Protein 3MJH (pdb70)

InterPro domains:
  IPR001806 Small GTPase [PF00071] (22-181)
  IPR001806 Small GTPase [PS51421] (13-215)
  IPR001806 Small GTPase [SM00174] (23-183)
  IPR005225 Small GTP-binding domain [TIGR00231] (21-176)
  IPR027417 P-loop containing nucleoside triphosphate hydrolase [G3DSA:3.40.50.300] (13-202)
  IPR027417 P-loop containing nucleoside triphosphate hydrolase [SSF52540] (20-188)

Foldseek 3Di:
DEEAEFEEEEEFAWPLQQVLLVCCQQPVDGDPCDDQDDAWDWGKDWDDDPNYIYIYTYIYGRHDPVCVVVVLVRQERGQEYEYEAEQLDVVRVVRSVVVVVCCCVRHDVNYAYAYEHEPCVVVVSGPHDPVVVVVVCVVSVHHYDYAYSPVGRCSNVRVVVSVVSGDD/DDPDALADPPPRDHDDHVVRSVVVCQPPPPPNHD/DEEEFEEEEEFAWPLQLVLLVCCQQPVDGDPDDDQDDAWDWDKDWDDDDPYIYIYTYIRGGRPPVNVVSVCVRQARGLEYEYEAEQLDVVRVVRSVVVLVVCCVDHDPNRAYAYEHEPVVPVVSGDHDPVNSVVVCVVSVHHYDYAYSPVGRCSNVRVVVNVVSDDD/DPDDLAAPPPRRHDDHVVVSVVVCCVPPVVPPD

Secondary structure (DSSP, 8-state):
-EEEEEEEEEE-STTSSHHHHHHHHHHS---TTPPPPSSEEEEEEEEEETTEEEEEEEEEE--SGGGGGGHHHHHTT-SEEEEEEETT-HHHHHHHHHHHHHHHHHS-TT-EEEEEEE-GGGGGG--S-HHHHHHHHHTTT-EEEE--TTT-TTHHHHHHHHHHHS--/--SEEEE-TTT--EESSHHHHHHHHHHHTSSS--/-EEEEEEEEE-STTSSHHHHHHHHHHS---SS-PPP-SEEEEEEEEE-SS-EEEEEEEEE--SGGGGGGHHHHHTT-SEEEEEEETT-HHHHHHHHHHHHHHHHSS-TT-EEEEEEE-TT-GGG--S-HHHHHHHHHHTT-EEEE-BTTTTBSHHHHHHHHHHHS--/--EEEE-TTT--EESSHHHHHHHHHHHTSSS--

Organism: Homo sapiens (NCBI:txid9606)

Solvent-accessible surface area: 18734 Å² total; per-residue (Å²): 171,105,120,20,112,13,38,0,0,0,0,0,37,33,83,2,12,12,18,13,0,1,24,52,13,22,130,49,90,56,91,107,189,73,149,76,14,100,2,0,10,46,34,65,55,58,19,85,20,124,101,6,44,0,78,0,58,0,2,2,7,8,12,76,90,181,26,52,20,6,4,25,1,1,4,112,46,0,57,0,0,0,0,0,0,13,0,40,55,74,101,0,3,49,34,0,78,79,7,0,105,14,1,97,114,92,16,39,145,92,25,11,10,0,0,0,0,4,62,10,55,50,48,139,116,88,51,0,81,78,108,78,0,36,59,43,0,97,124,46,84,11,38,19,48,16,0,0,2,100,79,52,80,47,1,94,88,0,0,70,21,0,0,151,89,4,94,74,139,68,70,72,15,30,6,0,16,101,65,83,108,55,30,68,40,18,71,84,0,12,140,24,2,9,67,93,40,7,95,80,83,38,181,148,24,111,19,28,0,0,0,0,0,37,50,83,2,13,12,24,13,1,1,20,40,11,30,132,47,45,47,34,77,16,65,56,51,17,67,3,0,13,38,49,48,52,58,9,93,37,147,122,14,47,0,84,0,33,0,4,5,6,10,16,64,104,198,29,56,77,10,5,44,5,1,5,109,51,4,73,0,0,1,0,0,0,14,0,30,52,82,97,0,2,43,43,0,78,89,8,2,110,15,1,86,131,85,39,58,131,134,20,8,18,0,0,0,0,3,53,12,40,46,59,124,101,89,51,0,83,88,120,81,0,47,56,33,0,92,120,44,97,13,24,20,42,10,0,0,3,115,86,48,75,43,0,77,89,1,0,74,26,0,0,121,122,4,107,100,160,54,85,16,34,6,0,12,109,55,91,117,84,41,70,38,28,94,84,0,88,137,23,9,61,74,87,27,59,59,66,148,157

B-factor: mean 36.91, std 7.52, range [20.0, 72.76]

Radius of gyration: 23.71 Å; Cα contacts (8 Å, |Δi|>4): 805; chains: 4; bounding box: 52×78×65 Å

Nearest PDB structures (foldseek):
  3mjh-assembly2_D  TM=8.961E-01  e=3.648E-05  Homo sapiens
  2enh-assembly1_A  TM=6.739E-01  e=2.676E+00  Homo sapiens
  8tho-assembly1_A  TM=6.992E-01  e=2.904E+00  Homo sapiens
  2e72-assembly1_A  TM=6.400E-01  e=5.148E+00  Homo sapiens
  7r7j-assembly2_B  TM=4.233E-01  e=4.028E+00  Escherichia coli K-12

Structure (mmCIF, N/CA/C/O backbone):
data_3MJH
#
_entry.id   3MJH
#
_cell.length_a   46.412
_cell.length_b   80.398
_cell.length_c   103.495
_cell.angle_alpha   90.00
_cell.angle_beta   90.00
_cell.angle_gamma   90.00
#
_symmetry.space_group_name_H-M   'P 21 21 21'
#
loop_
_entity.id
_entity.type
_entity.pdbx_description
1 polymer 'Ras-related protein Rab-5A'
2 polymer 'Early endosome antigen 1'
3 non-polymer "GUANOSINE-5'-TRIPHOSPHATE"
4 non-polymer 'MAGNESIUM ION'
5 non-polymer 'ZINC ION'
6 water water
#
loop_
_atom_site.group_PDB
_atom_site.id
_atom_site.type_symbol
_atom_site.label_atom_id
_atom_si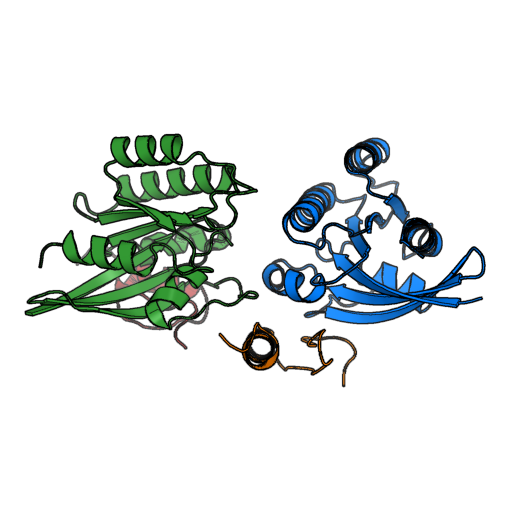te.label_alt_id
_atom_site.label_comp_id
_atom_site.label_asym_id
_atom_site.label_entity_id
_atom_site.label_seq_id
_atom_site.pdbx_PDB_ins_code
_atom_site.Cartn_x
_atom_site.Cartn_y
_atom_site.Cartn_z
_atom_site.occupancy
_atom_site.B_iso_or_equiv
_atom_site.auth_seq_id
_atom_site.auth_comp_id
_atom_site.auth_asym_id
_atom_site.auth_atom_id
_atom_site.pdbx_PDB_model_num
ATOM 1 N N . ASN A 1 1 ? 25.907 70.343 13.324 1.00 38.56 16 ASN A N 1
ATOM 2 C CA . ASN A 1 1 ? 26.031 68.939 12.854 1.00 38.09 16 ASN A CA 1
ATOM 3 C C . ASN A 1 1 ? 26.101 67.956 14.030 1.00 37.99 16 ASN A C 1
ATOM 4 O O . ASN A 1 1 ? 26.434 68.341 15.157 1.00 38.21 16 ASN A O 1
ATOM 9 N N . LYS A 1 2 ? 25.784 66.691 13.755 1.00 36.84 17 LYS A N 1
ATOM 10 C CA . LYS A 1 2 ? 25.814 65.626 14.755 1.00 35.83 17 LYS A CA 1
ATOM 11 C C . LYS A 1 2 ? 25.737 64.256 14.074 1.00 34.80 17 LYS A C 1
ATOM 12 O O . LYS A 1 2 ? 25.353 64.161 12.901 1.00 34.11 17 LYS A O 1
ATOM 18 N N . ILE A 1 3 ? 26.095 63.213 14.820 1.00 32.77 18 ILE A N 1
ATOM 19 C CA . ILE A 1 3 ? 26.134 61.850 14.299 1.00 31.67 18 ILE A CA 1
ATOM 20 C C . ILE A 1 3 ? 25.168 60.970 15.096 1.00 31.02 18 ILE A C 1
ATOM 21 O O . ILE A 1 3 ? 25.244 60.920 16.321 1.00 30.50 18 ILE A O 1
ATOM 26 N N . CYS A 1 4 ? 24.266 60.292 14.394 1.00 30.45 19 CYS A N 1
ATOM 27 C CA . CYS A 1 4 ? 23.345 59.339 15.016 1.00 30.77 19 CYS A CA 1
ATOM 28 C C . CYS A 1 4 ? 23.620 57.948 14.452 1.00 29.91 19 CYS A C 1
ATOM 29 O O . CYS A 1 4 ? 23.725 57.779 13.234 1.00 29.88 19 CYS A O 1
ATOM 32 N N . GLN A 1 5 ? 23.793 56.973 15.344 1.00 29.42 20 GLN A N 1
ATOM 33 C CA . GLN A 1 5 ? 24.033 55.581 14.953 1.00 28.97 20 GLN A CA 1
ATOM 34 C C . GLN A 1 5 ? 22.783 54.753 15.196 1.00 29.10 20 GLN A C 1
ATOM 35 O O . GLN A 1 5 ? 22.094 54.941 16.206 1.00 29.07 20 GLN A O 1
ATOM 41 N N . PHE A 1 6 ? 22.494 53.848 14.270 1.00 29.07 21 PHE A N 1
ATOM 42 C CA . PHE A 1 6 ? 21.351 52.940 14.395 1.00 29.58 21 PHE A CA 1
ATOM 43 C C . PHE A 1 6 ? 21.693 51.562 13.865 1.00 29.09 21 PHE A C 1
ATOM 44 O O . PHE A 1 6 ? 22.283 51.446 12.786 1.00 29.69 21 PHE A O 1
ATOM 52 N N . LYS A 1 7 ? 21.294 50.530 14.604 1.00 29.08 22 LYS A N 1
ATOM 53 C CA . LYS A 1 7 ? 21.353 49.151 14.097 1.00 28.85 22 LYS A CA 1
ATOM 54 C C . LYS A 1 7 ? 20.169 48.887 13.175 1.00 27.79 22 LYS A C 1
ATOM 55 O O . LYS A 1 7 ? 19.014 49.145 13.535 1.00 27.58 22 LYS A O 1
ATOM 61 N N . LEU A 1 8 ? 20.471 48.386 11.981 1.00 26.65 23 LEU A N 1
ATOM 62 C CA . LEU A 1 8 ? 19.466 48.066 10.980 1.00 26.10 23 LEU A CA 1
ATOM 63 C C . LEU A 1 8 ? 19.599 46.601 10.571 1.00 26.32 23 LEU A C 1
ATOM 64 O O . LEU A 1 8 ? 20.720 46.112 10.374 1.00 26.50 23 LEU A O 1
ATOM 69 N N . VAL A 1 9 ? 18.472 45.906 10.453 1.00 26.14 24 VAL A N 1
ATOM 70 C CA . VAL A 1 9 ? 18.467 44.490 10.051 1.00 26.73 24 VAL A CA 1
ATOM 71 C C . VAL A 1 9 ? 17.671 44.280 8.753 1.00 27.00 24 VAL A C 1
ATOM 72 O O . VAL A 1 9 ? 16.623 44.897 8.567 1.00 26.26 24 VAL A O 1
ATOM 76 N N . LEU A 1 10 ? 18.207 43.440 7.862 1.00 27.03 25 LEU A N 1
ATOM 77 C CA . LEU A 1 10 ? 17.556 43.043 6.617 1.00 28.07 25 LEU A CA 1
ATOM 78 C C . LEU A 1 10 ? 17.014 41.632 6.795 1.00 28.47 25 LEU A C 1
ATOM 79 O O . LEU A 1 10 ? 17.749 40.724 7.184 1.00 28.58 25 LEU A O 1
ATOM 84 N N . LEU A 1 11 ? 15.731 41.465 6.504 1.00 28.42 26 LEU A N 1
ATOM 85 C CA . LEU A 1 11 ? 15.044 40.191 6.644 1.00 28.10 26 LEU A CA 1
ATOM 86 C C . LEU A 1 11 ? 14.224 39.908 5.393 1.00 28.13 26 LEU A C 1
ATOM 87 O O . LEU A 1 11 ? 13.737 40.825 4.730 1.00 28.44 26 LEU A O 1
ATOM 92 N N . GLY A 1 12 ? 14.089 38.635 5.060 1.00 28.04 27 GLY A N 1
ATOM 93 C CA . GLY A 1 12 ? 13.261 38.236 3.939 1.00 28.47 27 GLY A CA 1
ATOM 94 C C . GLY A 1 12 ? 13.683 36.896 3.391 1.00 29.09 27 GLY A C 1
ATOM 95 O O . GLY A 1 12 ? 14.751 36.376 3.737 1.00 29.44 27 GLY A O 1
ATOM 96 N N . GLU A 1 13 ? 12.843 36.350 2.520 1.00 29.26 28 GLU A N 1
ATOM 97 C CA . GLU A 1 13 ? 13.039 35.019 1.957 1.00 30.00 28 GLU A CA 1
ATOM 98 C C . GLU A 1 13 ? 14.349 34.955 1.175 1.00 29.70 28 GLU A C 1
ATOM 99 O O . GLU A 1 13 ? 14.769 35.940 0.584 1.00 28.95 28 GLU A O 1
ATOM 105 N N . SER A 1 14 ? 14.999 33.799 1.172 1.00 30.14 29 SER A N 1
ATOM 106 C CA . SER A 1 14 ? 16.225 33.647 0.386 1.00 30.24 29 SER A CA 1
ATOM 107 C C . SER A 1 14 ? 16.024 34.045 -1.076 1.00 29.73 29 SER A C 1
ATOM 108 O O . SER A 1 14 ? 14.968 33.786 -1.664 1.00 29.69 29 SER A O 1
ATOM 111 N N . ALA A 1 15 ? 17.049 34.689 -1.636 1.00 29.41 30 ALA A N 1
ATOM 112 C CA . ALA A 1 15 ? 17.130 35.048 -3.054 1.00 29.15 30 ALA A CA 1
ATOM 113 C C . ALA A 1 15 ? 16.278 36.249 -3.482 1.00 29.38 30 ALA A C 1
ATOM 114 O O . ALA A 1 15 ? 16.242 36.590 -4.670 1.00 30.11 30 ALA A O 1
ATOM 116 N N . VAL A 1 16 ? 15.626 36.910 -2.524 1.00 28.62 31 VAL A N 1
ATOM 117 C CA . VAL A 1 16 ? 14.852 38.126 -2.826 1.00 28.34 31 VAL A CA 1
ATOM 118 C C . VAL A 1 16 ? 15.727 39.334 -3.167 1.00 27.97 31 VAL A C 1
ATOM 119 O O . VAL A 1 16 ? 15.269 40.252 -3.839 1.00 28.24 31 VAL A O 1
ATOM 123 N N . GLY A 1 17 ? 16.976 39.326 -2.702 1.00 27.62 32 GLY A N 1
ATOM 124 C CA . GLY A 1 17 ? 17.930 40.385 -3.019 1.00 27.14 32 GLY A CA 1
ATOM 125 C C . GLY A 1 17 ? 18.444 41.241 -1.871 1.00 26.52 32 GLY A C 1
ATOM 126 O O . GLY A 1 17 ? 18.841 42.385 -2.088 1.00 26.80 32 GLY A O 1
ATOM 127 N N . LYS A 1 18 ? 18.453 40.696 -0.659 1.00 26.02 33 LYS A N 1
ATOM 128 C CA . LYS A 1 18 ? 18.872 41.445 0.546 1.00 25.12 33 LYS A CA 1
ATOM 129 C C . LYS A 1 18 ? 20.347 41.872 0.505 1.00 24.80 33 LYS A C 1
ATOM 130 O O . LYS A 1 18 ? 20.687 43.038 0.783 1.00 23.68 33 LYS A O 1
ATOM 136 N N . SER A 1 19 ? 21.222 40.914 0.173 1.00 24.26 34 SER A N 1
ATOM 137 C CA . SER A 1 19 ? 22.649 41.194 0.062 1.00 23.95 34 SER A CA 1
ATOM 138 C C . SER A 1 19 ? 22.945 42.105 -1.129 1.00 24.61 34 SER A C 1
ATOM 139 O O . SER A 1 19 ? 23.875 42.903 -1.071 1.00 24.95 34 SER A O 1
ATOM 142 N N . SER A 1 20 ? 22.165 41.980 -2.197 1.00 24.74 35 SER A N 1
ATOM 143 C CA . SER A 1 20 ? 22.333 42.848 -3.362 1.00 25.92 35 SER A CA 1
ATOM 144 C C . SER A 1 20 ? 21.936 44.294 -3.037 1.00 26.22 35 SER A C 1
ATOM 145 O O . SER A 1 20 ? 22.670 45.241 -3.374 1.00 25.59 35 SER A O 1
ATOM 148 N N . LEU A 1 21 ? 20.790 44.448 -2.360 1.00 26.70 36 LEU A N 1
ATOM 149 C CA . LEU A 1 21 ? 20.305 45.760 -1.922 1.00 27.52 36 LEU A CA 1
ATOM 150 C C . LEU A 1 21 ? 21.355 46.478 -1.083 1.00 27.61 36 LEU A C 1
ATOM 151 O O . LEU A 1 21 ? 21.675 47.649 -1.333 1.00 27.87 36 LEU A O 1
ATOM 156 N N . VAL A 1 22 ? 21.895 45.783 -0.090 1.00 27.33 37 VAL A N 1
ATOM 157 C CA . VAL A 1 22 ? 22.860 46.414 0.799 1.00 27.85 37 VAL A CA 1
ATOM 158 C C . VAL A 1 22 ? 24.214 46.647 0.122 1.00 27.33 37 VAL A C 1
ATOM 159 O O . VAL A 1 22 ? 24.854 47.667 0.371 1.00 26.87 37 VAL A O 1
ATOM 163 N N . LEU A 1 23 ? 24.640 45.736 -0.746 1.00 27.34 38 LEU A N 1
ATOM 164 C CA . LEU A 1 23 ? 25.883 45.978 -1.498 1.00 27.52 38 LEU A CA 1
ATOM 165 C C . LEU A 1 23 ? 25.733 47.236 -2.361 1.00 27.64 38 LEU A C 1
ATOM 166 O O . LEU A 1 23 ? 26.662 48.039 -2.489 1.00 27.36 38 LEU A O 1
ATOM 171 N N . ARG A 1 24 ? 24.554 47.412 -2.943 1.00 27.81 39 ARG A N 1
ATOM 172 C CA . ARG A 1 24 ? 24.320 48.575 -3.774 1.00 28.51 39 ARG A CA 1
ATOM 173 C C . ARG A 1 24 ? 24.445 49.842 -2.935 1.00 28.68 39 ARG A C 1
ATOM 174 O O . ARG A 1 24 ? 25.111 50.791 -3.350 1.00 28.60 39 ARG A O 1
ATOM 182 N N . PHE A 1 25 ? 23.812 49.839 -1.756 1.00 28.69 40 PHE A N 1
ATOM 183 C CA . PHE A 1 25 ? 23.776 51.002 -0.864 1.00 28.34 40 PHE A CA 1
ATOM 184 C C . PHE A 1 25 ? 25.145 51.296 -0.291 1.00 28.48 40 PHE A C 1
ATOM 185 O O . PHE A 1 25 ? 25.560 52.455 -0.204 1.00 28.42 40 PHE A O 1
ATOM 193 N N . VAL A 1 26 ? 25.845 50.246 0.121 1.00 28.31 41 VAL A N 1
ATOM 194 C CA . VAL A 1 26 ? 27.122 50.409 0.810 1.00 28.68 41 VAL A CA 1
ATOM 195 C C . VAL A 1 26 ? 28.275 50.663 -0.156 1.00 29.06 41 VAL A C 1
ATOM 196 O O . VAL A 1 26 ? 29.097 51.551 0.077 1.00 28.72 41 VAL A O 1
ATOM 200 N N . LYS A 1 27 ? 28.315 49.897 -1.247 1.00 29.37 42 LYS A N 1
ATOM 201 C CA . LYS A 1 27 ? 29.462 49.899 -2.150 1.00 29.93 42 LYS A CA 1
ATOM 202 C C . LYS A 1 27 ? 29.176 50.482 -3.528 1.00 30.02 42 LYS A C 1
ATOM 203 O O . LYS A 1 27 ? 30.097 50.709 -4.308 1.00 29.78 42 LYS A O 1
ATOM 209 N N . GLY A 1 28 ? 27.906 50.708 -3.847 1.00 30.13 43 GLY A N 1
ATOM 210 C CA . GLY A 1 28 ? 27.554 51.114 -5.215 1.00 30.44 43 GLY A CA 1
ATOM 211 C C . GLY A 1 28 ? 27.861 49.991 -6.204 1.00 30.68 43 GLY A C 1
ATOM 212 O O . GLY A 1 28 ? 28.216 50.244 -7.350 1.00 30.79 43 GLY A O 1
ATOM 213 N N . GLN A 1 29 ? 27.730 48.752 -5.739 1.00 30.92 44 GLN A N 1
ATOM 214 C CA . GLN A 1 29 ? 28.027 47.556 -6.530 1.00 31.10 44 GLN A CA 1
ATOM 215 C C . GLN A 1 29 ? 26.821 46.619 -6.553 1.00 30.62 44 GLN A C 1
ATOM 216 O O . GLN A 1 29 ? 25.896 46.772 -5.744 1.00 30.23 44 GLN A O 1
ATOM 222 N N . PHE A 1 30 ? 26.827 45.677 -7.497 1.00 30.06 45 PHE A N 1
ATOM 223 C CA . PHE A 1 30 ? 25.782 44.647 -7.637 1.00 29.92 45 PHE A CA 1
ATOM 224 C C . PHE A 1 30 ? 26.374 43.450 -8.385 1.00 29.66 45 PHE A C 1
ATOM 225 O O . PHE A 1 30 ? 27.026 43.638 -9.415 1.00 29.34 45 PHE A O 1
ATOM 233 N N . HIS A 1 31 ? 26.175 42.238 -7.860 1.00 29.17 46 HIS A N 1
ATOM 234 C CA . HIS A 1 31 ? 26.686 41.012 -8.514 1.00 29.38 46 HIS A CA 1
ATOM 235 C C . HIS A 1 31 ? 25.526 40.144 -8.991 1.00 29.41 46 HIS A C 1
ATOM 236 O O . HIS A 1 31 ? 24.706 39.731 -8.177 1.00 28.50 46 HIS A O 1
ATOM 243 N N . GLU A 1 32 ? 25.465 39.852 -10.292 1.00 30.01 47 GLU A N 1
ATOM 244 C CA . GLU A 1 32 ? 24.476 38.887 -10.807 1.00 31.38 47 GLU A CA 1
ATOM 245 C C . GLU A 1 32 ? 24.622 37.527 -10.135 1.00 31.23 47 GLU A C 1
ATOM 246 O O . GLU A 1 32 ? 23.643 36.794 -9.996 1.00 31.58 47 GLU A O 1
ATOM 252 N N . PHE A 1 33 ? 25.846 37.191 -9.729 1.00 31.25 48 PHE A N 1
ATOM 253 C CA . PHE A 1 33 ? 26.134 35.859 -9.195 1.00 31.69 48 PHE A CA 1
ATOM 254 C C . PHE A 1 33 ? 26.378 35.898 -7.687 1.00 31.50 48 PHE A C 1
ATOM 255 O O . PHE A 1 33 ? 27.107 35.056 -7.139 1.00 31.67 48 PHE A O 1
ATOM 263 N N . GLN A 1 34 ? 25.768 36.878 -7.021 1.00 31.86 49 GLN A N 1
ATOM 264 C CA . GLN A 1 34 ? 25.882 37.023 -5.565 1.00 32.40 49 GLN A CA 1
ATOM 265 C C . GLN A 1 34 ? 25.635 35.662 -4.918 1.00 32.83 49 GLN A C 1
ATOM 266 O O . GLN A 1 34 ? 24.699 34.942 -5.294 1.00 33.09 49 GLN A O 1
ATOM 272 N N . GLU A 1 35 ? 26.491 35.309 -3.966 1.00 33.40 50 GLU A N 1
ATOM 273 C CA . GLU A 1 35 ? 26.369 34.044 -3.243 1.00 33.75 50 GLU A CA 1
ATOM 274 C C . GLU A 1 35 ? 25.346 34.153 -2.119 1.00 33.30 50 GLU A C 1
ATOM 275 O O . GLU A 1 35 ? 25.289 35.164 -1.416 1.00 31.69 50 GLU A O 1
ATOM 281 N N . SER A 1 36 ? 24.558 33.096 -1.943 1.00 32.69 51 SER A N 1
ATOM 282 C CA . SER A 1 36 ? 23.644 32.991 -0.814 1.00 33.03 51 SER A CA 1
ATOM 283 C C . SER A 1 36 ? 24.402 33.197 0.499 1.00 32.64 51 SER A C 1
ATOM 284 O O . SER A 1 36 ? 25.491 32.665 0.691 1.00 32.42 51 SER A O 1
ATOM 287 N N . THR A 1 37 ? 23.834 34.011 1.382 1.00 32.48 52 THR A N 1
ATOM 288 C CA . THR A 1 37 ? 24.455 34.343 2.667 1.00 32.14 52 THR A CA 1
ATOM 289 C C . THR A 1 37 ? 24.375 33.154 3.621 1.00 32.86 52 THR A C 1
ATOM 290 O O . THR A 1 37 ? 23.343 32.492 3.705 1.00 32.57 52 THR A O 1
ATOM 294 N N . ILE A 1 38 ? 25.471 32.885 4.326 1.00 33.96 53 ILE A N 1
ATOM 295 C CA . ILE A 1 38 ? 25.464 31.899 5.399 1.00 35.16 53 ILE A CA 1
ATOM 296 C C . ILE A 1 38 ? 25.533 32.621 6.747 1.00 35.01 53 ILE A C 1
ATOM 297 O O . ILE A 1 38 ? 26.525 33.284 7.064 1.00 35.39 53 ILE A O 1
ATOM 302 N N . GLY A 1 39 ? 24.460 32.513 7.522 1.00 34.64 54 GLY A N 1
ATOM 303 C CA . GLY A 1 39 ? 24.385 33.182 8.825 1.00 35.09 54 GLY A CA 1
ATOM 304 C C . GLY A 1 39 ? 23.969 34.640 8.706 1.00 35.08 54 GLY A C 1
ATOM 305 O O . GLY A 1 39 ? 22.769 34.930 8.590 1.00 35.52 54 GLY A O 1
ATOM 306 N N . ALA A 1 40 ? 24.955 35.549 8.746 1.00 34.24 55 ALA A N 1
ATOM 307 C CA . ALA A 1 40 ? 24.720 36.993 8.609 1.00 33.93 55 ALA A CA 1
ATOM 308 C C . ALA A 1 40 ? 26.003 37.771 8.304 1.00 33.58 55 ALA A C 1
ATOM 309 O O . ALA A 1 40 ? 27.081 37.412 8.782 1.00 33.60 55 ALA A O 1
ATOM 311 N N . ALA A 1 41 ? 25.873 38.831 7.503 1.00 32.92 56 ALA A N 1
ATOM 312 C CA . ALA A 1 41 ? 26.992 39.722 7.187 1.00 32.41 56 ALA A CA 1
ATOM 313 C C . ALA A 1 41 ? 26.820 41.126 7.794 1.00 32.15 56 ALA A C 1
ATOM 314 O O . ALA A 1 41 ? 25.710 41.675 7.809 1.00 31.45 56 ALA A O 1
ATOM 316 N N . PHE A 1 42 ? 27.923 41.701 8.279 1.00 32.16 57 PHE A N 1
ATOM 317 C CA . PHE A 1 42 ? 27.929 43.066 8.823 1.00 31.88 57 PHE A CA 1
ATOM 318 C C . PHE A 1 42 ? 28.465 44.059 7.793 1.00 31.84 57 PHE A C 1
ATOM 319 O O . PHE A 1 42 ? 29.486 43.816 7.148 1.00 30.80 57 PHE A O 1
ATOM 327 N N . LEU A 1 43 ? 27.750 45.171 7.642 1.00 31.41 58 LEU A N 1
ATOM 328 C CA . LEU A 1 43 ? 28.154 46.264 6.761 1.00 31.52 58 LEU A CA 1
ATOM 329 C C . LEU A 1 43 ? 27.733 47.583 7.414 1.00 31.14 58 LEU A C 1
ATOM 330 O O . LEU A 1 43 ? 26.885 47.586 8.305 1.00 31.15 58 LEU A O 1
ATOM 335 N N . THR A 1 44 ? 28.328 48.691 6.977 1.00 30.82 59 THR A N 1
ATOM 336 C CA . THR A 1 44 ? 27.952 50.021 7.470 1.00 30.14 59 THR A CA 1
ATOM 337 C C . THR A 1 44 ? 28.029 51.084 6.366 1.00 29.82 59 THR A C 1
ATOM 338 O O . THR A 1 44 ? 28.856 50.994 5.461 1.00 29.13 59 THR A O 1
ATOM 342 N N . GLN A 1 45 ? 27.142 52.070 6.450 1.00 29.04 60 GLN A N 1
ATOM 343 C CA . GLN A 1 45 ? 27.100 53.187 5.519 1.00 29.48 60 GLN A CA 1
ATOM 344 C C . GLN A 1 45 ? 26.336 54.353 6.184 1.00 29.87 60 GLN A C 1
ATOM 345 O O . GLN A 1 45 ? 25.587 54.153 7.145 1.00 28.84 60 GLN A O 1
ATOM 351 N N . THR A 1 46 ? 26.553 55.562 5.676 1.00 30.42 61 THR A N 1
ATOM 352 C CA . THR A 1 46 ? 25.933 56.766 6.220 1.00 31.27 61 THR A CA 1
ATOM 353 C C . THR A 1 46 ? 25.013 57.435 5.187 1.00 31.73 61 THR A C 1
ATOM 354 O O . THR A 1 46 ? 25.101 57.165 3.985 1.00 31.57 61 THR A O 1
ATOM 358 N N . VAL A 1 47 ? 24.096 58.267 5.674 1.00 31.94 62 VAL A N 1
ATOM 359 C CA . VAL A 1 47 ? 23.380 59.226 4.838 1.00 32.60 62 VAL A CA 1
ATOM 360 C C . VAL A 1 47 ? 23.451 60.540 5.617 1.00 33.37 62 VAL A C 1
ATOM 361 O O . VAL A 1 47 ? 23.733 60.523 6.815 1.00 32.68 62 VAL A O 1
ATOM 365 N N . CYS A 1 48 ? 23.224 61.669 4.950 1.00 35.33 63 CYS A N 1
ATOM 366 C CA . CYS A 1 48 ? 23.118 62.947 5.661 1.00 35.94 63 CYS A CA 1
ATOM 367 C C . CYS A 1 48 ? 21.811 63.633 5.327 1.00 36.04 63 CYS A C 1
ATOM 368 O O . CYS A 1 48 ? 21.394 63.684 4.165 1.00 35.23 63 CYS A O 1
ATOM 371 N N . LEU A 1 49 ? 21.178 64.127 6.361 1.00 36.80 64 LEU A N 1
ATOM 372 C CA . LEU A 1 49 ? 19.973 64.892 6.231 1.00 37.88 64 LEU A CA 1
ATOM 373 C C . LEU A 1 49 ? 19.816 65.850 7.398 1.00 38.09 64 LEU A C 1
ATOM 374 O O . LEU A 1 49 ? 20.219 65.564 8.466 1.00 37.92 64 LEU A O 1
ATOM 379 N N . ASP A 1 50 ? 19.252 67.016 7.148 1.00 38.60 65 ASP A N 1
ATOM 380 C CA . ASP A 1 50 ? 18.948 67.972 8.187 1.00 39.07 65 ASP A CA 1
ATOM 381 C C . ASP A 1 50 ? 20.119 68.174 9.154 1.00 38.75 65 ASP A C 1
ATOM 382 O O . ASP A 1 50 ? 19.951 68.197 10.345 1.00 38.69 65 ASP A O 1
ATOM 387 N N . ASP A 1 51 ? 21.302 68.299 8.593 1.00 38.09 66 ASP A N 1
ATOM 388 C CA . ASP A 1 51 ? 22.534 68.509 9.331 1.00 38.01 66 ASP A CA 1
ATOM 389 C C . ASP A 1 51 ? 23.055 67.296 10.109 1.00 37.86 66 ASP A C 1
ATOM 390 O O . ASP A 1 51 ? 24.069 67.358 10.722 1.00 38.31 66 ASP A O 1
ATOM 395 N N . THR A 1 52 ? 22.329 66.214 10.059 1.00 37.51 67 THR A N 1
ATOM 396 C CA . THR A 1 52 ? 22.628 65.037 10.818 1.00 37.56 67 THR A CA 1
ATOM 397 C C . THR A 1 52 ? 23.241 63.926 9.961 1.00 36.94 67 THR A C 1
ATOM 398 O O . THR A 1 52 ? 22.673 63.539 8.985 1.00 37.00 67 THR A O 1
ATOM 402 N N . THR A 1 53 ? 24.402 63.436 10.355 1.00 36.05 68 THR A N 1
ATOM 403 C CA . THR A 1 53 ? 25.001 62.239 9.785 1.00 35.42 68 THR A CA 1
ATOM 404 C C . THR A 1 53 ? 24.380 60.992 10.386 1.00 34.80 68 THR A C 1
ATOM 405 O O . THR A 1 53 ? 24.535 60.760 11.535 1.00 34.82 68 THR A O 1
ATOM 409 N N . VAL A 1 54 ? 23.669 60.205 9.598 1.00 33.42 69 VAL A N 1
ATOM 410 C CA . VAL A 1 54 ? 22.988 59.003 10.089 1.00 32.59 69 VAL A CA 1
ATOM 411 C C . VAL A 1 54 ? 23.797 57.764 9.680 1.00 32.25 69 VAL A C 1
ATOM 412 O O . VAL A 1 54 ? 23.922 57.464 8.493 1.00 31.68 69 VAL A O 1
ATOM 416 N N . LYS A 1 55 ? 24.371 57.087 10.676 1.00 31.04 70 LYS A N 1
ATOM 417 C CA . LYS A 1 55 ? 25.219 55.927 10.443 1.00 31.01 70 LYS A CA 1
ATOM 418 C C . LYS A 1 55 ? 24.492 54.627 10.763 1.00 30.13 70 LYS A C 1
ATOM 419 O O .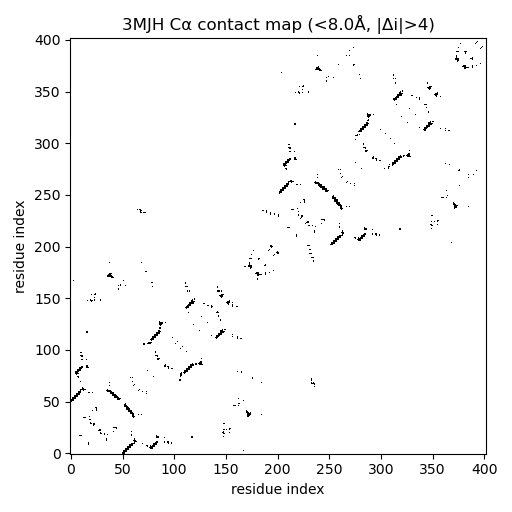 LYS A 1 55 ? 24.098 54.382 11.911 1.00 29.53 70 LYS A O 1
ATOM 425 N N . PHE A 1 56 ? 24.325 53.805 9.732 1.00 29.37 71 PHE A N 1
ATOM 426 C CA . PHE A 1 56 ? 23.689 52.504 9.852 1.00 28.93 71 PHE A CA 1
ATOM 427 C C . PHE A 1 56 ? 24.717 51.416 10.114 1.00 29.27 71 PHE A C 1
ATOM 428 O O . PHE A 1 56 ? 25.697 51.300 9.382 1.00 29.04 71 PHE A O 1
ATOM 436 N N . GLU A 1 57 ? 24.485 50.644 11.173 1.00 29.19 72 GLU A N 1
ATOM 437 C CA . GLU A 1 57 ? 25.183 49.393 11.435 1.00 29.10 72 GLU A CA 1
ATOM 438 C C . GLU A 1 57 ? 24.258 48.297 10.931 1.00 28.23 72 GLU A C 1
ATOM 439 O O . GLU A 1 57 ? 23.215 48.060 11.522 1.00 27.66 72 GLU A O 1
ATOM 445 N N . ILE A 1 58 ? 24.620 47.657 9.822 1.00 27.13 73 ILE A N 1
ATOM 446 C CA . ILE A 1 58 ? 23.674 46.804 9.107 1.00 26.93 73 ILE A CA 1
ATOM 447 C C . ILE A 1 58 ? 23.981 45.313 9.285 1.00 27.63 73 ILE A C 1
ATOM 448 O O . ILE A 1 58 ? 25.116 44.871 9.059 1.00 26.59 73 ILE A O 1
ATOM 453 N N . TRP A 1 59 ? 22.957 44.559 9.675 1.00 27.42 74 TRP A N 1
ATOM 454 C CA . TRP A 1 59 ? 23.033 43.098 9.695 1.00 28.31 74 TRP A CA 1
ATOM 455 C C . TRP A 1 59 ? 22.210 42.497 8.566 1.00 27.67 74 TRP A C 1
ATOM 456 O O . TRP A 1 59 ? 20.970 42.550 8.561 1.00 27.33 74 TRP A O 1
ATOM 467 N N . ASP A 1 60 ? 22.926 41.952 7.591 1.00 27.76 75 ASP A N 1
ATOM 468 C CA . ASP A 1 60 ? 22.318 41.291 6.448 1.00 27.68 75 ASP A CA 1
ATOM 469 C C . ASP A 1 60 ? 22.153 39.797 6.756 1.00 28.25 75 ASP A C 1
ATOM 470 O O . ASP A 1 60 ? 23.122 39.040 6.672 1.00 28.64 75 ASP A O 1
ATOM 475 N N . THR A 1 61 ? 20.940 39.368 7.104 1.00 28.46 76 THR A N 1
ATOM 476 C CA . THR A 1 61 ? 20.727 37.973 7.541 1.00 29.09 76 THR A CA 1
ATOM 477 C C . THR A 1 61 ? 20.538 36.988 6.371 1.00 30.13 76 THR A C 1
ATOM 478 O O . THR A 1 61 ? 20.030 37.358 5.306 1.00 29.87 76 THR A O 1
ATOM 482 N N . ALA A 1 62 ? 20.919 35.728 6.588 1.00 30.58 77 ALA A N 1
ATOM 483 C CA . ALA A 1 62 ? 20.562 34.650 5.667 1.00 31.58 77 ALA A CA 1
ATOM 484 C C . ALA A 1 62 ? 19.068 34.401 5.755 1.00 32.18 77 ALA A C 1
ATOM 485 O O . ALA A 1 62 ? 18.544 34.211 6.853 1.00 32.40 77 ALA A O 1
ATOM 487 N N . GLY A 1 63 ? 18.388 34.400 4.604 1.00 33.16 78 GLY A N 1
ATOM 488 C CA . GLY A 1 63 ? 16.932 34.239 4.554 1.00 34.03 78 GLY A CA 1
ATOM 489 C C . GLY A 1 63 ? 16.408 32.818 4.657 1.00 35.51 78 GLY A C 1
ATOM 490 O O . GLY A 1 63 ? 15.247 32.602 5.017 1.00 35.23 78 GLY A O 1
ATOM 491 N N . LEU A 1 64 ? 17.260 31.849 4.389 1.00 36.94 79 LEU A N 1
ATOM 492 C CA . LEU A 1 64 ? 16.876 30.449 4.412 1.00 38.09 79 LEU A CA 1
ATOM 493 C C . LEU A 1 64 ? 16.225 30.083 5.708 1.00 38.82 79 LEU A C 1
ATOM 494 O O . LEU A 1 64 ? 16.693 30.465 6.735 1.00 38.43 79 LEU A O 1
ATOM 499 N N . GLU A 1 65 ? 15.147 29.315 5.632 1.00 39.79 80 GLU A N 1
ATOM 500 C CA . GLU A 1 65 ? 14.346 28.954 6.793 1.00 41.16 80 GLU A CA 1
ATOM 501 C C . GLU A 1 65 ? 15.127 28.300 7.913 1.00 41.03 80 GLU A C 1
ATOM 502 O O . GLU A 1 65 ? 14.833 28.495 9.043 1.00 41.02 80 GLU A O 1
ATOM 508 N N . ARG A 1 66 ? 16.158 27.568 7.572 1.00 41.21 81 ARG A N 1
ATOM 509 C CA . ARG A 1 66 ? 17.000 26.924 8.580 1.00 41.62 81 ARG A CA 1
ATOM 510 C C . ARG A 1 66 ? 17.690 27.918 9.528 1.00 41.29 81 ARG A C 1
ATOM 511 O O . ARG A 1 66 ? 18.141 27.539 10.612 1.00 41.22 81 ARG A O 1
ATOM 519 N N . TYR A 1 67 ? 17.760 29.183 9.111 1.00 40.71 82 TYR A N 1
ATOM 520 C CA . TYR A 1 67 ? 18.370 30.241 9.907 1.00 40.16 82 TYR A CA 1
ATOM 521 C C . TYR A 1 67 ? 17.347 31.103 10.644 1.00 39.50 82 TYR A C 1
ATOM 522 O O . TYR A 1 67 ? 17.724 32.093 11.280 1.00 38.78 82 TYR A O 1
ATOM 531 N N . HIS A 1 68 ? 16.064 30.746 10.555 1.00 38.44 83 HIS A N 1
ATOM 532 C CA . HIS A 1 68 ? 15.011 31.554 11.173 1.00 37.82 83 HIS A CA 1
ATOM 533 C C . HIS A 1 68 ? 15.304 31.867 12.640 1.00 37.43 83 HIS A C 1
ATOM 534 O O . HIS A 1 68 ? 15.106 33.007 13.093 1.00 37.39 83 HIS A O 1
ATOM 541 N N . SER A 1 69 ? 15.773 30.863 13.382 1.00 36.64 84 SER A N 1
ATOM 542 C CA . SER A 1 69 ? 15.892 31.002 14.832 1.00 36.11 84 SER A CA 1
ATOM 543 C C . SER A 1 69 ? 17.084 31.851 15.239 1.00 35.53 84 SER A C 1
ATOM 544 O O . SER A 1 69 ? 17.198 32.239 16.395 1.00 35.93 84 SER A O 1
ATOM 547 N N . LEU A 1 70 ? 17.944 32.167 14.272 1.00 35.17 85 LEU A N 1
ATOM 548 C CA . LEU A 1 70 ? 19.052 33.099 14.488 1.00 34.95 85 LEU A CA 1
ATOM 549 C C . LEU A 1 70 ? 18.655 34.566 14.300 1.00 34.21 85 LEU A C 1
ATOM 550 O O . LEU A 1 70 ? 19.313 35.462 14.826 1.00 34.17 85 LEU A O 1
ATOM 555 N N . ALA A 1 71 ? 17.584 34.797 13.548 1.00 33.86 86 ALA A N 1
ATOM 556 C CA . ALA A 1 71 ? 17.136 36.159 13.214 1.00 33.26 86 ALA A CA 1
ATOM 557 C C . ALA A 1 71 ? 16.929 37.046 14.448 1.00 32.73 86 ALA A C 1
ATOM 558 O O . ALA A 1 71 ? 17.398 38.181 14.450 1.00 32.63 86 ALA A O 1
ATOM 560 N N . PRO A 1 72 ? 16.248 36.532 15.502 1.00 32.62 87 PRO A N 1
ATOM 561 C CA . PRO A 1 72 ? 16.037 37.352 16.699 1.00 32.60 87 PRO A CA 1
ATOM 562 C C . PRO A 1 72 ? 17.315 37.849 17.385 1.00 32.65 87 PRO A C 1
ATOM 563 O O . PRO A 1 72 ? 17.285 38.875 18.054 1.00 32.22 87 PRO A O 1
ATOM 567 N N . MET A 1 73 ? 18.419 37.128 17.214 1.00 33.00 88 MET A N 1
ATOM 568 C CA . MET A 1 73 ? 19.700 37.563 17.742 1.00 33.54 88 MET A CA 1
ATOM 569 C C . MET A 1 73 ? 20.171 38.812 16.997 1.00 33.08 88 MET A C 1
ATOM 570 O O . MET A 1 73 ? 20.763 39.716 17.596 1.00 33.81 88 MET A O 1
ATOM 575 N N . TYR A 1 74 ? 19.898 38.868 15.698 1.00 32.48 89 TYR A N 1
ATOM 576 C CA . TYR A 1 74 ? 20.282 40.012 14.877 1.00 32.04 89 TYR A CA 1
ATOM 577 C C . TYR A 1 74 ? 19.309 41.213 14.936 1.00 32.42 89 TYR A C 1
ATOM 578 O O . TYR A 1 74 ? 19.735 42.344 14.773 1.00 32.85 89 TYR A O 1
ATOM 587 N N . TYR A 1 75 ? 18.023 40.982 15.187 1.00 32.52 90 TYR A N 1
ATOM 588 C CA . TYR A 1 75 ? 17.117 42.121 15.327 1.00 32.54 90 TYR A CA 1
ATOM 589 C C . TYR A 1 75 ? 16.898 42.587 16.768 1.00 32.91 90 TYR A C 1
ATOM 590 O O . TYR A 1 75 ? 16.196 43.568 17.001 1.00 33.24 90 TYR A O 1
ATOM 599 N N . ARG A 1 76 ? 17.503 41.886 17.727 1.00 33.14 91 ARG A N 1
ATOM 600 C CA . ARG A 1 76 ? 17.573 42.385 19.104 1.00 33.62 91 ARG A CA 1
ATOM 601 C C . ARG A 1 76 ? 18.211 43.770 19.124 1.00 32.81 91 ARG A C 1
ATOM 602 O O . ARG A 1 76 ? 19.335 43.947 18.656 1.00 32.77 91 ARG A O 1
ATOM 610 N N . GLY A 1 77 ? 17.480 44.752 19.644 1.00 32.46 92 GLY A N 1
ATOM 611 C CA . GLY A 1 77 ? 17.995 46.123 19.738 1.00 32.16 92 GLY A CA 1
ATOM 612 C C . GLY A 1 77 ? 18.155 46.858 18.416 1.00 31.68 92 GLY A C 1
ATOM 613 O O . GLY A 1 77 ? 18.755 47.940 18.374 1.00 31.53 92 GLY A O 1
ATOM 614 N N . ALA A 1 78 ? 17.642 46.269 17.332 1.00 30.81 93 ALA A N 1
ATOM 615 C CA . ALA A 1 78 ? 17.611 46.946 16.041 1.00 30.44 93 ALA A CA 1
ATOM 616 C C . ALA A 1 78 ? 16.565 48.048 16.077 1.00 30.36 93 ALA A C 1
ATOM 617 O O . ALA A 1 78 ? 15.440 47.839 16.545 1.00 30.07 93 ALA A O 1
ATOM 619 N N . GLN A 1 79 ? 16.958 49.221 15.587 1.00 30.37 94 GLN A N 1
ATOM 620 C CA . GLN A 1 79 ? 16.099 50.397 15.569 1.00 30.97 94 GLN A CA 1
ATOM 621 C C . GLN A 1 79 ? 15.417 50.560 14.216 1.00 30.49 94 GLN A C 1
ATOM 622 O O . GLN A 1 79 ? 14.468 51.328 14.080 1.00 30.71 94 GLN A O 1
ATOM 628 N N . ALA A 1 80 ? 15.914 49.832 13.220 1.00 29.79 95 ALA A N 1
ATOM 629 C CA . ALA A 1 80 ? 15.327 49.822 11.885 1.00 29.02 95 ALA A CA 1
ATOM 630 C C . ALA A 1 80 ? 15.406 48.424 11.284 1.00 28.70 95 ALA A C 1
ATOM 631 O O . ALA A 1 80 ? 16.306 47.646 11.607 1.00 28.58 95 ALA A O 1
ATOM 633 N N . ALA A 1 81 ? 14.442 48.103 10.429 1.00 28.12 96 ALA A N 1
ATOM 634 C CA . ALA A 1 81 ? 14.520 46.905 9.602 1.00 27.48 96 ALA A CA 1
ATOM 635 C C . ALA A 1 81 ? 14.074 47.196 8.173 1.00 27.16 96 ALA A C 1
ATOM 636 O O . ALA A 1 81 ? 13.279 48.116 7.924 1.00 26.42 96 ALA A O 1
ATOM 638 N N . ILE A 1 82 ? 14.621 46.425 7.239 1.00 26.22 97 ILE A N 1
ATOM 639 C CA . ILE A 1 82 ? 14.077 46.354 5.893 1.00 25.45 97 ILE A CA 1
ATOM 640 C C . ILE A 1 82 ? 13.674 44.912 5.662 1.00 26.06 97 ILE A C 1
ATOM 641 O O . ILE A 1 82 ? 14.511 44.001 5.722 1.00 26.93 97 ILE A O 1
ATOM 646 N N . VAL A 1 83 ? 12.386 44.695 5.435 1.00 25.60 98 VAL A N 1
ATOM 647 C CA . VAL A 1 83 ? 11.920 43.372 5.052 1.00 25.65 98 VAL A CA 1
ATOM 648 C C . VAL A 1 83 ? 11.767 43.405 3.536 1.00 26.12 98 VAL A C 1
ATOM 649 O O . VAL A 1 83 ? 11.091 44.278 2.985 1.00 26.02 98 VAL A O 1
ATOM 653 N N . VAL A 1 84 ? 12.441 42.480 2.867 1.00 26.06 99 VAL A N 1
ATOM 654 C CA . VAL A 1 84 ? 12.535 42.509 1.416 1.00 26.50 99 VAL A CA 1
ATOM 655 C C . VAL A 1 84 ? 11.732 41.353 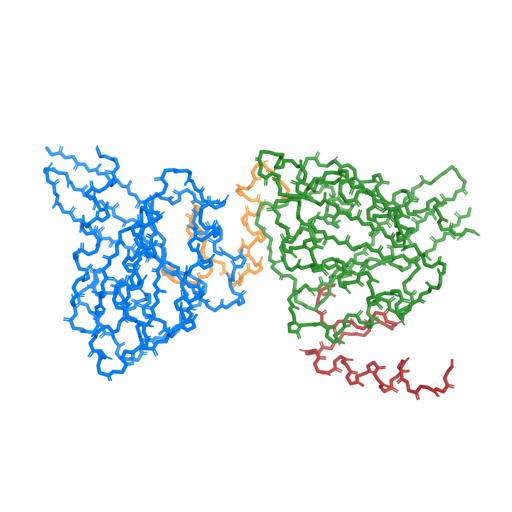0.826 1.00 26.79 99 VAL A C 1
ATOM 656 O O . VAL A 1 84 ? 11.811 40.230 1.314 1.00 26.83 99 VAL A O 1
ATOM 660 N N . TYR A 1 85 ? 10.979 41.642 -0.236 1.00 27.17 100 TYR A N 1
ATOM 661 C CA . TYR A 1 85 ? 10.400 40.593 -1.074 1.00 28.02 100 TYR A CA 1
ATOM 662 C C . TYR A 1 85 ? 10.805 40.821 -2.541 1.00 28.56 100 TYR A C 1
ATOM 663 O O . TYR A 1 85 ? 11.464 41.817 -2.875 1.00 28.95 100 TYR A O 1
ATOM 672 N N . ASP A 1 86 ? 10.419 39.884 -3.392 1.00 29.07 101 ASP A N 1
ATOM 673 C CA . ASP A 1 86 ? 10.704 39.911 -4.825 1.00 30.34 101 ASP A CA 1
ATOM 674 C C . ASP A 1 86 ? 9.380 40.141 -5.543 1.00 31.00 101 ASP A C 1
ATOM 675 O O . ASP A 1 86 ? 8.459 39.323 -5.427 1.00 31.33 101 ASP A O 1
ATOM 680 N N . ILE A 1 87 ? 9.275 41.257 -6.274 1.00 32.11 102 ILE A N 1
ATOM 681 C CA . ILE A 1 87 ? 8.001 41.616 -6.932 1.00 32.71 102 ILE A CA 1
ATOM 682 C C . ILE A 1 87 ? 7.512 40.551 -7.924 1.00 33.11 102 ILE A C 1
ATOM 683 O O . ILE A 1 87 ? 6.324 40.490 -8.215 1.00 33.16 102 ILE A O 1
ATOM 688 N N . THR A 1 88 ? 8.427 39.712 -8.416 1.00 33.95 103 THR A N 1
ATOM 689 C CA . THR A 1 88 ? 8.078 38.617 -9.342 1.00 34.50 103 THR A CA 1
ATOM 690 C C . THR A 1 88 ? 7.642 37.354 -8.596 1.00 35.21 103 THR A C 1
ATOM 691 O O . THR A 1 88 ? 7.355 36.327 -9.217 1.00 35.45 103 THR A O 1
ATOM 695 N N . ASN A 1 89 ? 7.599 37.431 -7.266 1.00 35.43 104 ASN A N 1
ATOM 696 C CA . ASN A 1 89 ? 7.306 36.262 -6.436 1.00 36.16 104 ASN A CA 1
ATOM 697 C C . ASN A 1 89 ? 6.296 36.608 -5.342 1.00 36.50 104 ASN A C 1
ATOM 698 O O . ASN A 1 89 ? 6.659 37.173 -4.317 1.00 36.10 104 ASN A O 1
ATOM 703 N N . GLU A 1 90 ? 5.029 36.256 -5.567 1.00 37.48 105 GLU A N 1
ATOM 704 C CA . GLU A 1 90 ? 3.955 36.603 -4.622 1.00 37.24 105 GLU A CA 1
ATOM 705 C C . GLU A 1 90 ? 4.123 35.878 -3.285 1.00 36.79 105 GLU A C 1
ATOM 706 O O . GLU A 1 90 ? 3.797 36.429 -2.240 1.00 36.66 105 GLU A O 1
ATOM 712 N N . GLU A 1 91 ? 4.664 34.666 -3.323 1.00 36.14 106 GLU A N 1
ATOM 713 C CA . GLU A 1 91 ? 4.955 33.925 -2.102 1.00 36.35 106 GLU A CA 1
ATOM 714 C C . GLU A 1 91 ? 6.048 34.582 -1.231 1.00 35.91 106 GLU A C 1
ATOM 715 O O . GLU A 1 91 ? 5.955 34.572 0.001 1.00 35.71 106 GLU A O 1
ATOM 721 N N . SER A 1 92 ? 7.079 35.134 -1.867 1.00 35.58 107 SER A N 1
ATOM 722 C CA . SER A 1 92 ? 8.093 35.920 -1.148 1.00 35.26 107 SER A CA 1
ATOM 723 C C . SER A 1 92 ? 7.454 37.108 -0.421 1.00 34.87 107 SER A C 1
ATOM 724 O O . SER A 1 92 ? 7.932 37.527 0.635 1.00 34.81 107 SER A O 1
ATOM 727 N N . PHE A 1 93 ? 6.372 37.638 -0.987 1.00 34.70 108 PHE A N 1
ATOM 728 C CA . PHE A 1 93 ? 5.625 38.719 -0.344 1.00 34.72 108 PHE A CA 1
ATOM 729 C C . PHE A 1 93 ? 4.809 38.230 0.863 1.00 34.80 108 PHE A C 1
ATOM 730 O O . PHE A 1 93 ? 4.624 38.971 1.831 1.00 35.10 108 PHE A O 1
ATOM 738 N N . ALA A 1 94 ? 4.316 36.991 0.802 1.00 34.92 109 ALA A N 1
ATOM 739 C CA . ALA A 1 94 ? 3.637 36.364 1.935 1.00 34.65 109 ALA A CA 1
ATOM 740 C C . ALA A 1 94 ? 4.600 36.142 3.108 1.00 34.90 109 ALA A C 1
ATOM 741 O O . ALA A 1 94 ? 4.267 36.454 4.264 1.00 34.40 109 ALA A O 1
ATOM 743 N N . ARG A 1 95 ? 5.795 35.626 2.801 1.00 34.43 110 ARG A N 1
ATOM 744 C CA . ARG A 1 95 ? 6.866 35.469 3.780 1.00 34.49 110 ARG A CA 1
ATOM 745 C C . ARG A 1 95 ? 7.311 36.826 4.366 1.00 34.50 110 ARG A C 1
ATOM 746 O O . ARG A 1 95 ? 7.660 36.906 5.545 1.00 34.32 110 ARG A O 1
ATOM 754 N N . ALA A 1 96 ? 7.291 37.875 3.538 1.00 34.01 111 ALA A N 1
ATOM 755 C CA . ALA A 1 96 ? 7.612 39.236 3.977 1.00 33.96 111 ALA A CA 1
ATOM 756 C C . ALA A 1 96 ? 6.623 39.703 5.041 1.00 33.98 111 ALA A C 1
ATOM 757 O O . ALA A 1 96 ? 7.031 40.264 6.060 1.00 33.59 111 ALA A O 1
ATOM 759 N N . LYS A 1 97 ? 5.330 39.474 4.801 1.00 33.98 112 LYS A N 1
ATOM 760 C CA . LYS A 1 97 ? 4.302 39.842 5.785 1.00 34.63 112 LYS A CA 1
ATOM 761 C C . LYS A 1 97 ? 4.526 39.127 7.124 1.00 34.46 112 LYS A C 1
ATOM 762 O O . LYS A 1 97 ? 4.369 39.732 8.178 1.00 34.54 112 LYS A O 1
ATOM 768 N N . ASN A 1 98 ? 4.921 37.854 7.079 1.00 34.26 113 ASN A N 1
ATOM 769 C CA . ASN A 1 98 ? 5.211 37.106 8.313 1.00 34.07 113 ASN A CA 1
ATOM 770 C C . ASN A 1 98 ? 6.460 37.589 9.048 1.00 33.55 113 ASN A C 1
ATOM 771 O O . ASN A 1 98 ? 6.543 37.482 10.263 1.00 33.52 113 ASN A O 1
ATOM 776 N N . TRP A 1 99 ? 7.424 38.140 8.315 1.00 32.76 114 TRP A N 1
ATOM 777 C CA . TRP A 1 99 ? 8.562 38.786 8.970 1.00 31.81 114 TRP A CA 1
ATOM 778 C C . TRP A 1 99 ? 8.121 40.087 9.643 1.00 31.83 114 TRP A C 1
ATOM 779 O O . TRP A 1 99 ? 8.519 40.375 10.772 1.00 31.88 114 TRP A O 1
ATOM 790 N N . VAL A 1 100 ? 7.304 40.874 8.944 1.00 32.21 115 VAL A N 1
ATOM 791 C CA . VAL A 1 100 ? 6.724 42.096 9.512 1.00 32.98 115 VAL A CA 1
ATOM 792 C C . VAL A 1 100 ? 5.941 41.782 10.799 1.00 33.61 115 VAL A C 1
ATOM 793 O O . VAL A 1 100 ? 6.048 42.504 11.776 1.00 33.67 115 VAL A O 1
ATOM 797 N N . LYS A 1 101 ? 5.196 40.703 10.797 1.00 34.48 116 LYS A N 1
ATOM 798 C CA . LYS A 1 101 ? 4.463 40.281 11.970 1.00 35.76 116 LYS A CA 1
ATOM 799 C C . LYS A 1 101 ? 5.371 39.911 13.141 1.00 35.65 116 LYS A C 1
ATOM 800 O O . LYS A 1 101 ? 5.188 40.395 14.216 1.00 35.84 116 LYS A O 1
ATOM 806 N N . GLU A 1 102 ? 6.348 39.063 12.896 1.00 35.62 117 GLU A N 1
ATOM 807 C CA . GLU A 1 102 ? 7.322 38.732 13.881 1.00 35.56 117 GLU A CA 1
ATOM 808 C C . GLU A 1 102 ? 7.991 39.975 14.445 1.00 35.88 117 GLU A C 1
ATOM 809 O O . GLU A 1 102 ? 8.191 40.096 15.603 1.00 35.86 117 GLU A O 1
ATOM 815 N N . LEU A 1 103 ? 8.337 40.908 13.603 1.00 35.82 118 LEU A N 1
ATOM 816 C CA . LEU A 1 103 ? 8.915 42.154 14.084 1.00 35.93 118 LEU A CA 1
ATOM 817 C C . LEU A 1 103 ? 7.929 42.919 14.992 1.00 36.48 118 LEU A C 1
ATOM 818 O O . LEU A 1 103 ? 8.314 43.409 16.047 1.00 36.32 118 LEU A O 1
ATOM 823 N N . GLN A 1 104 ? 6.661 43.004 14.591 1.00 37.23 119 GLN A N 1
ATOM 824 C CA . GLN A 1 104 ? 5.659 43.686 15.425 1.00 38.11 119 GLN A CA 1
ATOM 825 C C . GLN A 1 104 ? 5.531 43.031 16.807 1.00 38.26 119 GLN A C 1
ATOM 826 O O . GLN A 1 104 ? 5.473 43.714 17.824 1.00 38.70 119 GLN A O 1
ATOM 832 N N . ARG A 1 105 ? 5.548 41.706 16.833 1.00 38.71 120 ARG A N 1
ATOM 833 C CA . ARG A 1 105 ? 5.430 40.952 18.076 1.00 39.27 120 ARG A CA 1
ATOM 834 C C . ARG A 1 105 ? 6.703 40.889 18.944 1.00 39.21 120 ARG A C 1
ATOM 835 O O . ARG A 1 105 ? 6.600 40.922 20.172 1.00 39.17 120 ARG A O 1
ATOM 843 N N . GLN A 1 106 ? 7.883 40.812 18.318 1.00 39.01 121 GLN A N 1
ATOM 844 C CA . GLN A 1 106 ? 9.133 40.458 19.028 1.00 39.33 121 GLN A CA 1
ATOM 845 C C . GLN A 1 106 ? 10.279 41.480 19.015 1.00 39.04 121 GLN A C 1
ATOM 846 O O . GLN A 1 106 ? 11.262 41.315 19.743 1.00 39.03 121 GLN A O 1
ATOM 852 N N . ALA A 1 107 ? 10.183 42.504 18.171 1.00 38.86 122 ALA A N 1
ATOM 853 C CA . ALA A 1 107 ? 11.234 43.519 18.092 1.00 38.86 122 ALA A CA 1
ATOM 854 C C . ALA A 1 107 ? 10.937 44.704 19.014 1.00 39.00 122 ALA A C 1
ATOM 855 O O . ALA A 1 107 ? 9.846 44.795 19.591 1.00 38.75 122 ALA A O 1
ATOM 857 N N . SER A 1 108 ? 11.927 45.588 19.164 1.00 38.74 123 SER A N 1
ATOM 858 C CA . SER A 1 108 ? 11.784 46.806 19.949 1.00 38.82 123 SER A CA 1
ATOM 859 C C . SER A 1 108 ? 10.569 47.602 19.495 1.00 38.76 123 SER A C 1
ATOM 860 O O . SER A 1 108 ? 10.324 47.736 18.294 1.00 38.70 123 SER A O 1
ATOM 863 N N . PRO A 1 109 ? 9.784 48.110 20.460 1.00 38.55 124 PRO A N 1
ATOM 864 C CA . PRO A 1 109 ? 8.581 48.879 20.146 1.00 38.00 124 PRO A CA 1
ATOM 865 C C . PRO A 1 109 ? 8.837 50.090 19.235 1.00 37.44 124 PRO A C 1
ATOM 866 O O . PRO A 1 109 ? 7.963 50.449 18.445 1.00 36.69 124 PRO A O 1
ATOM 870 N N . ASN A 1 110 ? 10.028 50.683 19.303 1.00 36.77 125 ASN A N 1
ATOM 871 C CA . ASN A 1 110 ? 10.332 51.837 18.443 1.00 36.90 125 ASN A CA 1
ATOM 872 C C . ASN A 1 110 ? 10.775 51.541 16.998 1.00 36.24 125 ASN A C 1
ATOM 873 O O . ASN A 1 110 ? 10.971 52.475 16.212 1.00 36.50 125 ASN A O 1
ATOM 878 N N . ILE A 1 111 ? 10.934 50.266 16.642 1.00 35.02 126 ILE A N 1
ATOM 879 C CA . ILE A 1 111 ? 11.541 49.920 15.341 1.00 33.20 126 ILE A CA 1
ATOM 880 C C . ILE A 1 111 ? 10.855 50.611 14.147 1.00 32.49 126 ILE A C 1
ATOM 881 O O . ILE A 1 111 ? 9.627 50.628 14.042 1.00 32.74 126 ILE A O 1
ATOM 886 N N . VAL A 1 112 ? 11.659 51.206 13.273 1.00 31.27 127 VAL A N 1
ATOM 887 C CA . VAL A 1 112 ? 11.170 51.743 11.999 1.00 30.10 127 VAL A CA 1
ATOM 888 C C . VAL A 1 112 ? 11.342 50.658 10.934 1.00 29.97 127 VAL A C 1
ATOM 889 O O . VAL A 1 112 ? 12.467 50.231 10.647 1.00 29.23 127 VAL A O 1
ATOM 893 N N . ILE A 1 113 ? 10.227 50.196 10.363 1.00 29.38 128 ILE A N 1
ATOM 894 C CA . ILE A 1 113 ? 10.268 49.099 9.384 1.00 28.89 128 ILE A CA 1
ATOM 895 C C . ILE A 1 113 ? 10.036 49.626 7.970 1.00 28.72 128 ILE A C 1
ATOM 896 O O . ILE A 1 113 ? 9.075 50.360 7.712 1.00 28.12 128 ILE A O 1
ATOM 901 N N . ALA A 1 114 ? 10.951 49.276 7.071 1.00 27.93 129 ALA A N 1
ATOM 902 C CA . ALA A 1 114 ? 10.794 49.542 5.653 1.00 27.88 129 ALA A CA 1
ATOM 903 C C . ALA A 1 114 ? 10.469 48.238 4.930 1.00 27.81 129 ALA A C 1
ATOM 904 O O . ALA A 1 114 ? 10.942 47.164 5.325 1.00 28.22 129 ALA A O 1
ATOM 906 N N . LEU A 1 115 ? 9.629 48.330 3.906 1.00 27.12 130 LEU A N 1
ATOM 907 C CA . LEU A 1 115 ? 9.307 47.187 3.053 1.00 27.12 130 LEU A CA 1
ATOM 908 C C . LEU A 1 115 ? 9.888 47.458 1.672 1.00 27.11 130 LEU A C 1
ATOM 909 O O . LEU A 1 115 ? 9.603 48.502 1.064 1.00 26.71 130 LEU A O 1
ATOM 914 N N . SER A 1 116 ? 10.713 46.529 1.191 1.00 27.27 131 SER A N 1
ATOM 915 C CA . SER A 1 116 ? 11.297 46.637 -0.148 1.00 27.20 131 SER A CA 1
ATOM 916 C C . SER A 1 116 ? 10.654 45.626 -1.077 1.00 27.52 131 SER A C 1
ATOM 917 O O . SER A 1 116 ? 10.698 44.415 -0.820 1.00 27.28 131 SER A O 1
ATOM 920 N N . GLY A 1 117 ? 10.029 46.133 -2.143 1.00 26.75 132 GLY A N 1
ATOM 921 C CA . GLY A 1 117 ? 9.625 45.299 -3.268 1.00 27.07 132 GLY A CA 1
ATOM 922 C C . GLY A 1 117 ? 10.738 45.296 -4.298 1.00 27.11 132 GLY A C 1
ATOM 923 O O . GLY A 1 117 ? 10.766 46.139 -5.205 1.00 27.17 132 GLY A O 1
ATOM 924 N N . ASN A 1 118 ? 11.666 44.354 -4.139 1.00 27.31 133 ASN A N 1
ATOM 925 C CA . ASN A 1 118 ? 12.911 44.331 -4.894 1.00 27.63 133 ASN A CA 1
ATOM 926 C C . ASN A 1 118 ? 12.770 43.616 -6.241 1.00 28.20 133 ASN A C 1
ATOM 927 O O . ASN A 1 118 ? 11.782 42.916 -6.483 1.00 27.86 133 ASN A O 1
ATOM 932 N N . LYS A 1 119 ? 13.777 43.794 -7.099 1.00 29.01 134 LYS A N 1
ATOM 933 C CA . LYS A 1 119 ? 13.793 43.252 -8.472 1.00 29.94 134 LYS A CA 1
ATOM 934 C C . LYS A 1 119 ? 12.732 43.917 -9.336 1.00 30.88 134 LYS A C 1
ATOM 935 O O . LYS A 1 119 ? 12.222 43.313 -10.283 1.00 30.86 134 LYS A O 1
ATOM 941 N N . ALA A 1 120 ? 12.419 45.171 -9.014 1.00 31.86 135 ALA A N 1
ATOM 942 C CA . ALA A 1 120 ? 11.414 45.926 -9.767 1.00 32.56 135 ALA A CA 1
ATOM 943 C C . ALA A 1 120 ? 11.848 46.241 -11.208 1.00 33.02 135 ALA A C 1
ATOM 944 O O . ALA A 1 120 ? 11.058 46.750 -11.996 1.00 32.52 135 ALA A O 1
ATOM 946 N N . ASP A 1 121 ? 13.071 45.903 -11.544 1.00 33.77 136 ASP A N 1
ATOM 947 C CA . ASP A 1 121 ? 13.549 46.018 -12.903 1.00 34.69 136 ASP A CA 1
ATOM 948 C C . ASP A 1 121 ? 12.929 44.936 -13.765 1.00 35.27 136 ASP A C 1
ATOM 949 O O . ASP A 1 121 ? 12.925 45.025 -14.961 1.00 35.34 136 ASP A O 1
ATOM 954 N N . LEU A 1 122 ? 12.386 43.930 -13.126 1.00 35.87 137 LEU A N 1
ATOM 955 C CA . LEU A 1 122 ? 11.725 42.843 -13.791 1.00 36.77 137 LEU A CA 1
ATOM 956 C C . LEU A 1 122 ? 10.220 43.023 -13.791 1.00 37.53 137 LEU A C 1
ATOM 957 O O . LEU A 1 122 ? 9.492 42.105 -13.606 1.00 37.25 137 LEU A O 1
ATOM 962 N N . ALA A 1 123 ? 9.774 44.243 -13.982 1.00 38.75 138 ALA A N 1
ATOM 963 C CA . ALA A 1 123 ? 8.384 44.582 -13.810 1.00 40.09 138 ALA A CA 1
ATOM 964 C C . ALA A 1 123 ? 7.471 43.910 -14.805 1.00 40.99 138 ALA A C 1
ATOM 965 O O . ALA A 1 123 ? 6.308 43.758 -14.568 1.00 41.13 138 ALA A O 1
ATOM 967 N N . ASN A 1 124 ? 8.020 43.481 -15.922 1.00 41.85 139 ASN A N 1
ATOM 968 C CA . ASN A 1 124 ? 7.225 42.741 -16.883 1.00 42.24 139 ASN A CA 1
ATOM 969 C C . ASN A 1 124 ? 6.911 41.325 -16.465 1.00 42.03 139 ASN A C 1
ATOM 970 O O . ASN A 1 124 ? 6.105 40.694 -17.075 1.00 42.42 139 ASN A O 1
ATOM 975 N N . LYS A 1 125 ? 7.535 40.861 -15.396 1.00 41.47 140 LYS A N 1
ATOM 976 C CA . LYS A 1 125 ? 7.176 39.620 -14.739 1.00 41.04 140 LYS A CA 1
ATOM 977 C C . LYS A 1 125 ? 6.559 39.840 -13.360 1.00 40.28 140 LYS A C 1
ATOM 978 O O . LYS A 1 125 ? 6.543 38.973 -12.549 1.00 40.03 140 LYS A O 1
ATOM 984 N N . ARG A 1 126 ? 6.078 41.028 -13.114 1.00 39.38 141 ARG A N 1
ATOM 985 C CA . ARG A 1 126 ? 5.456 41.373 -11.847 1.00 38.42 141 ARG A CA 1
ATOM 986 C C . ARG A 1 126 ? 4.405 40.336 -11.439 1.00 38.62 141 ARG A C 1
ATOM 987 O O . ARG A 1 126 ? 3.592 39.921 -12.268 1.00 38.83 141 ARG A O 1
ATOM 995 N N . ALA A 1 127 ? 4.449 39.905 -10.176 1.00 38.11 142 ALA A N 1
ATOM 996 C CA . ALA A 1 127 ? 3.379 39.094 -9.585 1.00 38.06 142 ALA A CA 1
ATOM 997 C C . ALA A 1 127 ? 2.670 39.854 -8.468 1.00 38.17 142 ALA A C 1
ATOM 998 O O . ALA A 1 127 ? 1.478 39.620 -8.214 1.00 39.05 142 ALA A O 1
ATOM 1000 N N . VAL A 1 128 ? 3.395 40.756 -7.806 1.00 36.98 143 VAL A N 1
ATOM 1001 C CA . VAL A 1 128 ? 2.837 41.537 -6.706 1.00 36.55 143 VAL A CA 1
ATOM 1002 C C . VAL A 1 128 ? 2.535 42.965 -7.164 1.00 36.67 143 VAL A C 1
ATOM 1003 O O . VAL A 1 128 ? 3.449 43.731 -7.506 1.00 35.73 143 VAL A O 1
ATOM 1007 N N . ASP A 1 129 ? 1.246 43.303 -7.173 1.00 36.24 144 ASP A N 1
ATOM 1008 C CA . ASP A 1 129 ? 0.786 44.626 -7.565 1.00 36.66 144 ASP A CA 1
ATOM 1009 C C . ASP A 1 129 ? 1.295 45.680 -6.599 1.00 36.34 144 ASP A C 1
ATOM 1010 O O . ASP A 1 129 ? 1.283 45.471 -5.382 1.00 35.89 144 ASP A O 1
ATOM 1015 N N . PHE A 1 130 ? 1.723 46.817 -7.143 1.00 36.54 145 PHE A N 1
ATOM 1016 C CA . PHE A 1 130 ? 2.213 47.921 -6.311 1.00 36.72 145 PHE A CA 1
ATOM 1017 C C . PHE A 1 130 ? 1.218 48.323 -5.224 1.00 37.00 145 PHE A C 1
ATOM 1018 O O . PHE A 1 130 ? 1.595 48.448 -4.055 1.00 36.92 145 PHE A O 1
ATOM 1026 N N . GLN A 1 131 ? -0.044 48.537 -5.609 1.00 37.55 146 GLN A N 1
ATOM 1027 C CA . GLN A 1 131 ? -1.028 49.093 -4.674 1.00 37.86 146 GLN A CA 1
ATOM 1028 C C . GLN A 1 131 ? -1.407 48.131 -3.568 1.00 37.65 146 GLN A C 1
ATOM 1029 O O . GLN A 1 131 ? -1.765 48.561 -2.479 1.00 37.89 146 GLN A O 1
ATOM 1035 N N . GLU A 1 132 ? -1.311 46.831 -3.835 1.00 37.70 147 GLU A N 1
ATOM 1036 C CA . GLU A 1 132 ? -1.512 45.837 -2.779 1.00 37.53 147 GLU A CA 1
ATOM 1037 C C . GLU A 1 132 ? -0.431 45.965 -1.699 1.00 36.99 147 GLU A C 1
ATOM 1038 O O . GLU A 1 132 ? -0.731 45.959 -0.500 1.00 36.70 147 GLU A O 1
ATOM 1044 N N . ALA A 1 133 ? 0.824 46.073 -2.131 1.00 36.15 148 ALA A N 1
ATOM 1045 C CA . ALA A 1 133 ? 1.945 46.193 -1.196 1.00 35.53 148 ALA A CA 1
ATOM 1046 C C . ALA A 1 133 ? 1.904 47.527 -0.437 1.00 35.23 148 ALA A C 1
ATOM 1047 O O . ALA A 1 133 ? 2.165 47.576 0.772 1.00 34.63 148 ALA A O 1
ATOM 1049 N N . GLN A 1 134 ? 1.547 48.595 -1.153 1.00 35.19 149 GLN A N 1
ATOM 1050 C CA . GLN A 1 134 ? 1.410 49.927 -0.575 1.00 35.52 149 GLN A CA 1
ATOM 1051 C C . GLN A 1 134 ? 0.313 49.953 0.486 1.00 35.60 149 GLN A C 1
ATOM 1052 O O . GLN A 1 134 ? 0.492 50.550 1.555 1.00 35.49 149 GLN A O 1
ATOM 1058 N N . SER A 1 135 ? -0.802 49.286 0.191 1.00 35.99 150 SER A N 1
ATOM 1059 C CA . SER A 1 135 ? -1.938 49.219 1.111 1.00 36.67 150 SER A CA 1
ATOM 1060 C C . SER A 1 135 ? -1.542 48.500 2.385 1.00 36.73 150 SER A C 1
ATOM 1061 O O . SER A 1 135 ? -1.903 48.910 3.488 1.00 36.68 150 SER A O 1
ATOM 1064 N N . TYR A 1 136 ? -0.778 47.430 2.229 1.00 36.64 151 TYR A N 1
ATOM 1065 C CA . TYR A 1 136 ? -0.279 46.702 3.378 1.00 36.63 151 TYR A CA 1
ATOM 1066 C C . TYR A 1 136 ? 0.718 47.541 4.197 1.00 36.21 151 TYR A C 1
ATOM 1067 O O . TYR A 1 136 ? 0.655 47.546 5.425 1.00 36.31 151 TYR A O 1
ATOM 1076 N N . ALA A 1 137 ? 1.609 48.252 3.507 1.00 35.88 152 ALA A N 1
ATOM 1077 C CA . ALA A 1 137 ? 2.569 49.167 4.137 1.00 36.01 152 ALA A CA 1
ATOM 1078 C C . ALA A 1 137 ? 1.883 50.307 4.881 1.00 36.02 152 ALA A C 1
ATOM 1079 O O . ALA A 1 137 ? 2.155 50.534 6.059 1.00 35.71 152 ALA A O 1
ATOM 1081 N N . ASP A 1 138 ? 0.999 51.021 4.184 1.00 36.49 153 ASP A N 1
ATOM 1082 C CA . ASP A 1 138 ? 0.215 52.100 4.793 1.00 36.61 153 ASP A CA 1
ATOM 1083 C C . ASP A 1 138 ? -0.523 51.651 6.066 1.00 36.44 153 ASP A C 1
ATOM 1084 O O . ASP A 1 138 ? -0.456 52.330 7.086 1.00 36.25 153 ASP A O 1
ATOM 1089 N N . ASP A 1 139 ? -1.191 50.500 6.004 1.00 36.41 154 ASP A N 1
ATOM 1090 C CA . ASP A 1 139 ? -1.942 49.958 7.145 1.00 36.67 154 ASP A CA 1
ATOM 1091 C C . ASP A 1 139 ? -1.097 49.589 8.367 1.00 36.47 154 ASP A C 1
ATOM 1092 O O . ASP A 1 139 ? -1.644 49.359 9.453 1.00 35.93 154 ASP A O 1
ATOM 1097 N N . ASN A 1 140 ? 0.221 49.495 8.177 1.00 36.63 155 ASN A N 1
ATOM 1098 C CA . ASN A 1 140 ? 1.128 49.031 9.223 1.00 36.38 155 ASN A CA 1
ATOM 1099 C C . ASN A 1 140 ? 2.257 49.999 9.506 1.00 35.91 155 ASN A C 1
ATOM 1100 O O . ASN A 1 140 ? 3.215 49.649 10.191 1.00 35.85 155 ASN A O 1
ATOM 1105 N N . SER A 1 141 ? 2.121 51.212 8.978 1.00 35.38 156 SER A N 1
ATOM 1106 C CA . SER A 1 141 ? 3.101 52.286 9.140 1.00 35.66 156 SER A CA 1
ATOM 1107 C C . SER A 1 141 ? 4.495 51.841 8.707 1.00 35.61 156 SER A C 1
ATOM 1108 O O . SER A 1 141 ? 5.500 52.194 9.346 1.00 35.96 156 SER A O 1
ATOM 1111 N N . LEU A 1 142 ? 4.539 51.049 7.637 1.00 35.03 157 LEU A N 1
ATOM 1112 C CA . LEU A 1 142 ? 5.803 50.668 7.012 1.00 34.64 157 LEU A CA 1
ATOM 1113 C C . LEU A 1 142 ? 6.139 51.661 5.919 1.00 34.50 157 LEU A C 1
ATOM 1114 O O . LEU A 1 142 ? 5.239 52.198 5.260 1.00 34.11 157 LEU A O 1
ATOM 1119 N N . LEU A 1 143 ? 7.436 51.900 5.730 1.00 34.54 158 LEU A N 1
ATOM 1120 C CA . LEU A 1 143 ? 7.928 52.677 4.596 1.00 34.59 158 LEU A CA 1
ATOM 1121 C C . LEU A 1 143 ? 8.105 51.758 3.408 1.00 34.47 158 LEU A C 1
ATOM 1122 O O . LEU A 1 143 ? 8.942 50.864 3.442 1.00 35.62 158 LEU A O 1
ATOM 1127 N N . PHE A 1 144 ? 7.339 51.971 2.349 1.00 33.84 159 PHE A N 1
ATOM 1128 C CA . PHE A 1 144 ? 7.403 51.063 1.212 1.00 33.16 159 PHE A CA 1
ATOM 1129 C C . PHE A 1 144 ? 7.902 51.730 -0.060 1.00 33.22 159 PHE A C 1
ATOM 1130 O O . PHE A 1 144 ? 7.429 52.804 -0.435 1.00 33.04 159 PHE A O 1
ATOM 1138 N N . MET A 1 145 ? 8.886 51.093 -0.693 1.00 32.77 160 MET A N 1
ATOM 1139 C CA . MET A 1 145 ? 9.297 51.441 -2.046 1.00 32.74 160 MET A CA 1
ATOM 1140 C C . MET A 1 145 ? 9.606 50.164 -2.811 1.00 32.34 160 MET A C 1
ATOM 1141 O O . MET A 1 145 ? 10.034 49.154 -2.230 1.00 31.82 160 MET A O 1
ATOM 1146 N N . GLU A 1 146 ? 9.400 50.217 -4.122 1.00 32.02 161 GLU A N 1
ATOM 1147 C CA . GLU A 1 146 ? 9.908 49.178 -4.995 1.00 31.34 161 GLU A CA 1
ATOM 1148 C C . GLU A 1 146 ? 11.319 49.580 -5.373 1.00 30.89 161 GLU A C 1
ATOM 1149 O O . GLU A 1 146 ? 11.581 50.729 -5.758 1.00 31.42 161 GLU A O 1
ATOM 1155 N N . THR A 1 147 ? 12.231 48.630 -5.245 1.00 30.14 162 THR A N 1
ATOM 1156 C CA . THR A 1 147 ? 13.646 48.914 -5.420 1.00 29.20 162 THR A CA 1
ATOM 1157 C C . THR A 1 147 ? 14.196 47.989 -6.486 1.00 29.50 162 THR A C 1
ATOM 1158 O O . THR A 1 147 ? 13.561 47.005 -6.852 1.00 28.52 162 THR A O 1
ATOM 1162 N N . SER A 1 148 ? 15.371 48.331 -6.998 1.00 29.60 163 SER A N 1
ATOM 1163 C CA . SER A 1 148 ? 16.131 47.389 -7.795 1.00 30.09 163 SER A CA 1
ATOM 1164 C C . SER A 1 148 ? 17.589 47.568 -7.443 1.00 29.97 163 SER A C 1
ATOM 1165 O O . SER A 1 148 ? 18.189 48.585 -7.776 1.00 29.86 163 SER A O 1
ATOM 1168 N N . ALA A 1 149 ? 18.149 46.590 -6.736 1.00 30.35 164 ALA A N 1
ATOM 1169 C CA . ALA A 1 149 ? 19.584 46.557 -6.485 1.00 30.74 164 ALA A CA 1
ATOM 1170 C C . ALA A 1 149 ? 20.366 46.546 -7.808 1.00 31.04 164 ALA A C 1
ATOM 1171 O O . ALA A 1 149 ? 21.439 47.130 -7.902 1.00 31.64 164 ALA A O 1
ATOM 1173 N N . LYS A 1 150 ? 19.815 45.886 -8.820 1.00 31.54 165 LYS A N 1
ATOM 1174 C CA . LYS A 1 150 ? 20.456 45.785 -10.140 1.00 32.26 165 LYS A CA 1
ATOM 1175 C C . LYS A 1 150 ? 20.660 47.153 -10.806 1.00 32.37 165 LYS A C 1
ATOM 1176 O O . LYS A 1 150 ? 21.792 47.512 -11.144 1.00 32.66 165 LYS A O 1
ATOM 1182 N N . THR A 1 151 ? 19.597 47.923 -10.952 1.00 32.43 166 THR A N 1
ATOM 1183 C CA . THR A 1 151 ? 19.661 49.237 -11.579 1.00 32.63 166 THR A CA 1
ATOM 1184 C C . THR A 1 151 ? 19.993 50.379 -10.646 1.00 33.61 166 THR A C 1
ATOM 1185 O O . THR A 1 151 ? 20.438 51.404 -11.084 1.00 33.34 166 THR A O 1
ATOM 1189 N N . SER A 1 152 ? 19.749 50.164 -9.366 1.00 33.60 167 SER A N 1
ATOM 1190 C CA . SER A 1 152 ? 19.956 51.103 -8.290 1.00 34.67 167 SER A CA 1
ATOM 1191 C C . SER A 1 152 ? 18.704 51.895 -7.917 1.00 34.44 167 SER A C 1
ATOM 1192 O O . SER A 1 152 ? 18.715 52.695 -7.033 1.00 34.41 167 SER A O 1
ATOM 1195 N N . MET A 1 153 ? 17.614 51.604 -8.593 1.00 34.93 168 MET A N 1
ATOM 1196 C CA . MET A 1 153 ? 16.357 52.284 -8.387 1.00 35.70 168 MET A CA 1
ATOM 1197 C C . MET A 1 153 ? 15.894 52.230 -6.956 1.00 34.75 168 MET A C 1
ATOM 1198 O O . MET A 1 153 ? 15.693 51.177 -6.430 1.00 34.86 168 MET A O 1
ATOM 1203 N N . ASN A 1 154 ? 15.708 53.400 -6.369 1.00 33.92 169 ASN A N 1
ATOM 1204 C CA . ASN A 1 154 ? 15.192 53.577 -5.037 1.00 32.90 169 ASN A CA 1
ATOM 1205 C C . ASN A 1 154 ? 16.003 52.977 -3.868 1.00 32.39 169 ASN A C 1
ATOM 1206 O O . ASN A 1 154 ? 15.523 52.931 -2.779 1.00 32.12 169 ASN A O 1
ATOM 1211 N N . VAL A 1 155 ? 17.236 52.574 -4.125 1.00 31.28 170 VAL A N 1
ATOM 1212 C CA . VAL A 1 155 ? 18.122 51.971 -3.123 1.00 30.65 170 VAL A CA 1
ATOM 1213 C C . VAL A 1 155 ? 18.565 52.983 -2.065 1.00 30.65 170 VAL A C 1
ATOM 1214 O O . VAL A 1 155 ? 18.330 52.774 -0.875 1.00 30.17 170 VAL A O 1
ATOM 1218 N N . ASN A 1 156 ? 19.194 54.077 -2.503 1.00 30.29 171 ASN A N 1
ATOM 1219 C CA . ASN A 1 156 ? 19.522 55.180 -1.600 1.00 30.68 171 ASN A CA 1
ATOM 1220 C C . ASN A 1 156 ? 18.264 55.780 -0.983 1.00 30.59 171 ASN A C 1
ATOM 1221 O O . ASN A 1 156 ? 18.251 56.134 0.190 1.00 30.33 171 ASN A O 1
ATOM 1226 N N . GLU A 1 157 ? 17.202 55.843 -1.785 1.00 30.64 172 GLU A N 1
ATOM 1227 C CA . GLU A 1 157 ? 15.940 56.459 -1.384 1.00 31.25 172 GLU A CA 1
ATOM 1228 C C . GLU A 1 157 ? 15.292 55.748 -0.212 1.00 30.79 172 GLU A C 1
ATOM 1229 O O . GLU A 1 157 ? 14.759 56.397 0.689 1.00 30.63 172 GLU A O 1
ATOM 1235 N N . ILE A 1 158 ? 15.348 54.416 -0.204 1.00 30.25 173 ILE A N 1
ATOM 1236 C CA . ILE A 1 158 ? 14.718 53.679 0.886 1.00 29.70 173 ILE A CA 1
ATOM 1237 C C . ILE A 1 158 ? 15.475 53.869 2.204 1.00 29.83 173 ILE A C 1
ATOM 1238 O O . ILE A 1 158 ? 14.850 54.051 3.249 1.00 29.51 173 ILE A O 1
ATOM 1243 N N . PHE A 1 159 ? 16.808 53.887 2.144 1.00 29.91 174 PHE A N 1
ATOM 1244 C CA . PHE A 1 159 ? 17.625 54.124 3.337 1.00 29.91 174 PHE A CA 1
ATOM 1245 C C . PHE A 1 159 ? 17.479 55.563 3.853 1.00 30.59 174 PHE A C 1
ATOM 1246 O O . PHE A 1 159 ? 17.529 55.798 5.064 1.00 30.42 174 PHE A O 1
ATOM 1254 N N . MET A 1 160 ? 17.303 56.516 2.933 1.00 30.97 175 MET A N 1
ATOM 1255 C CA . MET A 1 160 ? 17.040 57.910 3.303 1.00 31.78 175 MET A CA 1
ATOM 1256 C C . MET A 1 160 ? 15.680 58.075 3.982 1.00 31.52 175 MET A C 1
ATOM 1257 O O . MET A 1 160 ? 15.548 58.860 4.933 1.00 31.84 175 MET A O 1
ATOM 1262 N N . ALA A 1 161 ? 14.688 57.321 3.512 1.00 31.59 176 ALA A N 1
ATOM 1263 C CA . ALA A 1 161 ? 13.332 57.330 4.084 1.00 31.45 176 ALA A CA 1
ATOM 1264 C C . ALA A 1 161 ? 13.349 56.823 5.514 1.00 31.65 176 ALA A C 1
ATOM 1265 O O . ALA A 1 161 ? 12.687 57.374 6.397 1.00 31.41 176 ALA A O 1
ATOM 1267 N N . ILE A 1 162 ? 14.112 55.759 5.743 1.00 31.37 177 ILE A N 1
ATOM 1268 C CA . ILE A 1 162 ? 14.315 55.257 7.088 1.00 31.54 177 ILE A CA 1
ATOM 1269 C C . ILE A 1 162 ? 14.974 56.339 7.962 1.00 32.08 177 ILE A C 1
ATOM 1270 O O . ILE A 1 162 ? 14.446 56.688 9.013 1.00 31.56 177 ILE A O 1
ATOM 1275 N N . ALA A 1 163 ? 16.078 56.899 7.519 1.00 32.86 178 ALA A N 1
ATOM 1276 C CA . ALA A 1 163 ? 16.769 57.921 8.271 1.00 34.25 178 ALA A CA 1
ATOM 1277 C C . ALA A 1 163 ? 15.887 59.072 8.736 1.00 35.12 178 ALA A C 1
ATOM 1278 O O . ALA A 1 163 ? 16.070 59.575 9.795 1.00 35.52 178 ALA A O 1
ATOM 1280 N N . LYS A 1 164 ? 14.934 59.463 7.910 1.00 35.97 179 LYS A N 1
ATOM 1281 C CA . LYS A 1 164 ? 14.026 60.575 8.112 1.00 36.88 179 LYS A CA 1
ATOM 1282 C C . LYS A 1 164 ? 13.092 60.300 9.239 1.00 37.43 179 LYS A C 1
ATOM 1283 O O . LYS A 1 164 ? 12.816 61.122 10.044 1.00 37.61 179 LYS A O 1
ATOM 1289 N N . LYS A 1 165 ? 12.631 59.088 9.273 1.00 37.56 180 LYS A N 1
ATOM 1290 C CA . LYS A 1 165 ? 11.652 58.592 10.229 1.00 37.92 180 LYS A CA 1
ATOM 1291 C C . LYS A 1 165 ? 12.258 58.292 11.607 1.00 37.96 180 LYS A C 1
ATOM 1292 O O . LYS A 1 165 ? 11.582 58.414 12.629 1.00 38.19 180 LYS A O 1
ATOM 1298 N N . LEU A 1 166 ? 13.522 57.882 11.628 1.00 37.55 181 LEU A N 1
ATOM 1299 C CA . LEU A 1 166 ? 14.207 57.571 12.876 1.00 37.01 181 LEU A CA 1
ATOM 1300 C C . LEU A 1 166 ? 14.314 58.808 13.764 1.00 37.53 181 LEU A C 1
ATOM 1301 O O . LEU A 1 166 ? 14.472 59.921 13.262 1.00 36.91 181 LEU A O 1
ATOM 1306 N N . PRO A 1 167 ? 14.197 58.616 15.087 1.00 38.27 182 PRO A N 1
ATOM 1307 C CA . PRO A 1 167 ? 14.344 59.724 16.023 1.00 38.94 182 PRO A CA 1
ATOM 1308 C C . PRO A 1 167 ? 15.792 60.186 16.008 1.00 39.63 182 PRO A C 1
ATOM 1309 O O . PRO A 1 167 ? 16.707 59.366 16.170 1.00 39.80 182 PRO A O 1
ATOM 1313 N N . LYS A 1 168 ? 15.993 61.479 15.784 1.00 40.05 183 LYS A N 1
ATOM 1314 C CA . LYS A 1 168 ? 17.329 62.028 15.587 1.00 40.67 183 LYS A CA 1
ATOM 1315 C C . LYS A 1 168 ? 17.621 63.189 16.526 1.00 41.38 183 LYS A C 1
ATOM 1316 O O . LYS A 1 168 ? 18.716 63.276 17.081 1.00 42.32 183 LYS A O 1
ATOM 1322 N N . SER B 2 1 ? 39.088 38.294 10.677 1.00 52.07 36 SER B N 1
ATOM 1323 C CA . SER B 2 1 ? 37.701 38.007 11.148 1.00 51.98 36 SER B CA 1
ATOM 1324 C C . SER B 2 1 ? 36.671 38.403 10.099 1.00 51.54 36 SER B C 1
ATOM 1325 O O . SER B 2 1 ? 36.435 39.591 9.876 1.00 51.58 36 SER B O 1
ATOM 1328 N N . SER B 2 2 ? 36.050 37.402 9.481 1.00 50.93 37 SER B N 1
ATOM 1329 C CA . SER B 2 2 ? 35.130 37.614 8.365 1.00 50.68 37 SER B CA 1
ATOM 1330 C C . SER B 2 2 ? 33.959 38.509 8.748 1.00 50.19 37 SER B C 1
ATOM 1331 O O . SER B 2 2 ? 33.448 38.433 9.868 1.00 50.35 37 SER B O 1
ATOM 1334 N N . SER B 2 3 ? 33.542 39.354 7.810 1.00 49.62 38 SER B N 1
ATOM 1335 C CA . SER B 2 3 ? 32.410 40.247 8.035 1.00 49.09 38 SER B CA 1
ATOM 1336 C C . SER B 2 3 ? 31.097 39.511 7.791 1.00 48.77 38 SER B C 1
ATOM 1337 O O . SER B 2 3 ? 30.027 40.107 7.895 1.00 48.81 38 SER B O 1
ATOM 1340 N N . GLU B 2 4 ? 31.196 38.219 7.462 1.00 47.96 39 GLU B N 1
ATOM 1341 C CA . GLU B 2 4 ? 30.043 37.360 7.221 1.00 47.15 39 GLU B CA 1
ATOM 1342 C C . GLU B 2 4 ? 30.268 35.973 7.824 1.00 46.67 39 GLU B C 1
ATOM 1343 O O . GLU B 2 4 ? 31.369 35.412 7.760 1.00 46.99 39 GLU B O 1
ATOM 1349 N N . GLY B 2 5 ? 29.208 35.429 8.401 1.00 45.34 40 GLY B N 1
ATOM 1350 C CA . GLY B 2 5 ? 29.236 34.096 8.973 1.00 44.11 40 GLY B CA 1
ATOM 1351 C C . GLY B 2 5 ? 28.429 34.112 10.244 1.00 43.16 40 GLY B C 1
ATOM 1352 O O . GLY B 2 5 ? 27.597 35.011 10.459 1.00 42.92 40 GLY B O 1
ATOM 1353 N N . PHE B 2 6 ? 28.693 33.136 11.105 1.00 41.64 41 PHE B N 1
ATOM 1354 C CA . PHE B 2 6 ? 28.051 33.084 12.403 1.00 39.81 41 PHE B CA 1
ATOM 1355 C C . PHE B 2 6 ? 28.718 34.042 13.401 1.00 39.07 41 PHE B C 1
ATOM 1356 O O . PHE B 2 6 ? 29.276 33.635 14.421 1.00 38.90 41 PHE B O 1
ATOM 1364 N N . ILE B 2 7 ? 28.635 35.334 13.080 1.00 38.17 42 ILE B N 1
ATOM 1365 C CA . ILE B 2 7 ? 29.153 36.421 13.926 1.00 37.17 42 ILE B CA 1
ATOM 1366 C C . ILE B 2 7 ? 28.190 36.766 15.056 1.00 36.17 42 ILE B C 1
ATOM 1367 O O . ILE B 2 7 ? 26.984 36.914 14.843 1.00 35.76 42 ILE B O 1
ATOM 1372 N N . CYS B 2 8 ? 28.738 36.906 16.254 1.00 35.06 43 CYS B N 1
ATOM 1373 C CA . CYS B 2 8 ? 27.970 37.394 17.387 1.00 35.25 43 CYS B CA 1
ATOM 1374 C C . CYS B 2 8 ? 27.782 38.898 17.240 1.00 35.11 43 CYS B C 1
ATOM 1375 O O . CYS B 2 8 ? 28.765 39.636 17.210 1.00 35.28 43 CYS B O 1
ATOM 1378 N N . PRO B 2 9 ? 26.527 39.358 17.110 1.00 35.52 44 PRO B N 1
ATOM 1379 C CA . PRO B 2 9 ? 26.310 40.810 16.981 1.00 35.94 44 PRO B CA 1
ATOM 1380 C C . PRO B 2 9 ? 26.731 41.653 18.203 1.00 36.50 44 PRO B C 1
ATOM 1381 O O . PRO B 2 9 ? 26.922 42.862 18.069 1.00 35.98 44 PRO B O 1
ATOM 1385 N N . GLN B 2 10 ? 26.907 41.018 19.363 1.00 37.05 45 GLN B N 1
ATOM 1386 C CA . GLN B 2 10 ? 27.273 41.730 20.590 1.00 38.17 45 GLN B CA 1
ATOM 1387 C C . GLN B 2 10 ? 28.764 42.031 20.735 1.00 38.49 45 GLN B C 1
ATOM 1388 O O . GLN B 2 10 ? 29.148 43.124 21.174 1.00 38.91 45 GLN B O 1
ATOM 1394 N N . CYS B 2 11 ? 29.606 41.062 20.400 1.00 38.67 46 CYS B N 1
ATOM 1395 C CA . CYS B 2 11 ? 31.047 41.269 20.514 1.00 38.76 46 CYS B CA 1
ATOM 1396 C C . CYS B 2 11 ? 31.790 41.036 19.206 1.00 38.94 46 CYS B C 1
ATOM 1397 O O . CYS B 2 11 ? 33.008 41.128 19.161 1.00 39.05 46 CYS B O 1
ATOM 1400 N N . MET B 2 12 ? 31.049 40.758 18.137 1.00 39.40 47 MET B N 1
ATOM 1401 C CA . MET B 2 12 ? 31.632 40.493 16.813 1.00 39.88 47 MET B CA 1
ATOM 1402 C C . MET B 2 12 ? 32.486 39.216 16.755 1.00 40.14 47 MET B C 1
ATOM 1403 O O . MET B 2 12 ? 33.139 38.964 15.753 1.00 39.87 47 MET B O 1
ATOM 1408 N N . LYS B 2 13 ? 32.483 38.419 17.826 1.00 40.94 48 LYS B N 1
ATOM 1409 C CA . LYS B 2 13 ? 33.156 37.109 17.803 1.00 42.05 48 LYS B CA 1
ATOM 1410 C C . LYS B 2 13 ? 32.613 36.261 16.644 1.00 42.19 48 LYS B C 1
ATOM 1411 O O . LYS B 2 13 ? 31.394 36.132 16.461 1.00 42.03 48 LYS B O 1
ATOM 1417 N N . SER B 2 14 ? 33.525 35.734 15.834 1.00 42.36 49 SER B N 1
ATOM 1418 C CA . SER B 2 14 ? 33.155 34.829 14.759 1.00 42.39 49 SER B CA 1
ATOM 1419 C C . SER B 2 14 ? 33.232 33.393 15.258 1.00 42.29 49 SER B C 1
ATOM 1420 O O . SER B 2 14 ? 34.286 32.938 15.706 1.00 42.06 49 SER B O 1
ATOM 1423 N N . LEU B 2 15 ? 32.106 32.685 15.192 1.00 41.85 50 LEU B N 1
ATOM 1424 C CA . LEU B 2 15 ? 32.065 31.290 15.614 1.00 41.57 50 LEU B CA 1
ATOM 1425 C C . LEU B 2 15 ? 31.871 30.382 14.409 1.00 40.99 50 LEU B C 1
ATOM 1426 O O . LEU B 2 15 ? 31.404 30.830 13.364 1.00 40.54 50 LEU B O 1
ATOM 1431 N N . GLY B 2 16 ? 32.258 29.114 14.554 1.00 40.53 51 GLY B N 1
ATOM 1432 C CA . GLY B 2 16 ? 32.363 28.199 13.419 1.00 39.55 51 GLY B CA 1
ATOM 1433 C C . GLY B 2 16 ? 31.055 27.624 12.926 1.00 39.20 51 GLY B C 1
ATOM 1434 O O . GLY B 2 16 ? 30.961 27.159 11.790 1.00 39.42 51 GLY B O 1
ATOM 1435 N N . SER B 2 17 ? 30.036 27.648 13.772 1.00 38.37 52 SER B N 1
ATOM 1436 C CA . SER B 2 17 ? 28.740 27.103 13.391 1.00 37.56 52 SER B CA 1
ATOM 1437 C C . SER B 2 17 ? 27.636 27.887 14.075 1.00 36.80 52 SER B C 1
ATOM 1438 O O . SER B 2 17 ? 27.909 28.658 14.981 1.00 36.04 52 SER B O 1
ATOM 1441 N N . ALA B 2 18 ? 26.396 27.681 13.637 1.00 36.54 53 ALA B N 1
ATOM 1442 C CA . ALA B 2 18 ? 25.240 28.262 14.315 1.00 36.46 53 ALA B CA 1
ATOM 1443 C C . ALA B 2 18 ? 25.165 27.787 15.766 1.00 36.40 53 ALA B C 1
ATOM 1444 O O . ALA B 2 18 ? 24.993 28.597 16.670 1.00 35.94 53 ALA B O 1
ATOM 1446 N N . ASP B 2 19 ? 25.333 26.482 15.989 1.00 36.82 54 ASP B N 1
ATOM 1447 C CA . ASP B 2 19 ? 25.264 25.923 17.342 1.00 37.05 54 ASP B CA 1
ATOM 1448 C C . ASP B 2 19 ? 26.312 26.540 18.263 1.00 36.99 54 ASP B C 1
ATOM 1449 O O . ASP B 2 19 ? 26.016 26.859 19.409 1.00 36.77 54 ASP B O 1
ATOM 1454 N N . GLU B 2 20 ? 27.532 26.720 17.758 1.00 37.14 55 GLU B N 1
ATOM 1455 C CA . GLU B 2 20 ? 28.585 27.389 18.528 1.00 37.69 55 GLU B CA 1
ATOM 1456 C C . GLU B 2 20 ? 28.221 28.856 18.854 1.00 36.90 55 GLU B C 1
ATOM 1457 O O . GLU B 2 20 ? 28.541 29.346 19.936 1.00 36.56 55 GLU B O 1
ATOM 1463 N N . LEU B 2 21 ? 27.551 29.537 17.916 1.00 36.06 56 LEU B N 1
ATOM 1464 C CA . LEU B 2 21 ? 27.033 30.896 18.143 1.00 35.17 56 LEU B CA 1
ATOM 1465 C C . LEU B 2 21 ? 25.955 30.955 19.224 1.00 34.33 56 LEU B C 1
ATOM 1466 O O . LEU B 2 21 ? 26.042 31.791 20.122 1.00 34.78 56 LEU B O 1
ATOM 1471 N N . PHE B 2 22 ? 24.940 30.093 19.130 1.00 33.49 57 PHE B N 1
ATOM 1472 C CA . PHE B 2 22 ? 23.905 30.000 20.166 1.00 32.66 57 PHE B CA 1
ATOM 1473 C C . PHE B 2 22 ? 24.517 29.694 21.526 1.00 33.15 57 PHE B C 1
ATOM 1474 O O . PHE B 2 22 ? 24.164 30.336 22.522 1.00 32.57 57 PHE B O 1
ATOM 1482 N N . LYS B 2 23 ? 25.401 28.689 21.561 1.00 33.74 58 LYS B N 1
ATOM 1483 C CA . LYS B 2 23 ? 26.173 28.346 22.756 1.00 34.90 58 LYS B CA 1
ATOM 1484 C C . LYS B 2 23 ? 26.925 29.561 23.298 1.00 34.81 58 LYS B C 1
ATOM 1485 O O . LYS B 2 23 ? 26.783 29.908 24.474 1.00 34.74 58 LYS B O 1
ATOM 1491 N N . HIS B 2 24 ? 27.738 30.191 22.446 1.00 35.24 59 HIS B N 1
ATOM 1492 C CA . HIS B 2 24 ? 28.512 31.362 22.852 1.00 35.50 59 HIS B CA 1
ATOM 1493 C C . HIS B 2 24 ? 27.612 32.446 23.437 1.00 35.19 59 HIS B C 1
ATOM 1494 O O . HIS B 2 24 ? 27.865 32.930 24.533 1.00 35.17 59 HIS B O 1
ATOM 1501 N N . TYR B 2 25 ? 26.560 32.812 22.705 1.00 35.59 60 TYR B N 1
ATOM 1502 C CA . TYR B 2 25 ? 25.654 33.891 23.120 1.00 35.66 60 TYR B CA 1
ATOM 1503 C C . TYR B 2 25 ? 25.027 33.634 24.496 1.00 36.25 60 TYR B C 1
ATOM 1504 O O . TYR B 2 25 ? 24.994 34.523 25.345 1.00 35.72 60 TYR B O 1
ATOM 1513 N N . GLU B 2 26 ? 24.529 32.421 24.713 1.00 36.68 61 GLU B N 1
ATOM 1514 C CA . GLU B 2 26 ? 23.879 32.097 25.989 1.00 37.69 61 GLU B CA 1
ATOM 1515 C C . GLU B 2 26 ? 24.841 32.075 27.191 1.00 37.99 61 GLU B C 1
ATOM 1516 O O . GLU B 2 26 ? 24.438 32.356 28.331 1.00 38.57 61 GLU B O 1
ATOM 1522 N N . ALA B 2 27 ? 26.101 31.749 26.931 1.00 38.15 62 ALA B N 1
ATOM 1523 C CA . ALA B 2 27 ? 27.118 31.704 27.976 1.00 38.87 62 ALA B CA 1
ATOM 1524 C C . ALA B 2 27 ? 27.652 33.088 28.347 1.00 39.41 62 ALA B C 1
ATOM 1525 O O . ALA B 2 27 ? 28.130 33.297 29.457 1.00 39.28 62 ALA B O 1
ATOM 1527 N N . VAL B 2 28 ? 27.632 34.015 27.427 1.00 40.26 63 VAL B N 1
ATOM 1528 C CA . VAL B 2 28 ? 28.245 35.288 27.670 1.00 40.98 63 VAL B CA 1
ATOM 1529 C C . VAL B 2 28 ? 27.311 36.462 27.644 1.00 41.52 63 VAL B C 1
ATOM 1530 O O . VAL B 2 28 ? 27.455 37.367 28.404 1.00 41.54 63 VAL B O 1
ATOM 1534 N N . HIS B 2 29 ? 26.248 36.411 26.868 1.00 41.85 64 HIS B N 1
ATOM 1535 C CA . HIS B 2 29 ? 25.351 37.557 26.793 1.00 42.58 64 HIS B CA 1
ATOM 1536 C C . HIS B 2 29 ? 23.939 37.491 27.314 1.00 44.01 64 HIS B C 1
ATOM 1537 O O . HIS B 2 29 ? 23.235 38.463 27.237 1.00 44.32 64 HIS B O 1
ATOM 1544 N N . ASP B 2 30 ? 23.495 36.368 27.824 1.00 45.72 65 ASP B N 1
ATOM 1545 C CA . ASP B 2 30 ? 22.124 36.289 28.260 1.00 47.26 65 ASP B CA 1
ATOM 1546 C C . ASP B 2 30 ? 21.988 36.400 29.771 1.00 48.46 65 ASP B C 1
ATOM 1547 O O . ASP B 2 30 ? 22.318 35.474 30.464 1.00 48.85 65 ASP B O 1
ATOM 1552 N N . ALA B 2 31 ? 21.549 37.537 30.293 1.00 49.99 66 ALA B N 1
ATOM 1553 C CA . ALA B 2 31 ? 20.974 37.626 31.635 1.00 51.23 66 ALA B CA 1
ATOM 1554 C C . ALA B 2 31 ? 21.794 36.988 32.755 1.00 52.30 66 ALA B C 1
ATOM 1555 O O . ALA B 2 31 ? 21.234 36.412 33.675 1.00 52.00 66 ALA B O 1
ATOM 1557 N N . GLY B 2 32 ? 23.110 37.136 32.698 1.00 53.24 67 GLY B N 1
ATOM 1558 C CA . GLY B 2 32 ? 23.995 36.450 33.608 1.00 54.50 67 GLY B CA 1
ATOM 1559 C C . GLY B 2 32 ? 24.318 35.005 33.300 1.00 55.30 67 GLY B C 1
ATOM 1560 O O . GLY B 2 32 ? 25.459 34.662 33.197 1.00 55.35 67 GLY B O 1
ATOM 1561 N N . ASN B 2 33 ? 23.301 34.168 33.179 1.00 56.06 68 ASN B N 1
ATOM 1562 C CA . ASN B 2 33 ? 23.434 32.865 32.581 1.00 56.86 68 ASN B CA 1
ATOM 1563 C C . ASN B 2 33 ? 22.149 32.251 32.187 1.00 57.24 68 ASN B C 1
ATOM 1564 O O . ASN B 2 33 ? 21.132 32.910 32.015 1.00 57.28 68 ASN B O 1
ATOM 1569 N N . ASP B 2 34 ? 22.270 30.958 31.970 1.00 57.68 69 ASP B N 1
ATOM 1570 C CA . ASP B 2 34 ? 21.260 30.132 31.376 1.00 57.76 69 ASP B CA 1
ATOM 1571 C C . ASP B 2 34 ? 21.732 29.963 29.973 1.00 57.83 69 ASP B C 1
ATOM 1572 O O . ASP B 2 34 ? 22.870 30.229 29.687 1.00 57.72 69 ASP B O 1
ATOM 1577 N N . LYS C 1 2 ? 10.389 2.151 45.023 1.00 41.12 17 LYS C N 1
ATOM 1578 C CA . LYS C 1 2 ? 10.051 1.844 43.649 1.00 40.92 17 LYS C CA 1
ATOM 1579 C C . LYS C 1 2 ? 10.679 2.816 42.662 1.00 40.70 17 LYS C C 1
ATOM 1580 O O . LYS C 1 2 ? 10.907 3.955 42.968 1.00 40.55 17 LYS C O 1
ATOM 1586 N N . ILE C 1 3 ? 10.920 2.338 41.466 1.00 40.24 18 ILE C N 1
ATOM 1587 C CA . ILE C 1 3 ? 11.358 3.168 40.374 1.00 40.03 18 ILE C CA 1
ATOM 1588 C C . ILE C 1 3 ? 10.613 2.840 39.092 1.00 39.93 18 ILE C C 1
ATOM 1589 O O . ILE C 1 3 ? 10.440 1.701 38.760 1.00 39.67 18 ILE C O 1
ATOM 1594 N N . CYS C 1 4 ? 10.171 3.855 38.379 1.00 39.15 19 CYS C N 1
ATOM 1595 C CA . CYS C 1 4 ? 9.502 3.650 37.119 1.00 39.13 19 CYS C CA 1
ATOM 1596 C C . CYS C 1 4 ? 10.121 4.532 36.079 1.00 37.95 19 CYS C C 1
ATOM 1597 O O . CYS C 1 4 ? 10.433 5.643 36.358 1.00 37.49 19 CYS C O 1
ATOM 1600 N N . GLN C 1 5 ? 10.251 4.029 34.875 1.00 36.71 20 GLN C N 1
ATOM 1601 C CA . GLN C 1 5 ? 10.687 4.829 33.741 1.00 36.02 20 GLN C CA 1
ATOM 1602 C C . GLN C 1 5 ? 9.553 4.917 32.719 1.00 35.58 20 GLN C C 1
ATOM 1603 O O . GLN C 1 5 ? 8.960 3.905 32.357 1.00 35.18 20 GLN C O 1
ATOM 1609 N N . PHE C 1 6 ? 9.266 6.131 32.263 1.00 35.03 21 PHE C N 1
ATOM 1610 C CA . PHE C 1 6 ? 8.233 6.360 31.254 1.00 34.81 21 PHE C CA 1
ATOM 1611 C C . PHE C 1 6 ? 8.798 7.113 30.063 1.00 34.23 21 PHE C C 1
ATOM 1612 O O . PHE C 1 6 ? 9.673 7.972 30.220 1.00 33.28 21 PHE C O 1
ATOM 1620 N N . LYS C 1 7 ? 8.291 6.773 28.878 1.00 33.59 22 LYS C N 1
ATOM 1621 C CA . LYS C 1 7 ? 8.573 7.505 27.647 1.00 33.15 22 LYS C CA 1
ATOM 1622 C C . LYS C 1 7 ? 7.589 8.675 27.505 1.00 31.98 22 LYS C C 1
ATOM 1623 O O . LYS C 1 7 ? 6.370 8.489 27.567 1.00 32.34 22 LYS C O 1
ATOM 1629 N N . LEU C 1 8 ? 8.122 9.878 27.313 1.00 30.39 23 LEU C N 1
ATOM 1630 C CA . LEU C 1 8 ? 7.305 11.092 27.228 1.00 29.50 23 LEU C CA 1
ATOM 1631 C C . LEU C 1 8 ? 7.655 11.874 25.967 1.00 29.10 23 LEU C C 1
ATOM 1632 O O . LEU C 1 8 ? 8.827 12.002 25.630 1.00 28.56 23 LEU C O 1
ATOM 1637 N N . VAL C 1 9 ? 6.644 12.400 25.283 1.00 28.54 24 VAL C N 1
ATOM 1638 C CA . VAL C 1 9 ? 6.867 13.113 24.020 1.00 28.87 24 VAL C CA 1
ATOM 1639 C C . VAL C 1 9 ? 6.251 14.509 24.080 1.00 29.08 24 VAL C C 1
ATOM 1640 O O . VAL C 1 9 ? 5.184 14.687 24.649 1.00 28.56 24 VAL C O 1
ATOM 1644 N N . LEU C 1 10 ? 6.939 15.488 23.493 1.00 29.19 25 LEU C N 1
ATOM 1645 C CA . LEU C 1 10 ? 6.368 16.820 23.336 1.00 28.84 25 LEU C CA 1
ATOM 1646 C C . LEU C 1 10 ? 6.100 17.098 21.867 1.00 28.69 25 LEU C C 1
ATOM 1647 O O . LEU C 1 10 ? 6.944 16.855 21.007 1.00 28.27 25 LEU C O 1
ATOM 1652 N N . LEU C 1 11 ? 4.890 17.581 21.612 1.00 28.84 26 LEU C N 1
ATOM 1653 C CA . LEU C 1 11 ? 4.413 17.877 20.277 1.00 28.83 26 LEU C CA 1
ATOM 1654 C C . LEU C 1 11 ? 3.798 19.276 20.233 1.00 29.21 26 LEU C C 1
ATOM 1655 O O . LEU C 1 11 ? 3.219 19.745 21.218 1.00 28.44 26 LEU C O 1
ATOM 1660 N N . GLY C 1 12 ? 3.939 19.939 19.090 1.00 29.71 27 GLY C N 1
ATOM 1661 C CA . GLY C 1 12 ? 3.323 21.245 18.886 1.00 30.47 27 GLY C CA 1
ATOM 1662 C C . GLY C 1 12 ? 4.021 22.065 17.825 1.00 31.07 27 GLY C C 1
ATOM 1663 O O . GLY C 1 12 ? 5.160 21.780 17.452 1.00 31.01 27 GLY C O 1
ATOM 1664 N N . GLU C 1 13 ? 3.338 23.109 17.364 1.00 31.37 28 GLU C N 1
ATOM 1665 C CA . GLU C 1 13 ? 3.868 24.025 16.357 1.00 32.26 28 GLU C CA 1
ATOM 1666 C C . GLU C 1 13 ? 5.283 24.551 16.673 1.00 32.21 28 GLU C C 1
ATOM 1667 O O . GLU C 1 13 ? 5.645 24.699 17.842 1.00 31.75 28 GLU C O 1
ATOM 1673 N N . SER C 1 14 ? 6.071 24.838 15.635 1.00 32.14 29 SER C N 1
ATOM 1674 C CA . SER C 1 14 ? 7.395 25.422 15.835 1.00 32.90 29 SER C CA 1
ATOM 1675 C C . SER C 1 14 ? 7.308 26.705 16.646 1.00 32.39 29 SER C C 1
ATOM 1676 O O . SER C 1 14 ? 6.383 27.493 16.460 1.00 32.19 29 SER C O 1
ATOM 1679 N N . ALA C 1 15 ? 8.277 26.875 17.545 1.00 31.97 30 ALA C N 1
ATOM 1680 C CA . ALA C 1 15 ? 8.464 28.080 18.363 1.00 31.79 30 ALA C CA 1
ATOM 1681 C C . ALA C 1 15 ? 7.451 28.322 19.498 1.00 31.76 30 ALA C C 1
ATOM 1682 O O . ALA C 1 15 ? 7.487 29.390 20.125 1.00 31.83 30 ALA C O 1
ATOM 1684 N N . VAL C 1 16 ? 6.576 27.346 19.781 1.00 31.20 31 VAL C N 1
ATOM 1685 C CA . VAL C 1 16 ? 5.674 27.426 20.957 1.00 30.68 31 VAL C CA 1
ATOM 1686 C C . VAL C 1 16 ? 6.415 27.346 22.316 1.00 30.01 31 VAL C C 1
ATOM 1687 O O . VAL C 1 16 ? 5.886 27.771 23.355 1.00 30.00 31 VAL C O 1
ATOM 1691 N N . GLY C 1 17 ? 7.624 26.792 22.301 1.00 29.23 32 GLY C N 1
ATOM 1692 C CA . GLY C 1 17 ? 8.442 26.662 23.506 1.00 28.80 32 GLY C CA 1
ATOM 1693 C C . GLY C 1 17 ? 8.742 25.249 23.992 1.00 28.76 32 GLY C C 1
ATOM 1694 O O . GLY C 1 17 ? 9.134 25.062 25.162 1.00 29.11 32 GLY C O 1
ATOM 1695 N N . LYS C 1 18 ? 8.584 24.263 23.106 1.00 27.87 33 LYS C N 1
ATOM 1696 C CA . LYS C 1 18 ? 8.810 22.848 23.435 1.00 27.96 33 LYS C CA 1
ATOM 1697 C C . LYS C 1 18 ? 10.192 22.575 24.041 1.00 27.63 33 LYS C C 1
ATOM 1698 O O . LYS C 1 18 ? 10.316 21.943 25.103 1.00 27.55 33 LYS C O 1
ATOM 1704 N N . SER C 1 19 ? 11.234 23.070 23.379 1.00 26.99 34 SER C N 1
ATOM 1705 C CA . SER C 1 19 ? 12.599 22.810 23.833 1.00 26.71 34 SER C CA 1
ATOM 1706 C C . SER C 1 19 ? 12.903 23.629 25.073 1.00 26.81 34 SER C C 1
ATOM 1707 O O . SER C 1 19 ? 13.679 23.209 25.924 1.00 26.86 34 SER C O 1
ATOM 1710 N N . SER C 1 20 ? 12.268 24.795 25.191 1.00 26.99 35 SER C N 1
ATOM 1711 C CA . SER C 1 20 ? 12.416 25.609 26.403 1.00 27.24 35 SER C CA 1
ATOM 1712 C C . SER C 1 20 ? 11.804 24.931 27.634 1.00 27.57 35 SER C C 1
ATOM 1713 O O . SER C 1 20 ? 12.413 24.903 28.704 1.00 27.51 35 SER C O 1
ATOM 1716 N N . LEU C 1 21 ? 10.606 24.372 27.483 1.00 28.18 36 LEU C N 1
ATOM 1717 C CA . LEU C 1 21 ? 9.979 23.626 28.576 1.00 28.84 36 LEU C CA 1
ATOM 1718 C C . LEU C 1 21 ? 10.881 22.503 29.088 1.00 29.22 36 LEU C C 1
ATOM 1719 O O . LEU C 1 21 ? 11.048 22.332 30.303 1.00 29.14 36 LEU C O 1
ATOM 1724 N N . VAL C 1 22 ? 11.475 21.766 28.148 1.00 29.37 37 VAL C N 1
ATOM 1725 C CA . VAL C 1 22 ? 12.347 20.640 28.465 1.00 30.10 37 VAL C CA 1
ATOM 1726 C C . VAL C 1 22 ? 13.639 21.142 29.125 1.00 29.89 37 VAL C C 1
ATOM 1727 O O . VAL C 1 22 ? 14.033 20.630 30.165 1.00 30.14 37 VAL C O 1
ATOM 1731 N N . LEU C 1 23 ? 14.255 22.172 28.549 1.00 29.59 38 LEU C N 1
ATOM 1732 C CA . LEU C 1 23 ? 15.422 22.829 29.150 1.00 29.99 38 LEU C CA 1
ATOM 1733 C C . LEU C 1 23 ? 15.167 23.287 30.586 1.00 29.68 38 LEU C C 1
ATOM 1734 O O . LEU C 1 23 ? 16.029 23.138 31.439 1.00 29.85 38 LEU C O 1
ATOM 1739 N N . ARG C 1 24 ? 13.991 23.853 30.839 1.00 29.72 39 ARG C N 1
ATOM 1740 C CA . ARG C 1 24 ? 13.617 24.278 32.188 1.00 30.11 39 ARG C CA 1
ATOM 1741 C C . ARG C 1 24 ? 13.521 23.090 33.143 1.00 29.98 39 ARG C C 1
ATOM 1742 O O . ARG C 1 24 ? 14.081 23.128 34.245 1.00 30.57 39 ARG C O 1
ATOM 1750 N N . PHE C 1 25 ? 12.828 22.039 32.703 1.00 29.62 40 PHE C N 1
ATOM 1751 C CA . PHE C 1 25 ? 12.587 20.858 33.523 1.00 28.85 40 PHE C CA 1
ATOM 1752 C C . PHE C 1 25 ? 13.867 20.058 33.740 1.00 28.26 40 PHE C C 1
ATOM 1753 O O . PHE C 1 25 ? 14.127 19.591 34.845 1.00 28.25 40 PHE C O 1
ATOM 1761 N N . VAL C 1 26 ? 14.662 19.912 32.687 1.00 27.65 41 VAL C N 1
ATOM 1762 C CA . VAL C 1 26 ? 15.864 19.087 32.737 1.00 27.81 41 VAL C CA 1
ATOM 1763 C C . VAL C 1 26 ? 17.092 19.834 33.315 1.00 28.27 41 VAL C C 1
ATOM 1764 O O . VAL C 1 26 ? 17.877 19.259 34.063 1.00 27.56 41 VAL C O 1
ATOM 1768 N N . LYS C 1 27 ? 17.250 21.102 32.955 1.00 29.07 42 LYS C N 1
ATOM 1769 C CA . LYS C 1 27 ? 18.486 21.831 33.270 1.00 29.93 42 LYS C CA 1
ATOM 1770 C C . LYS C 1 27 ? 18.281 23.051 34.163 1.00 30.14 42 LYS C C 1
ATOM 1771 O O . LYS C 1 27 ? 19.252 23.685 34.592 1.00 30.04 42 LYS C O 1
ATOM 1777 N N . GLY C 1 28 ? 17.024 23.385 34.440 1.00 30.22 43 GLY C N 1
ATOM 1778 C CA . GLY C 1 28 ? 16.705 24.571 35.239 1.00 31.33 43 GLY C CA 1
ATOM 1779 C C . GLY C 1 28 ? 17.141 25.860 34.565 1.00 31.98 43 GLY C C 1
ATOM 1780 O O . GLY C 1 28 ? 17.521 26.824 35.235 1.00 31.70 43 GLY C O 1
ATOM 1781 N N . GLN C 1 29 ? 17.075 25.870 33.234 1.00 32.48 44 GLN C N 1
ATOM 1782 C CA . GLN C 1 29 ? 17.525 27.002 32.434 1.00 33.02 44 GLN C CA 1
ATOM 1783 C C . GLN C 1 29 ? 16.502 27.445 31.407 1.00 33.21 44 GLN C C 1
ATOM 1784 O O . GLN C 1 29 ? 15.549 26.722 31.102 1.00 32.35 44 GLN C O 1
ATOM 1790 N N . PHE C 1 30 ? 16.695 28.665 30.915 1.00 33.52 45 PHE C N 1
ATOM 1791 C CA . PHE C 1 30 ? 15.870 29.242 29.857 1.00 33.87 45 PHE C CA 1
ATOM 1792 C C . PHE C 1 30 ? 16.757 30.097 28.982 1.00 34.36 45 PHE C C 1
ATOM 1793 O O . PHE C 1 30 ? 17.472 30.972 29.485 1.00 34.74 45 PHE C O 1
ATOM 1801 N N . HIS C 1 31 ? 16.705 29.845 27.679 1.00 35.00 46 HIS C N 1
ATOM 1802 C CA . HIS C 1 31 ? 17.480 30.616 26.712 1.00 35.53 46 HIS C CA 1
ATOM 1803 C C . HIS C 1 31 ? 16.576 31.560 25.908 1.00 35.74 46 HIS C C 1
ATOM 1804 O O . HIS C 1 31 ? 15.614 31.115 25.271 1.00 35.43 46 HIS C O 1
ATOM 1811 N N . GLU C 1 32 ? 16.894 32.855 25.927 1.00 35.59 47 GLU C N 1
ATOM 1812 C CA . GLU C 1 32 ? 16.224 33.817 25.039 1.00 36.28 47 GLU C CA 1
ATOM 1813 C C . GLU C 1 32 ? 16.390 33.462 23.554 1.00 35.52 47 GLU C C 1
ATOM 1814 O O . GLU C 1 32 ? 15.462 33.658 22.765 1.00 35.32 47 GLU C O 1
ATOM 1820 N N . PHE C 1 33 ? 17.555 32.921 23.189 1.00 34.89 48 PHE C N 1
ATOM 1821 C CA . PHE C 1 33 ? 17.782 32.446 21.831 1.00 35.07 48 PHE C CA 1
ATOM 1822 C C . PHE C 1 33 ? 18.034 30.941 21.795 1.00 34.89 48 PHE C C 1
ATOM 1823 O O . PHE C 1 33 ? 18.960 30.434 22.432 1.00 34.84 48 PHE C O 1
ATOM 1831 N N . GLN C 1 34 ? 17.194 30.243 21.039 1.00 35.07 49 GLN C N 1
ATOM 1832 C CA . GLN C 1 34 ? 17.193 28.781 21.007 1.00 35.03 49 GLN C CA 1
ATOM 1833 C C . GLN C 1 34 ? 17.075 28.294 19.576 1.00 34.90 49 GLN C C 1
ATOM 1834 O O . GLN C 1 34 ? 16.143 28.675 18.872 1.00 35.30 49 GLN C O 1
ATOM 1840 N N . GLU C 1 35 ? 17.992 27.427 19.150 1.00 34.52 50 GLU C N 1
ATOM 1841 C CA . GLU C 1 35 ? 17.908 26.873 17.813 1.00 34.42 50 GLU C CA 1
ATOM 1842 C C . GLU C 1 35 ? 16.662 26.006 17.647 1.00 33.94 50 GLU C C 1
ATOM 1843 O O . GLU C 1 35 ? 16.308 25.221 18.539 1.00 33.73 50 GLU C O 1
ATOM 1849 N N . SER C 1 36 ? 1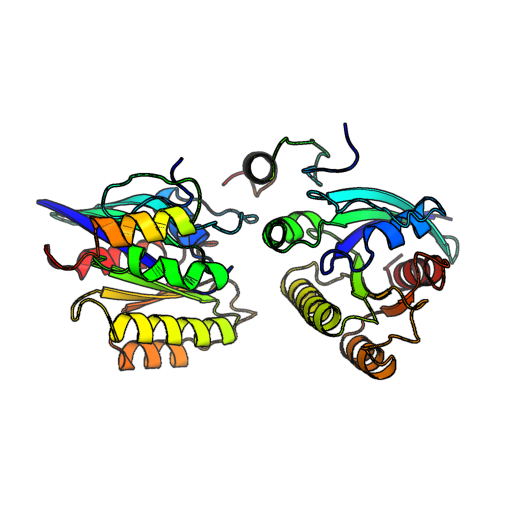5.996 26.172 16.507 1.00 33.12 51 SER C N 1
ATOM 1850 C CA . SER C 1 36 ? 14.942 25.265 16.088 1.00 33.29 51 SER C CA 1
ATOM 1851 C C . SER C 1 36 ? 15.468 23.834 16.129 1.00 32.69 51 SER C C 1
ATOM 1852 O O . SER C 1 36 ? 16.586 23.549 15.687 1.00 32.10 51 SER C O 1
ATOM 1855 N N . THR C 1 37 ? 14.667 22.946 16.705 1.00 32.73 52 THR C N 1
ATOM 1856 C CA . THR C 1 37 ? 15.038 21.542 16.804 1.00 32.26 52 THR C CA 1
ATOM 1857 C C . THR C 1 37 ? 14.926 20.889 15.418 1.00 33.29 52 THR C C 1
ATOM 1858 O O . THR C 1 37 ? 13.992 21.171 14.669 1.00 32.66 52 THR C O 1
ATOM 1862 N N . ILE C 1 38 ? 15.892 20.028 15.098 1.00 34.23 53 ILE C N 1
ATOM 1863 C CA . ILE C 1 38 ? 15.920 19.285 13.837 1.00 35.48 53 ILE C CA 1
ATOM 1864 C C . ILE C 1 38 ? 15.724 17.786 14.105 1.00 35.57 53 ILE C C 1
ATOM 1865 O O . ILE C 1 38 ? 16.625 17.087 14.594 1.00 35.74 53 ILE C O 1
ATOM 1870 N N . GLY C 1 39 ? 14.527 17.302 13.809 1.00 35.37 54 GLY C N 1
ATOM 1871 C CA . GLY C 1 39 ? 14.182 15.919 14.107 1.00 35.55 54 GLY C CA 1
ATOM 1872 C C . GLY C 1 39 ? 13.660 15.820 15.523 1.00 35.91 54 GLY C C 1
ATOM 1873 O O . GLY C 1 39 ? 12.494 16.170 15.786 1.00 36.21 54 GLY C O 1
ATOM 1874 N N . ALA C 1 40 ? 14.503 15.322 16.434 1.00 34.95 55 ALA C N 1
ATOM 1875 C CA . ALA C 1 40 ? 14.116 15.218 17.845 1.00 34.50 55 ALA C CA 1
ATOM 1876 C C . ALA C 1 40 ? 15.305 15.158 18.801 1.00 33.69 55 ALA C C 1
ATOM 1877 O O . ALA C 1 40 ? 16.290 14.470 18.533 1.00 32.87 55 ALA C O 1
ATOM 1879 N N . ALA C 1 41 ? 15.186 15.883 19.916 1.00 33.42 56 ALA C N 1
ATOM 1880 C CA . ALA C 1 41 ? 16.172 15.857 21.002 1.00 33.01 56 ALA C CA 1
ATOM 1881 C C . ALA C 1 41 ? 15.771 14.885 22.124 1.00 33.03 56 ALA C C 1
ATOM 1882 O O . ALA C 1 41 ? 14.602 14.828 22.514 1.00 32.64 56 ALA C O 1
ATOM 1884 N N . PHE C 1 42 ? 16.743 14.123 22.627 1.00 32.66 57 PHE C N 1
ATOM 1885 C CA . PHE C 1 42 ? 16.524 13.190 23.734 1.00 32.94 57 PHE C CA 1
ATOM 1886 C C . PHE C 1 42 ? 17.161 13.677 25.044 1.00 32.41 57 PHE C C 1
ATOM 1887 O O . PHE C 1 42 ? 18.366 13.934 25.098 1.00 32.42 57 PHE C O 1
ATOM 1895 N N . LEU C 1 43 ? 16.339 13.780 26.084 1.00 31.74 58 LEU C N 1
ATOM 1896 C CA . LEU C 1 43 ? 16.772 14.211 27.407 1.00 31.69 58 LEU C CA 1
ATOM 1897 C C . LEU C 1 43 ? 16.074 13.358 28.457 1.00 31.38 58 LEU C C 1
ATOM 1898 O O . LEU C 1 43 ? 15.041 12.730 28.183 1.00 30.92 58 LEU C O 1
ATOM 1903 N N . THR C 1 44 ? 16.640 13.342 29.645 1.00 30.76 59 THR C N 1
ATOM 1904 C CA . THR C 1 44 ? 16.067 12.629 30.754 1.00 30.57 59 THR C CA 1
ATOM 1905 C C . THR C 1 44 ? 16.092 13.443 32.050 1.00 31.06 59 THR C C 1
ATOM 1906 O O . THR C 1 44 ? 17.027 14.145 32.312 1.00 29.84 59 THR C O 1
ATOM 1910 N N . GLN C 1 45 ? 15.046 13.320 32.842 1.00 30.90 60 GLN C N 1
ATOM 1911 C CA . GLN C 1 45 ? 14.968 13.919 34.144 1.00 31.58 60 GLN C CA 1
ATOM 1912 C C . GLN C 1 45 ? 14.130 13.030 35.023 1.00 31.85 60 GLN C C 1
ATOM 1913 O O . GLN C 1 45 ? 13.428 12.198 34.552 1.00 31.54 60 GLN C O 1
ATOM 1919 N N . THR C 1 46 ? 14.210 13.234 36.312 1.00 32.69 61 THR C N 1
ATOM 1920 C CA . THR C 1 46 ? 13.469 12.435 37.250 1.00 33.30 61 THR C CA 1
ATOM 1921 C C . THR C 1 46 ? 12.541 13.297 38.078 1.00 34.13 61 THR C C 1
ATOM 1922 O O . THR C 1 46 ? 12.815 14.440 38.297 1.00 34.00 61 THR C O 1
ATOM 1926 N N . VAL C 1 47 ? 11.446 12.707 38.532 1.00 34.82 62 VAL C N 1
ATOM 1927 C CA . VAL C 1 47 ? 10.539 13.318 39.500 1.00 35.68 62 VAL C CA 1
ATOM 1928 C C . VAL C 1 47 ? 10.566 12.423 40.735 1.00 36.16 62 VAL C C 1
ATOM 1929 O O . VAL C 1 47 ? 10.370 11.216 40.625 1.00 36.12 62 VAL C O 1
ATOM 1933 N N . CYS C 1 48 ? 10.830 13.004 41.900 1.00 36.93 63 CYS C N 1
ATOM 1934 C CA . CYS C 1 48 ? 10.811 12.241 43.146 1.00 38.39 63 CYS C CA 1
ATOM 1935 C C . CYS C 1 48 ? 9.459 12.363 43.809 1.00 38.20 63 CYS C C 1
ATOM 1936 O O . CYS C 1 48 ? 9.066 13.449 44.218 1.00 38.26 63 CYS C O 1
ATOM 1939 N N . LEU C 1 49 ? 8.742 11.250 43.898 1.00 38.73 64 LEU C N 1
ATOM 1940 C CA . LEU C 1 49 ? 7.487 11.223 44.639 1.00 39.23 64 LEU C CA 1
ATOM 1941 C C . LEU C 1 49 ? 7.767 10.697 46.048 1.00 40.04 64 LEU C C 1
ATOM 1942 O O . LEU C 1 49 ? 8.933 10.535 46.424 1.00 40.28 64 LEU C O 1
ATOM 1947 N N . ASP C 1 50 ? 6.719 10.457 46.836 1.00 40.78 65 ASP C N 1
ATOM 1948 C CA . ASP C 1 50 ? 6.900 9.988 48.216 1.00 41.53 65 ASP C CA 1
ATOM 1949 C C . ASP C 1 50 ? 7.603 8.655 48.294 1.00 41.77 65 ASP C C 1
ATOM 1950 O O . ASP C 1 50 ? 8.592 8.519 49.008 1.00 42.46 65 ASP C O 1
ATOM 1955 N N . ASP C 1 51 ? 7.100 7.676 47.554 1.00 41.48 66 ASP C N 1
ATOM 1956 C CA . ASP C 1 51 ? 7.614 6.329 47.665 1.00 41.34 66 ASP C CA 1
ATOM 1957 C C . ASP C 1 51 ? 8.109 5.765 46.346 1.00 40.31 66 ASP C C 1
ATOM 1958 O O . ASP C 1 51 ? 8.530 4.612 46.290 1.00 39.89 66 ASP C O 1
ATOM 1963 N N . THR C 1 52 ? 8.058 6.583 45.295 1.00 39.01 67 THR C N 1
ATOM 1964 C CA . THR C 1 52 ? 8.537 6.171 43.979 1.00 38.24 67 THR C CA 1
ATOM 1965 C C . THR C 1 52 ? 9.370 7.286 43.326 1.00 37.20 67 THR C C 1
ATOM 1966 O O . THR C 1 52 ? 9.111 8.470 43.531 1.00 36.15 67 THR C O 1
ATOM 1970 N N . THR C 1 53 ? 10.371 6.879 42.553 1.00 36.04 68 THR C N 1
ATOM 1971 C CA . THR C 1 53 ? 11.085 7.793 41.679 1.00 35.64 68 THR C CA 1
ATOM 1972 C C . THR C 1 53 ? 10.715 7.507 40.235 1.00 34.95 68 THR C C 1
ATOM 1973 O O . THR C 1 53 ? 10.858 6.381 39.755 1.00 34.59 68 THR C O 1
ATOM 1977 N N . VAL C 1 54 ? 10.209 8.535 39.559 1.00 34.11 69 VAL C N 1
ATOM 1978 C CA . VAL C 1 54 ? 9.802 8.419 38.167 1.00 33.64 69 VAL C CA 1
ATOM 1979 C C . VAL C 1 54 ? 10.869 9.027 37.264 1.00 32.66 69 VAL C C 1
ATOM 1980 O O . VAL C 1 54 ? 11.259 10.185 37.449 1.00 32.33 69 VAL C O 1
ATOM 1984 N N . LYS C 1 55 ? 11.366 8.232 36.313 1.00 31.58 70 LYS C N 1
ATOM 1985 C CA . LYS C 1 55 ? 12.312 8.735 35.325 1.00 30.47 70 LYS C CA 1
ATOM 1986 C C . LYS C 1 55 ? 11.608 8.928 33.979 1.00 30.34 70 LYS C C 1
ATOM 1987 O O . LYS C 1 55 ? 10.934 8.026 33.475 1.00 29.58 70 LYS C O 1
ATOM 1993 N N . PHE C 1 56 ? 11.749 10.119 33.415 1.00 29.75 71 PHE C N 1
ATOM 1994 C CA . PHE C 1 56 ? 11.192 10.398 32.106 1.00 29.46 71 PHE C CA 1
ATOM 1995 C C . PHE C 1 56 ? 12.253 10.303 31.039 1.00 29.51 71 PHE C C 1
ATOM 1996 O O . PHE C 1 56 ? 13.322 10.912 31.164 1.00 28.18 71 PHE C O 1
ATOM 2004 N N . GLU C 1 57 ? 11.949 9.525 30.001 1.00 29.34 72 GLU C N 1
ATOM 2005 C CA . GLU C 1 57 ? 12.702 9.537 28.755 1.00 29.86 72 GLU C CA 1
ATOM 2006 C C . GLU C 1 57 ? 11.963 10.469 27.813 1.00 29.39 72 GLU C C 1
ATOM 2007 O O . GLU C 1 57 ? 10.888 10.133 27.294 1.00 29.45 72 GLU C O 1
ATOM 2013 N N . ILE C 1 58 ? 12.545 11.649 27.614 1.00 28.56 73 ILE C N 1
ATOM 2014 C CA . ILE C 1 58 ? 11.862 12.780 26.992 1.00 27.94 73 ILE C CA 1
ATOM 2015 C C . ILE C 1 58 ? 12.243 12.918 25.524 1.00 27.69 73 ILE C C 1
ATOM 2016 O O . ILE C 1 58 ? 13.434 13.036 25.206 1.00 26.84 73 ILE C O 1
ATOM 2021 N N . TRP C 1 59 ? 11.242 12.894 24.634 1.00 27.44 74 TRP C N 1
ATOM 2022 C CA . TRP C 1 59 ? 11.487 13.128 23.200 1.00 27.85 74 TRP C CA 1
ATOM 2023 C C . TRP C 1 59 ? 10.909 14.466 22.798 1.00 27.66 74 TRP C C 1
ATOM 2024 O O . TRP C 1 59 ? 9.707 14.639 22.755 1.00 27.19 74 TRP C O 1
ATOM 2035 N N . ASP C 1 60 ? 11.801 15.405 22.520 1.00 28.23 75 ASP C N 1
ATOM 2036 C CA . ASP C 1 60 ? 11.450 16.775 22.175 1.00 28.69 75 ASP C CA 1
ATOM 2037 C C . ASP C 1 60 ? 11.567 16.925 20.654 1.00 28.74 75 ASP C C 1
ATOM 2038 O O . ASP C 1 60 ? 12.666 17.129 20.124 1.00 28.27 75 ASP C O 1
ATOM 2043 N N . THR C 1 61 ? 10.422 16.813 19.980 1.00 29.04 76 THR C N 1
ATOM 2044 C CA . THR C 1 61 ? 10.351 16.707 18.522 1.00 29.93 76 THR C CA 1
ATOM 2045 C C . THR C 1 61 ? 10.474 18.081 17.875 1.00 30.86 76 THR C C 1
ATOM 2046 O O . THR C 1 61 ? 10.211 19.096 18.513 1.00 31.19 76 THR C O 1
ATOM 2050 N N . ALA C 1 62 ? 10.887 18.107 16.614 1.00 31.78 77 ALA C N 1
ATOM 2051 C CA . ALA C 1 62 ? 10.817 19.322 15.806 1.00 33.24 77 ALA C CA 1
ATOM 2052 C C . ALA C 1 62 ? 9.358 19.534 15.404 1.00 34.29 77 ALA C C 1
ATOM 2053 O O . ALA C 1 62 ? 8.700 18.595 14.933 1.00 34.36 77 ALA C O 1
ATOM 2055 N N . GLY C 1 63 ? 8.868 20.743 15.575 1.00 35.04 78 GLY C N 1
ATOM 2056 C CA . GLY C 1 63 ? 7.542 21.114 15.174 1.00 36.44 78 GLY C CA 1
ATOM 2057 C C . GLY C 1 63 ? 7.313 21.515 13.727 1.00 38.14 78 GLY C C 1
ATOM 2058 O O . GLY C 1 63 ? 6.218 21.491 13.277 1.00 37.90 78 GLY C O 1
ATOM 2059 N N . LEU C 1 64 ? 8.342 21.879 13.021 1.00 39.51 79 LEU C N 1
ATOM 2060 C CA . LEU C 1 64 ? 8.212 22.138 11.617 1.00 41.66 79 LEU C CA 1
ATOM 2061 C C . LEU C 1 64 ? 7.413 21.067 10.879 1.00 42.48 79 LEU C C 1
ATOM 2062 O O . LEU C 1 64 ? 7.592 19.906 11.099 1.00 42.72 79 LEU C O 1
ATOM 2067 N N . GLU C 1 65 ? 6.523 21.472 10.003 1.00 43.64 80 GLU C N 1
ATOM 2068 C CA . GLU C 1 65 ? 5.704 20.510 9.322 1.00 44.63 80 GLU C CA 1
ATOM 2069 C C . GLU C 1 65 ? 6.484 19.513 8.512 1.00 45.07 80 GLU C C 1
ATOM 2070 O O . GLU C 1 65 ? 6.076 18.404 8.410 1.00 45.28 80 GLU C O 1
ATOM 2076 N N . ARG C 1 66 ? 7.604 19.899 7.934 1.00 45.71 81 ARG C N 1
ATOM 2077 C CA . ARG C 1 66 ? 8.406 18.966 7.122 1.00 46.57 81 ARG C CA 1
ATOM 2078 C C . ARG C 1 66 ? 8.836 17.710 7.901 1.00 46.34 81 ARG C C 1
ATOM 2079 O O . ARG C 1 66 ? 9.189 16.692 7.299 1.00 46.52 81 ARG C O 1
ATOM 2087 N N . TYR C 1 67 ? 8.795 17.790 9.232 1.00 45.93 82 TYR C N 1
ATOM 2088 C CA . TYR C 1 67 ? 9.187 16.681 10.089 1.00 45.73 82 TYR C CA 1
ATOM 2089 C C . TYR C 1 67 ? 7.989 15.917 10.623 1.00 45.09 82 TYR C C 1
ATOM 2090 O O . TYR C 1 67 ? 8.150 15.024 11.461 1.00 44.93 82 TYR C O 1
ATOM 2099 N N . HIS C 1 68 ? 6.793 16.278 10.157 1.00 44.39 83 HIS C N 1
ATOM 2100 C CA . HIS C 1 68 ? 5.536 15.751 10.714 1.00 43.74 83 HIS C CA 1
ATOM 2101 C C . HIS C 1 68 ? 5.429 14.223 10.675 1.00 42.77 83 HIS C C 1
ATOM 2102 O O . HIS C 1 68 ? 5.037 13.600 11.665 1.00 42.56 83 HIS C O 1
ATOM 2109 N N . SER C 1 69 ? 5.803 13.631 9.544 1.00 41.86 84 SER C N 1
ATOM 2110 C CA . SER C 1 69 ? 5.739 12.179 9.346 1.00 41.27 84 SER C CA 1
ATOM 2111 C C . SER C 1 69 ? 6.668 11.373 10.273 1.00 40.74 84 SER C C 1
ATOM 2112 O O . SER C 1 69 ? 6.485 10.161 10.429 1.00 40.74 84 SER C O 1
ATOM 2115 N N . LEU C 1 70 ? 7.650 12.037 10.884 1.00 40.19 85 LEU C N 1
ATOM 2116 C CA . LEU C 1 70 ? 8.521 11.385 11.873 1.00 39.81 85 LEU C CA 1
ATOM 2117 C C . LEU C 1 70 ? 7.899 11.253 13.260 1.00 39.43 85 LEU C C 1
ATOM 2118 O O . LEU C 1 70 ? 8.344 10.423 14.053 1.00 39.63 85 LEU C O 1
ATOM 2123 N N . ALA C 1 71 ? 6.881 12.068 13.553 1.00 38.61 86 ALA C N 1
ATOM 2124 C CA . ALA C 1 71 ? 6.352 12.193 14.919 1.00 37.73 86 ALA C CA 1
ATOM 2125 C C . ALA C 1 71 ? 5.766 10.924 15.525 1.00 37.27 86 ALA C C 1
ATOM 2126 O O . ALA C 1 71 ? 5.981 10.663 16.713 1.00 37.03 86 ALA C O 1
ATOM 2128 N N . PRO C 1 72 ? 5.021 10.124 14.724 1.00 36.68 87 PRO C N 1
ATOM 2129 C CA . PRO C 1 72 ? 4.481 8.859 15.211 1.00 36.56 87 PRO C CA 1
ATOM 2130 C C . PRO C 1 72 ? 5.540 7.924 15.780 1.00 36.10 87 PRO C C 1
ATOM 2131 O O . PRO C 1 72 ? 5.251 7.116 16.674 1.00 35.83 87 PRO C O 1
ATOM 2135 N N . MET C 1 73 ? 6.753 8.030 15.254 1.00 36.45 88 MET C N 1
ATOM 2136 C CA . MET C 1 73 ? 7.871 7.252 15.765 1.00 37.24 88 MET C CA 1
ATOM 2137 C C . MET C 1 73 ? 8.144 7.615 17.221 1.00 36.61 88 MET C C 1
ATOM 2138 O O . MET C 1 73 ? 8.408 6.737 18.046 1.00 36.26 88 MET C O 1
ATOM 2143 N N . TYR C 1 74 ? 8.045 8.906 17.531 1.00 35.91 89 TYR C N 1
ATOM 2144 C CA . TYR C 1 74 ? 8.232 9.386 18.903 1.00 35.80 89 TYR C CA 1
ATOM 2145 C C . TYR C 1 74 ? 6.999 9.282 19.805 1.00 35.92 89 TYR C C 1
ATOM 2146 O O . TYR C 1 74 ? 7.136 9.096 21.005 1.00 36.44 89 TYR C O 1
ATOM 2155 N N . TYR C 1 75 ? 5.790 9.389 19.259 1.00 36.39 90 TYR C N 1
ATOM 2156 C CA . TYR C 1 75 ? 4.624 9.276 20.145 1.00 36.24 90 TYR C CA 1
ATOM 2157 C C . TYR C 1 75 ? 4.073 7.870 20.344 1.00 36.55 90 TYR C C 1
ATOM 2158 O O . TYR C 1 75 ? 3.411 7.594 21.357 1.00 35.27 90 TYR C O 1
ATOM 2167 N N . ARG C 1 76 ? 4.362 6.967 19.402 1.00 37.04 91 ARG C N 1
ATOM 2168 C CA . ARG C 1 76 ? 3.957 5.578 19.573 1.00 37.89 91 ARG C CA 1
ATOM 2169 C C . ARG C 1 76 ? 4.799 4.939 20.659 1.00 38.06 91 ARG C C 1
ATOM 2170 O O . ARG C 1 76 ? 6.021 4.953 20.578 1.00 39.54 91 ARG C O 1
ATOM 2178 N N . GLY C 1 77 ? 4.154 4.358 21.662 1.00 37.98 92 GLY C N 1
ATOM 2179 C CA . GLY C 1 77 ? 4.884 3.811 22.803 1.00 37.46 92 GLY C CA 1
ATOM 2180 C C . GLY C 1 77 ? 5.027 4.779 23.969 1.00 37.24 92 GLY C C 1
ATOM 2181 O O . GLY C 1 77 ? 5.380 4.369 25.067 1.00 36.91 92 GLY C O 1
ATOM 2182 N N . ALA C 1 78 ? 4.759 6.065 23.741 1.00 36.63 93 ALA C N 1
ATOM 2183 C CA . ALA C 1 78 ? 4.864 7.057 24.816 1.00 36.23 93 ALA C CA 1
ATOM 2184 C C . ALA C 1 78 ? 3.707 6.907 25.794 1.00 36.07 93 ALA C C 1
ATOM 2185 O O . ALA C 1 78 ? 2.548 6.960 25.383 1.00 36.75 93 ALA C O 1
ATOM 2187 N N . GLN C 1 79 ? 4.011 6.715 27.079 1.00 35.19 94 GLN C N 1
ATOM 2188 C CA . GLN C 1 79 ? 2.961 6.617 28.104 1.00 34.83 94 GLN C CA 1
ATOM 2189 C C . GLN C 1 79 ? 2.311 7.969 28.376 1.00 34.41 94 GLN C C 1
ATOM 2190 O O . GLN C 1 79 ? 1.216 8.028 28.937 1.00 34.00 94 GLN C O 1
ATOM 2196 N N . ALA C 1 80 ? 3.007 9.042 27.988 1.00 33.25 95 ALA C N 1
ATOM 2197 C CA . ALA C 1 80 ? 2.534 10.404 28.172 1.00 32.58 95 ALA C CA 1
ATOM 2198 C C . ALA C 1 80 ? 2.947 11.294 26.998 1.00 32.34 95 ALA C C 1
ATOM 2199 O O . ALA C 1 80 ? 4.044 11.171 26.467 1.00 32.06 95 ALA C O 1
ATOM 2201 N N . ALA C 1 81 ? 2.064 12.210 26.622 1.00 32.19 96 ALA C N 1
ATOM 2202 C CA . ALA C 1 81 ? 2.353 13.174 25.586 1.00 32.40 96 ALA C CA 1
ATOM 2203 C C . ALA C 1 81 ? 2.067 14.566 26.121 1.00 32.51 96 ALA C C 1
ATOM 2204 O O . ALA C 1 81 ? 1.097 14.751 26.846 1.00 33.46 96 ALA C O 1
ATOM 2206 N N . ILE C 1 82 ? 2.914 15.542 25.801 1.00 32.41 97 ILE C N 1
ATOM 2207 C CA . ILE C 1 82 ? 2.568 16.940 26.100 1.00 32.12 97 ILE C CA 1
ATOM 2208 C C . ILE C 1 82 ? 2.371 17.704 24.805 1.00 31.78 97 ILE C C 1
ATOM 2209 O O . ILE C 1 82 ? 3.319 17.907 24.056 1.00 32.51 97 ILE C O 1
ATOM 2214 N N . VAL C 1 83 ? 1.143 18.134 24.542 1.00 31.94 98 VAL C N 1
ATOM 2215 C CA . VAL C 1 83 ? 0.887 18.974 23.372 1.00 31.71 98 VAL C CA 1
ATOM 2216 C C . VAL C 1 83 ? 0.975 20.427 23.824 1.00 31.42 98 VAL C C 1
ATOM 2217 O O . VAL C 1 83 ? 0.337 20.827 24.804 1.00 31.98 98 VAL C O 1
ATOM 2221 N N . VAL C 1 84 ? 1.788 21.205 23.120 1.00 31.08 99 VAL C N 1
ATOM 2222 C CA . VAL C 1 84 ? 2.097 22.569 23.543 1.00 30.55 99 VAL C CA 1
ATOM 2223 C C . VAL C 1 84 ? 1.548 23.573 22.539 1.00 31.01 99 VAL C C 1
ATOM 2224 O O . VAL C 1 84 ? 1.652 23.371 21.336 1.00 31.36 99 VAL C O 1
ATOM 2228 N N . TYR C 1 85 ? 0.956 24.652 23.035 1.00 31.65 100 TYR C N 1
ATOM 2229 C CA . TYR C 1 85 ? 0.675 25.815 22.194 1.00 31.85 100 TYR C CA 1
ATOM 2230 C C . TYR C 1 85 ? 1.226 27.068 22.867 1.00 32.17 100 TYR C C 1
ATOM 2231 O O . TYR C 1 85 ? 1.738 27.019 23.998 1.00 31.91 100 TYR C O 1
ATOM 2240 N N . ASP C 1 86 ? 1.142 28.174 22.140 1.00 32.08 101 ASP C N 1
ATOM 2241 C CA . ASP C 1 86 ? 1.564 29.492 22.587 1.00 32.32 101 ASP C CA 1
ATOM 2242 C C . ASP C 1 86 ? 0.264 30.255 22.877 1.00 32.90 101 ASP C C 1
ATOM 2243 O O . ASP C 1 86 ? -0.614 30.319 22.008 1.00 32.91 101 ASP C O 1
ATOM 2248 N N . ILE C 1 87 ? 0.116 30.794 24.088 1.00 33.32 102 ILE C N 1
ATOM 2249 C CA . ILE C 1 87 ? -1.141 31.459 24.465 1.00 34.06 102 ILE C CA 1
ATOM 2250 C C . ILE C 1 87 ? -1.369 32.774 23.715 1.00 34.41 102 ILE C C 1
ATOM 2251 O O . ILE C 1 87 ? -2.488 33.301 23.709 1.00 34.40 102 ILE C O 1
ATOM 2256 N N . THR C 1 88 ? -0.314 33.298 23.115 1.00 34.91 103 THR C N 1
ATOM 2257 C CA . THR C 1 88 ? -0.378 34.515 22.331 1.00 35.37 103 THR C CA 1
ATOM 2258 C C . THR C 1 88 ? -0.595 34.240 20.852 1.00 36.29 103 THR C C 1
ATOM 2259 O O . THR C 1 88 ? -0.633 35.124 20.067 1.00 36.54 103 THR C O 1
ATOM 2263 N N . ASN C 1 89 ? -0.740 32.992 20.489 1.00 36.71 104 ASN C N 1
ATOM 2264 C CA . ASN C 1 89 ? -0.908 32.655 19.112 1.00 37.41 104 ASN C CA 1
ATOM 2265 C C . ASN C 1 89 ? -2.030 31.696 18.979 1.00 38.03 104 ASN C C 1
ATOM 2266 O O . ASN C 1 89 ? -1.927 30.543 19.274 1.00 37.23 104 ASN C O 1
ATOM 2271 N N . GLU C 1 90 ? -3.137 32.202 18.511 1.00 38.66 105 GLU C N 1
ATOM 2272 C CA . GLU C 1 90 ? -4.301 31.390 18.434 1.00 39.32 105 GLU C CA 1
ATOM 2273 C C . GLU C 1 90 ? -4.193 30.273 17.406 1.00 38.80 105 GLU C C 1
ATOM 2274 O O . GLU C 1 90 ? -4.706 29.236 17.626 1.00 39.12 105 GLU C O 1
ATOM 2280 N N . GLU C 1 91 ? -3.493 30.464 16.305 1.00 38.21 106 GLU C N 1
ATOM 2281 C CA . GLU C 1 91 ? -3.362 29.386 15.364 1.00 37.91 106 GLU C CA 1
ATOM 2282 C C . GLU C 1 91 ? -2.536 28.240 15.947 1.00 37.41 106 GLU C C 1
ATOM 2283 O O . GLU C 1 91 ? -2.755 27.105 15.651 1.00 37.35 106 GLU C O 1
ATOM 2289 N N . SER C 1 92 ? -1.576 28.565 16.779 1.00 36.51 107 SER C N 1
ATOM 2290 C CA . SER C 1 92 ? -0.803 27.566 17.428 1.00 36.14 107 SER C CA 1
ATOM 2291 C C . SER C 1 92 ? -1.725 26.719 18.257 1.00 36.47 107 SER C C 1
ATOM 2292 O O . SER C 1 92 ? -1.492 25.569 18.432 1.00 36.03 107 SER C O 1
ATOM 2295 N N . PHE C 1 93 ? -2.788 27.317 18.747 1.00 36.80 108 PHE C N 1
ATOM 2296 C CA . PHE C 1 93 ? -3.764 26.602 19.543 1.00 37.24 108 PHE C CA 1
ATOM 2297 C C . PHE C 1 93 ? -4.566 25.668 18.664 1.00 37.67 108 PHE C C 1
ATOM 2298 O O . PHE C 1 93 ? -4.802 24.548 19.017 1.00 37.60 108 PHE C O 1
ATOM 2306 N N . ALA C 1 94 ? -4.972 26.151 17.511 1.00 37.84 109 ALA C N 1
ATOM 2307 C CA . ALA C 1 94 ? -5.666 25.341 16.502 1.00 37.68 109 ALA C CA 1
ATOM 2308 C C . ALA C 1 94 ? -4.804 24.149 16.084 1.00 37.67 109 ALA C C 1
ATOM 2309 O O . ALA C 1 94 ? -5.309 23.027 16.004 1.00 37.58 109 ALA C O 1
ATOM 2311 N N . ARG C 1 95 ? -3.508 24.387 15.853 1.00 37.09 110 ARG C N 1
ATOM 2312 C CA . ARG C 1 95 ? -2.562 23.301 15.523 1.00 37.21 110 ARG C CA 1
ATOM 2313 C C . ARG C 1 95 ? -2.469 22.239 16.632 1.00 36.96 110 ARG C C 1
ATOM 2314 O O . ARG C 1 95 ? -2.487 21.040 16.344 1.00 36.96 110 ARG C O 1
ATOM 2322 N N . ALA C 1 96 ? -2.382 22.697 17.882 1.00 36.36 111 ALA C N 1
ATOM 2323 C CA . ALA C 1 96 ? -2.385 21.825 19.056 1.00 36.39 111 ALA C CA 1
ATOM 2324 C C . ALA C 1 96 ? -3.586 20.882 19.073 1.00 36.31 111 ALA C C 1
ATOM 2325 O O . ALA C 1 96 ? -3.448 19.700 19.398 1.00 36.39 111 ALA C O 1
ATOM 2327 N N . LYS C 1 97 ? -4.759 21.404 18.717 1.00 36.42 112 LYS C N 1
ATOM 2328 C CA . LYS C 1 97 ? -5.979 20.588 18.614 1.00 37.06 112 LYS C CA 1
ATOM 2329 C C . LYS C 1 97 ? -5.864 19.507 17.540 1.00 37.08 112 LYS C C 1
ATOM 2330 O O . LYS C 1 97 ? -6.435 18.425 17.666 1.00 37.67 112 LYS C O 1
ATOM 2336 N N . ASN C 1 98 ? -5.130 19.792 16.476 1.00 37.72 113 ASN C N 1
ATOM 2337 C CA . ASN C 1 98 ? -4.897 18.766 15.466 1.00 37.79 113 ASN C CA 1
ATOM 2338 C C . ASN C 1 98 ? -3.916 17.682 15.929 1.00 37.58 113 ASN C C 1
ATOM 2339 O O . ASN C 1 98 ? -4.069 16.518 15.559 1.00 37.29 113 ASN C O 1
ATOM 2344 N N . TRP C 1 99 ? -2.943 18.062 16.765 1.00 37.11 114 TRP C N 1
ATOM 2345 C CA . TRP C 1 99 ? -2.041 17.093 17.398 1.00 36.73 114 TRP C CA 1
ATOM 2346 C C . TRP C 1 99 ? -2.791 16.141 18.318 1.00 37.12 114 TRP C C 1
ATOM 2347 O O . TRP C 1 99 ? -2.554 14.929 18.281 1.00 36.83 114 TRP C O 1
ATOM 2358 N N . VAL C 1 100 ? -3.702 16.700 19.123 1.00 37.38 115 VAL C N 1
ATOM 2359 C CA . VAL C 1 100 ? -4.520 15.936 20.058 1.00 37.47 115 VAL C CA 1
ATOM 2360 C C . VAL C 1 100 ? -5.326 14.883 19.289 1.00 38.48 115 VAL C C 1
ATOM 2361 O O . VAL C 1 100 ? -5.247 13.686 19.592 1.00 38.75 115 VAL C O 1
ATOM 2365 N N . LYS C 1 101 ? -6.073 15.326 18.281 1.00 39.34 116 LYS C N 1
ATOM 2366 C CA . LYS C 1 101 ? -6.877 14.414 17.467 1.00 40.41 116 LYS C CA 1
ATOM 2367 C C . LYS C 1 101 ? -6.024 13.284 16.855 1.00 40.60 116 LYS C C 1
ATOM 2368 O O . LYS C 1 101 ? -6.435 12.115 16.874 1.00 40.50 116 LYS C O 1
ATOM 2374 N N . GLU C 1 102 ? -4.840 13.630 16.345 1.00 40.63 117 GLU C N 1
ATOM 2375 C CA . GLU C 1 102 ? -3.902 12.624 15.840 1.00 40.95 117 GLU C CA 1
ATOM 2376 C C . GLU C 1 102 ? -3.538 11.589 16.918 1.00 41.44 117 GLU C C 1
ATOM 2377 O O . GLU C 1 102 ? -3.576 10.379 16.662 1.00 41.11 117 GLU C O 1
ATOM 2383 N N . LEU C 1 103 ? -3.200 12.067 18.116 1.00 41.76 118 LEU C N 1
ATOM 2384 C CA . LEU C 1 103 ? -2.921 11.190 19.255 1.00 42.48 118 LEU C CA 1
ATOM 2385 C C . LEU C 1 103 ? -4.130 10.327 19.625 1.00 43.71 118 LEU C C 1
ATOM 2386 O O . LEU C 1 103 ? -3.977 9.146 19.952 1.00 43.64 118 LEU C O 1
ATOM 2391 N N . GLN C 1 104 ? -5.308 10.912 19.618 1.00 44.86 119 GLN C N 1
ATOM 2392 C CA . GLN C 1 104 ? -6.534 10.206 19.960 1.00 46.45 119 GLN C CA 1
ATOM 2393 C C . GLN C 1 104 ? -6.878 9.124 18.964 1.00 47.70 119 GLN C C 1
ATOM 2394 O O . GLN C 1 104 ? -7.287 8.058 19.314 1.00 48.09 119 GLN C O 1
ATOM 2400 N N . ARG C 1 105 ? -6.637 9.432 17.707 1.00 49.27 120 ARG C N 1
ATOM 2401 C CA . ARG C 1 105 ? -6.901 8.572 16.597 1.00 51.02 120 ARG C CA 1
ATOM 2402 C C . ARG C 1 105 ? -5.955 7.418 16.532 1.00 52.12 120 ARG C C 1
ATOM 2403 O O . ARG C 1 105 ? -6.225 6.450 15.871 1.00 52.53 120 ARG C O 1
ATOM 2411 N N . GLN C 1 106 ? -4.825 7.525 17.188 1.00 53.14 121 GLN C N 1
ATOM 2412 C CA . GLN C 1 106 ? -3.818 6.501 17.066 1.00 54.36 121 GLN C CA 1
ATOM 2413 C C . GLN C 1 106 ? -2.776 6.511 18.173 1.00 54.72 121 GLN C C 1
ATOM 2414 O O . GLN C 1 106 ? -1.634 6.87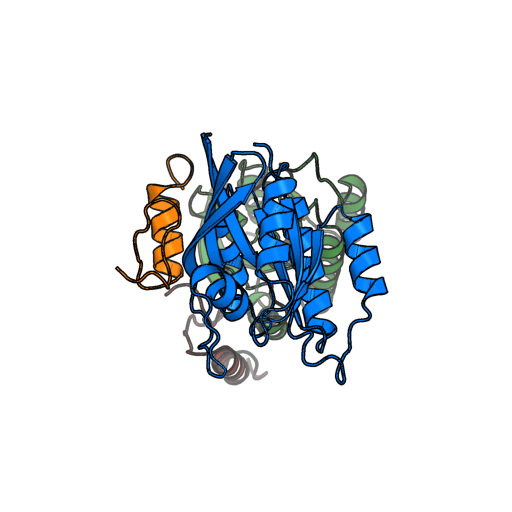4 17.976 1.00 55.07 121 GLN C O 1
ATOM 2420 N N . ALA C 1 107 ? -3.201 6.092 19.350 1.00 55.10 122 ALA C N 1
ATOM 2421 C CA . ALA C 1 107 ? -2.374 6.169 20.525 1.00 55.37 122 ALA C CA 1
ATOM 2422 C C . ALA C 1 107 ? -2.999 5.451 21.736 1.00 55.37 122 ALA C C 1
ATOM 2423 O O . ALA C 1 107 ? -4.006 4.803 21.609 1.00 55.37 122 ALA C O 1
ATOM 2425 N N . SER C 1 108 ? -2.367 5.495 22.892 1.00 55.43 123 SER C N 1
ATOM 2426 C CA . SER C 1 108 ? -2.875 4.677 23.960 1.00 55.45 123 SER C CA 1
ATOM 2427 C C . SER C 1 108 ? -4.209 5.209 24.423 1.00 55.45 123 SER C C 1
ATOM 2428 O O . SER C 1 108 ? -4.361 6.375 24.574 1.00 55.41 123 SER C O 1
ATOM 2431 N N . PRO C 1 109 ? -5.182 4.342 24.654 1.00 55.36 124 PRO C N 1
ATOM 2432 C CA . PRO C 1 109 ? -6.449 4.832 25.195 1.00 55.00 124 PRO C CA 1
ATOM 2433 C C . PRO C 1 109 ? -6.220 5.513 26.544 1.00 54.53 124 PRO C C 1
ATOM 2434 O O . PRO C 1 109 ? -6.806 6.565 26.803 1.00 54.73 124 PRO C O 1
ATOM 2438 N N . ASN C 1 110 ? -5.350 4.925 27.371 1.00 53.64 125 ASN C N 1
ATOM 2439 C CA . ASN C 1 110 ? -5.059 5.431 28.713 1.00 52.85 125 ASN C CA 1
ATOM 2440 C C . ASN C 1 110 ? -3.687 6.121 28.860 1.00 51.87 125 ASN C C 1
ATOM 2441 O O . ASN C 1 110 ? -3.152 6.260 29.970 1.00 52.24 125 ASN C O 1
ATOM 2446 N N . ILE C 1 111 ? -3.129 6.544 27.729 1.00 50.22 126 ILE C N 1
ATOM 2447 C CA . ILE C 1 111 ? -1.996 7.461 27.693 1.00 48.28 126 ILE C CA 1
ATOM 2448 C C . ILE C 1 111 ? -2.394 8.683 28.530 1.00 47.08 126 ILE C C 1
ATOM 2449 O O . ILE C 1 111 ? -3.583 8.946 28.725 1.00 47.33 126 ILE C O 1
ATOM 2454 N N . VAL C 1 112 ? -1.425 9.409 29.065 1.00 45.01 127 VAL C N 1
ATOM 2455 C CA . VAL C 1 112 ? -1.750 10.728 29.584 1.00 43.08 127 VAL C CA 1
ATOM 2456 C C . VAL C 1 112 ? -1.467 11.703 28.453 1.00 41.93 127 VAL C C 1
ATOM 2457 O O . VAL C 1 112 ? -0.374 11.694 27.886 1.00 41.56 127 VAL C O 1
ATOM 2461 N N . ILE C 1 113 ? -2.464 12.506 28.089 1.00 40.23 128 ILE C N 1
ATOM 2462 C CA . ILE C 1 113 ? -2.213 13.630 27.192 1.00 38.58 128 ILE C CA 1
ATOM 2463 C C . ILE C 1 113 ? -2.338 14.918 27.983 1.00 37.70 128 ILE C C 1
ATOM 2464 O O . ILE C 1 113 ? -3.403 15.239 28.523 1.00 37.35 128 ILE C O 1
ATOM 2469 N N . ALA C 1 114 ? -1.217 15.625 28.080 1.00 36.54 129 ALA C N 1
ATOM 2470 C CA . ALA C 1 114 ? -1.149 16.898 28.774 1.00 35.40 129 ALA C CA 1
ATOM 2471 C C . ALA C 1 114 ? -1.139 18.013 27.748 1.00 34.62 129 ALA C C 1
ATOM 2472 O O . ALA C 1 114 ? -0.645 17.842 26.634 1.00 34.30 129 ALA C O 1
ATOM 2474 N N . LEU C 1 115 ? -1.710 19.146 28.124 1.00 34.05 130 LEU C N 1
ATOM 2475 C CA . LEU C 1 115 ? -1.780 20.286 27.235 1.00 33.25 130 LEU C CA 1
ATOM 2476 C C . LEU C 1 115 ? -1.142 21.467 27.928 1.00 33.11 130 LEU C C 1
ATOM 2477 O O . LEU C 1 115 ? -1.549 21.844 29.022 1.00 33.74 130 LEU C O 1
ATOM 2482 N N . SER C 1 116 ? -0.124 22.030 27.292 1.00 32.70 131 SER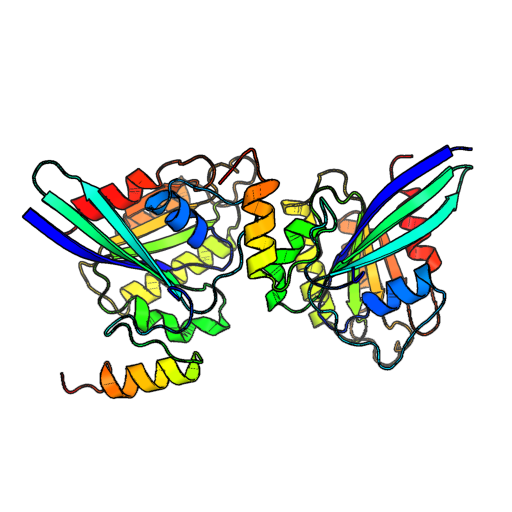 C N 1
ATOM 2483 C CA . SER C 1 116 ? 0.593 23.166 27.841 1.00 32.06 131 SER C CA 1
ATOM 2484 C C . SER C 1 116 ? 0.214 24.414 27.068 1.00 31.85 131 SER C C 1
ATOM 2485 O O . SER C 1 116 ? 0.394 24.475 25.858 1.00 31.80 131 SER C O 1
ATOM 2488 N N . GLY C 1 117 ? -0.342 25.394 27.772 1.00 31.82 132 GLY C N 1
ATOM 2489 C CA . GLY C 1 117 ? -0.570 26.717 27.196 1.00 31.19 132 GLY C CA 1
ATOM 2490 C C . GLY C 1 117 ? 0.623 27.538 27.599 1.00 31.33 132 GLY C C 1
ATOM 2491 O O . GLY C 1 117 ? 0.622 28.152 28.665 1.00 31.42 132 GLY C O 1
ATOM 2492 N N . ASN C 1 118 ? 1.653 27.525 26.753 1.00 31.38 133 ASN C N 1
ATOM 2493 C CA . ASN C 1 118 ? 2.955 28.074 27.114 1.00 31.86 133 ASN C CA 1
ATOM 2494 C C . ASN C 1 118 ? 3.093 29.574 26.809 1.00 32.47 133 ASN C C 1
ATOM 2495 O O . ASN C 1 118 ? 2.236 30.160 26.140 1.00 32.77 133 ASN C O 1
ATOM 2500 N N . LYS C 1 119 ? 4.172 30.182 27.306 1.00 33.29 134 LYS C N 1
ATOM 2501 C CA . LYS C 1 119 ? 4.440 31.638 27.169 1.00 34.10 134 LYS C CA 1
ATOM 2502 C C . LYS C 1 119 ? 3.413 32.480 27.949 1.00 35.14 134 LYS C C 1
ATOM 2503 O O . LYS C 1 119 ? 3.149 33.641 27.614 1.00 34.59 134 LYS C O 1
ATOM 2509 N N . ALA C 1 120 ? 2.859 31.881 29.002 1.00 35.98 135 ALA C N 1
ATOM 2510 C CA . ALA C 1 120 ? 1.822 32.513 29.821 1.00 37.63 135 ALA C CA 1
ATOM 2511 C C . ALA C 1 120 ? 2.295 33.779 30.542 1.00 38.60 135 ALA C C 1
ATOM 2512 O O . ALA C 1 120 ? 1.476 34.502 31.125 1.00 39.38 135 ALA C O 1
ATOM 2514 N N . ASP C 1 121 ? 3.605 34.033 30.513 1.00 39.50 136 ASP C N 1
ATOM 2515 C CA . ASP C 1 121 ? 4.183 35.298 30.989 1.00 40.30 136 ASP C CA 1
ATOM 2516 C C . ASP C 1 121 ? 3.859 36.479 30.066 1.00 41.15 136 ASP C C 1
ATOM 2517 O O . ASP C 1 121 ? 4.006 37.646 30.453 1.00 41.41 136 ASP C O 1
ATOM 2522 N N . LEU C 1 122 ? 3.400 36.178 28.872 1.00 41.86 137 LEU C N 1
ATOM 2523 C CA . LEU C 1 122 ? 3.063 37.206 27.939 1.00 42.83 137 LEU C CA 1
ATOM 2524 C C . LEU C 1 122 ? 1.579 37.465 27.998 1.00 43.86 137 LEU C C 1
ATOM 2525 O O . LEU C 1 122 ? 0.901 37.468 27.002 1.00 43.90 137 LEU C O 1
ATOM 2530 N N . ALA C 1 123 ? 1.101 37.665 29.211 1.00 45.36 138 ALA C N 1
ATOM 2531 C CA . ALA C 1 123 ? -0.305 37.855 29.508 1.00 46.71 138 ALA C CA 1
ATOM 2532 C C . ALA C 1 123 ? -0.857 38.991 28.670 1.00 47.42 138 ALA C C 1
ATOM 2533 O O . ALA C 1 123 ? -1.942 38.937 28.152 1.00 47.91 138 ALA C O 1
ATOM 2535 N N . ASN C 1 124 ? -0.041 40.007 28.554 1.00 48.02 139 ASN C N 1
ATOM 2536 C CA . ASN C 1 124 ? -0.325 41.156 27.798 1.00 48.56 139 ASN C CA 1
ATOM 2537 C C . ASN C 1 124 ? -0.728 40.820 26.354 1.00 48.61 139 ASN C C 1
ATOM 2538 O O . ASN C 1 124 ? -1.604 41.456 25.790 1.00 48.78 139 ASN C O 1
ATOM 2543 N N . LYS C 1 125 ? -0.100 39.809 25.781 1.00 48.15 140 LYS C N 1
ATOM 2544 C CA . LYS C 1 125 ? -0.324 39.436 24.403 1.00 47.78 140 LYS C CA 1
ATOM 2545 C C . LYS C 1 125 ? -1.293 38.270 24.232 1.00 47.39 140 LYS C C 1
ATOM 2546 O O . LYS C 1 125 ? -1.407 37.699 23.174 1.00 47.71 140 LYS C O 1
ATOM 2552 N N . ARG C 1 126 ? -1.995 37.930 25.288 1.00 46.65 141 ARG C N 1
ATOM 2553 C CA . ARG C 1 126 ? -2.925 36.797 25.293 1.00 46.01 141 ARG C CA 1
ATOM 2554 C C . ARG C 1 126 ? -3.884 36.788 24.102 1.00 45.67 141 ARG C C 1
ATOM 2555 O O . ARG C 1 126 ? -4.588 37.772 23.849 1.00 45.76 141 ARG C O 1
ATOM 2563 N N . ALA C 1 127 ? -3.892 35.673 23.371 1.00 44.94 142 ALA C N 1
ATOM 2564 C CA . ALA C 1 127 ? -4.817 35.476 22.261 1.00 44.38 142 ALA C CA 1
ATOM 2565 C C . ALA C 1 127 ? -5.803 34.362 22.559 1.00 44.11 142 ALA C C 1
ATOM 2566 O O . ALA C 1 127 ? -6.946 34.427 22.112 1.00 44.36 142 ALA C O 1
ATOM 2568 N N . VAL C 1 128 ? -5.358 33.349 23.311 1.00 43.59 143 VAL C N 1
ATOM 2569 C CA . VAL C 1 128 ? -6.203 32.208 23.688 1.00 42.89 143 VAL C CA 1
ATOM 2570 C C . VAL C 1 128 ? -6.608 32.319 25.156 1.00 42.85 143 VAL C C 1
ATOM 2571 O O . VAL C 1 128 ? -5.751 32.328 26.047 1.00 42.84 143 VAL C O 1
ATOM 2575 N N . ASP C 1 129 ? -7.913 32.389 25.400 1.00 42.70 144 ASP C N 1
ATOM 2576 C CA . ASP C 1 129 ? -8.450 32.527 26.752 1.00 42.69 144 ASP C CA 1
ATOM 2577 C C . ASP C 1 129 ? -8.195 31.255 27.555 1.00 42.21 144 ASP C C 1
ATOM 2578 O O . ASP C 1 129 ? -8.319 30.145 27.028 1.00 41.54 144 ASP C O 1
ATOM 2583 N N . PHE C 1 130 ? -7.853 31.425 28.830 1.00 41.90 145 PHE C N 1
ATOM 2584 C CA . PHE C 1 130 ? -7.710 30.292 29.750 1.00 41.99 145 PHE C CA 1
ATOM 2585 C C . PHE C 1 130 ? -8.977 29.431 29.81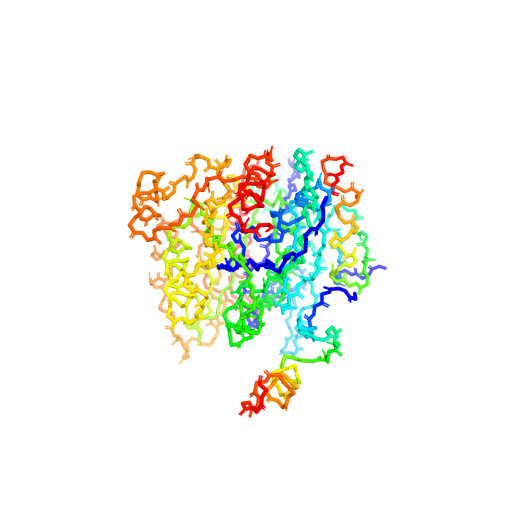3 1.00 41.63 145 PHE C C 1
ATOM 2586 O O . PHE C 1 130 ? -8.893 28.202 29.848 1.00 41.14 145 PHE C O 1
ATOM 2594 N N . GLN C 1 131 ? -10.14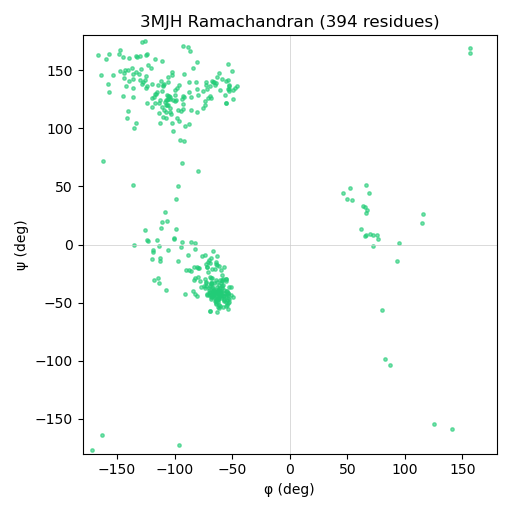9 30.064 29.810 1.00 41.44 146 GLN C N 1
ATOM 2595 C CA . GLN C 1 131 ? -11.395 29.294 29.955 1.00 41.44 146 GLN C CA 1
ATOM 2596 C C . GLN C 1 131 ? -11.795 28.509 28.698 1.00 40.87 146 GLN C C 1
ATOM 2597 O O . GLN C 1 131 ? -12.313 27.398 28.807 1.00 40.94 146 GLN C O 1
ATOM 2603 N N . GLU C 1 132 ? -11.530 29.076 27.522 1.00 40.22 147 GLU C N 1
ATOM 2604 C CA . GLU C 1 132 ? -11.699 28.376 26.241 1.00 40.10 147 GLU C CA 1
ATOM 2605 C C . GLU C 1 132 ? -10.808 27.130 26.170 1.00 39.32 147 GLU C C 1
ATOM 2606 O O . GLU C 1 132 ? -11.234 26.069 25.695 1.00 38.70 147 GLU C O 1
ATOM 2612 N N . ALA C 1 133 ? -9.574 27.279 26.652 1.00 38.85 148 ALA C N 1
ATOM 2613 C CA . ALA C 1 133 ? -8.588 26.206 26.637 1.00 38.79 148 ALA C CA 1
ATOM 2614 C C . ALA C 1 133 ? -8.919 25.110 27.656 1.00 39.00 148 ALA C C 1
ATOM 2615 O O . ALA C 1 133 ? -8.806 23.914 27.355 1.00 38.81 148 ALA C O 1
ATOM 2617 N N . GLN C 1 134 ? -9.337 25.519 28.850 1.00 39.14 149 GLN C N 1
ATOM 2618 C CA . GLN C 1 134 ? -9.645 24.573 29.924 1.00 40.02 149 GLN C CA 1
ATOM 2619 C C . GLN C 1 134 ? -10.867 23.729 29.565 1.00 40.17 149 GLN C C 1
ATOM 2620 O O . GLN C 1 134 ? -10.872 22.516 29.781 1.00 40.47 149 GLN C O 1
ATOM 2626 N N . SER C 1 135 ? -11.891 24.384 29.013 1.00 40.28 150 SER C N 1
ATOM 2627 C CA . SER C 1 135 ? -13.126 23.723 28.587 1.00 40.50 150 SER C CA 1
ATOM 2628 C C . SER C 1 135 ? -12.854 22.705 27.485 1.00 40.18 150 SER C C 1
ATOM 2629 O O . SER C 1 135 ? -13.442 21.626 27.458 1.00 40.43 150 SER C O 1
ATOM 2632 N N . TYR C 1 136 ? -11.943 23.059 26.585 1.00 40.04 151 TYR C N 1
ATOM 2633 C CA . TYR C 1 136 ? -11.503 22.167 25.535 1.00 39.58 151 TYR C CA 1
ATOM 2634 C C . TYR C 1 136 ? -10.778 20.969 26.153 1.00 39.50 151 TYR C C 1
ATOM 2635 O O . TYR C 1 136 ? -11.069 19.809 25.815 1.00 39.16 151 TYR C O 1
ATOM 2644 N N . ALA C 1 137 ? -9.846 21.255 27.059 1.00 38.86 152 ALA C N 1
ATOM 2645 C CA . ALA C 1 137 ? -9.090 20.212 27.750 1.00 38.94 152 ALA C CA 1
ATOM 2646 C C . ALA C 1 137 ? -10.039 19.220 28.422 1.00 38.92 152 ALA C C 1
ATOM 2647 O O . ALA C 1 137 ? -9.903 18.000 28.255 1.00 38.64 152 ALA C O 1
ATOM 2649 N N . ASP C 1 138 ? -11.024 19.763 29.140 1.00 39.38 153 ASP C N 1
ATOM 2650 C CA . ASP C 1 138 ? -12.029 18.964 29.839 1.00 39.48 153 ASP C CA 1
ATOM 2651 C C . ASP C 1 138 ? -12.850 18.105 28.880 1.00 39.51 153 ASP C C 1
ATOM 2652 O O . ASP C 1 138 ? -13.093 16.930 29.159 1.00 39.50 153 ASP C O 1
ATOM 2657 N N . ASP C 1 139 ? -13.269 18.694 27.758 1.00 39.38 154 ASP C N 1
ATOM 2658 C CA . ASP C 1 139 ? -14.039 17.978 26.731 1.00 39.65 154 ASP C CA 1
ATOM 2659 C C . ASP C 1 139 ? -13.268 16.779 26.204 1.00 39.23 154 ASP C C 1
ATOM 2660 O O . ASP C 1 139 ? -13.851 15.770 25.819 1.00 39.11 154 ASP C O 1
ATOM 2665 N N . ASN C 1 140 ? -11.948 16.892 26.203 1.00 39.02 155 ASN C N 1
ATOM 2666 C CA . ASN C 1 140 ? -11.098 15.868 25.616 1.00 39.05 155 ASN C CA 1
ATOM 2667 C C . ASN C 1 140 ? -10.255 15.086 26.628 1.00 39.17 155 ASN C C 1
ATOM 2668 O O . ASN C 1 140 ? -9.336 14.344 26.252 1.00 39.44 155 ASN C O 1
ATOM 2673 N N . SER C 1 141 ? -10.613 15.229 27.904 1.00 38.94 156 SER C N 1
ATOM 2674 C CA . SER C 1 141 ? -9.940 14.546 29.009 1.00 38.93 156 SER C CA 1
ATOM 2675 C C . SER C 1 141 ? -8.426 14.768 28.975 1.00 39.00 156 SER C C 1
ATOM 2676 O O . SER C 1 141 ? -7.636 13.809 29.085 1.00 38.77 156 SER C O 1
ATOM 2679 N N . LEU C 1 142 ? -8.039 16.040 28.827 1.00 38.57 157 LEU C N 1
ATOM 2680 C CA . LEU C 1 142 ? -6.633 16.442 28.798 1.00 38.45 157 LEU C CA 1
ATOM 2681 C C . LEU C 1 142 ? -6.206 17.040 30.135 1.00 38.46 157 LEU C C 1
ATOM 2682 O O . LEU C 1 142 ? -6.996 17.695 30.815 1.00 38.74 157 LEU C O 1
ATOM 2687 N N . LEU C 1 143 ? -4.949 16.804 30.499 1.00 38.28 158 LEU C N 1
ATOM 2688 C CA . LEU C 1 143 ? -4.354 17.414 31.675 1.00 37.78 158 LEU C CA 1
ATOM 2689 C C . LEU C 1 143 ? -3.770 18.760 31.270 1.00 37.47 158 LEU C C 1
ATOM 2690 O O . LEU C 1 143 ? -2.697 18.822 30.671 1.00 38.02 158 LEU C O 1
ATOM 2695 N N . PHE C 1 144 ? -4.459 19.838 31.619 1.00 36.82 159 PHE C N 1
ATOM 2696 C CA . PHE C 1 144 ? -4.111 21.172 31.117 1.00 35.89 159 PHE C CA 1
ATOM 2697 C C . PHE C 1 144 ? -3.527 22.065 32.192 1.00 35.30 159 PHE C C 1
ATOM 2698 O O . PHE C 1 144 ? -4.000 22.076 33.330 1.00 35.95 159 PHE C O 1
ATOM 2706 N N . MET C 1 145 ? -2.480 22.797 31.820 1.00 34.53 160 MET C N 1
ATOM 2707 C CA . MET C 1 145 ? -1.946 23.889 32.623 1.00 33.73 160 MET C CA 1
ATOM 2708 C C . MET C 1 145 ? -1.401 24.933 31.668 1.00 33.59 160 MET C C 1
ATOM 2709 O O . MET C 1 145 ? -0.922 24.600 30.581 1.00 33.00 160 MET C O 1
ATOM 2714 N N . GLU C 1 146 ? -1.460 26.193 32.088 1.00 33.18 161 GLU C N 1
ATOM 2715 C CA . GLU C 1 146 ? -0.731 27.253 31.414 1.00 33.21 161 GLU C CA 1
ATOM 2716 C C . GLU C 1 146 ? 0.659 27.295 32.039 1.00 33.22 161 GLU C C 1
ATOM 2717 O O . GLU C 1 146 ? 0.813 27.123 33.252 1.00 33.13 161 GLU C O 1
ATOM 2723 N N . THR C 1 147 ? 1.671 27.490 31.204 1.00 32.70 162 THR C N 1
ATOM 2724 C CA . THR C 1 147 ? 3.055 27.381 31.641 1.00 32.19 162 THR C CA 1
ATOM 2725 C C . THR C 1 147 ? 3.879 28.555 31.144 1.00 31.86 162 THR C C 1
ATOM 2726 O O . THR C 1 147 ? 3.486 29.269 30.227 1.00 31.67 162 THR C O 1
ATOM 2730 N N . SER C 1 148 ? 5.028 28.755 31.768 1.00 31.80 163 SER C N 1
ATOM 2731 C CA . SER C 1 148 ? 6.035 29.634 31.222 1.00 31.59 163 SER C CA 1
ATOM 2732 C C . SER C 1 148 ? 7.392 29.008 31.457 1.00 31.28 163 SER C C 1
ATOM 2733 O O . SER C 1 148 ? 7.823 28.853 32.603 1.00 31.56 163 SER C O 1
ATOM 2736 N N . ALA C 1 149 ? 8.073 28.640 30.381 1.00 31.06 164 ALA C N 1
ATOM 2737 C CA . ALA C 1 149 ? 9.460 28.204 30.515 1.00 31.26 164 ALA C CA 1
ATOM 2738 C C . ALA C 1 149 ? 10.330 29.357 31.027 1.00 31.24 164 ALA C C 1
ATOM 2739 O O . ALA C 1 149 ? 11.312 29.140 31.736 1.00 31.65 164 ALA C O 1
ATOM 2741 N N . LYS C 1 150 ? 9.949 30.580 30.671 1.00 31.85 165 LYS C N 1
ATOM 2742 C CA . LYS C 1 150 ? 10.693 31.775 31.053 1.00 32.25 165 LYS C CA 1
ATOM 2743 C C . LYS C 1 150 ? 10.738 31.987 32.567 1.00 32.58 165 LYS C C 1
ATOM 2744 O O . LYS C 1 150 ? 11.825 32.044 33.151 1.00 31.81 165 LYS C O 1
ATOM 2750 N N . THR C 1 151 ? 9.557 32.085 33.183 1.00 33.12 166 THR C N 1
ATOM 2751 C CA . THR C 1 151 ? 9.422 32.397 34.615 1.00 34.39 166 THR C CA 1
ATOM 2752 C C . THR C 1 151 ? 9.441 31.150 35.506 1.00 35.36 166 THR C C 1
ATOM 2753 O O . THR C 1 151 ? 9.496 31.262 36.737 1.00 35.44 166 THR C O 1
ATOM 2757 N N . SER C 1 152 ? 9.382 29.973 34.873 1.00 36.01 167 SER C N 1
ATOM 2758 C CA . SER C 1 152 ? 9.225 28.693 35.558 1.00 36.92 167 SER C CA 1
ATOM 2759 C C . SER C 1 152 ? 7.856 28.611 36.238 1.00 37.13 167 SER C C 1
ATOM 2760 O O . SER C 1 152 ? 7.755 28.335 37.440 1.00 38.47 167 SER C O 1
ATOM 2763 N N . MET C 1 153 ? 6.811 28.898 35.470 1.00 36.93 168 MET C N 1
ATOM 2764 C CA . MET C 1 153 ? 5.431 28.769 35.927 1.00 36.53 168 MET C CA 1
ATOM 2765 C C . MET C 1 153 ? 4.915 27.416 35.442 1.00 35.20 168 MET C C 1
ATOM 2766 O O . MET C 1 153 ? 4.848 27.175 34.238 1.00 34.81 168 MET C O 1
ATOM 2771 N N . ASN C 1 154 ? 4.605 26.527 36.383 1.00 34.38 169 ASN C N 1
ATOM 2772 C CA . ASN C 1 154 ? 3.939 25.243 36.097 1.00 33.58 169 ASN C CA 1
ATOM 2773 C C . ASN C 1 154 ? 4.725 24.202 35.278 1.00 33.20 169 ASN C C 1
ATOM 2774 O O . ASN C 1 154 ? 4.169 23.168 34.892 1.00 32.61 169 ASN C O 1
ATOM 2779 N N . VAL C 1 155 ? 6.011 24.463 35.035 1.00 32.27 170 VAL C N 1
ATOM 2780 C CA . VAL C 1 155 ? 6.839 23.532 34.260 1.00 31.66 170 VAL C CA 1
ATOM 2781 C C . VAL C 1 155 ? 7.098 22.250 35.045 1.00 31.89 170 VAL C C 1
ATOM 2782 O O . VAL C 1 155 ? 6.760 21.151 34.589 1.00 31.54 170 VAL C O 1
ATOM 2786 N N . ASN C 1 156 ? 7.684 22.397 36.230 1.00 32.16 171 ASN C N 1
ATOM 2787 C CA . ASN C 1 156 ? 7.865 21.275 37.146 1.00 32.46 171 ASN C CA 1
ATOM 2788 C C . ASN C 1 156 ? 6.541 20.642 37.519 1.00 31.92 171 ASN C C 1
ATOM 2789 O O . ASN C 1 156 ? 6.449 19.430 37.662 1.00 31.60 171 ASN C O 1
ATOM 2794 N N . GLU C 1 157 ? 5.524 21.484 37.669 1.00 31.95 172 GLU C N 1
ATOM 2795 C CA . GLU C 1 157 ? 4.201 21.056 38.105 1.00 32.07 172 GLU C CA 1
ATOM 2796 C C . GLU C 1 157 ? 3.537 20.138 37.076 1.00 32.19 172 GLU C C 1
ATOM 2797 O O . GLU C 1 157 ? 2.958 19.118 37.447 1.00 32.14 172 GLU C O 1
ATOM 2803 N N . ILE C 1 158 ? 3.629 20.481 35.787 1.00 31.36 173 ILE C N 1
ATOM 2804 C CA . ILE C 1 158 ? 3.000 19.637 34.766 1.00 31.02 173 ILE C CA 1
ATOM 2805 C C . ILE C 1 158 ? 3.647 18.232 34.679 1.00 31.42 173 ILE C C 1
ATOM 2806 O O . ILE C 1 158 ? 2.946 17.225 34.550 1.00 30.98 173 ILE C O 1
ATOM 2811 N N . PHE C 1 159 ? 4.975 18.176 34.772 1.00 31.49 174 PHE C N 1
ATOM 2812 C CA . PHE C 1 159 ? 5.679 16.908 34.714 1.00 31.78 174 PHE C CA 1
ATOM 2813 C C . PHE C 1 159 ? 5.357 16.061 35.947 1.00 32.66 174 PHE C C 1
ATOM 2814 O O . PHE C 1 159 ? 5.084 14.858 35.825 1.00 32.52 174 PHE C O 1
ATOM 2822 N N . MET C 1 160 ? 5.378 16.686 37.128 1.00 32.96 175 MET C N 1
ATOM 2823 C CA . MET C 1 160 ? 5.031 15.984 38.359 1.00 34.36 175 MET C CA 1
ATOM 2824 C C . MET C 1 160 ? 3.587 15.462 38.306 1.00 33.48 175 MET C C 1
ATOM 2825 O O . MET C 1 160 ? 3.328 14.349 38.747 1.00 33.76 175 MET C O 1
ATOM 2830 N N . ALA C 1 161 ? 2.665 16.282 37.786 1.00 32.64 176 ALA C N 1
ATOM 2831 C CA . ALA C 1 161 ? 1.265 15.889 37.597 1.00 32.13 176 ALA C CA 1
ATOM 2832 C C . ALA C 1 161 ? 1.143 14.674 36.677 1.00 31.49 176 ALA C C 1
ATOM 2833 O O . ALA C 1 161 ? 0.372 13.757 36.963 1.00 31.49 176 ALA C O 1
ATOM 2835 N N . ILE C 1 162 ? 1.908 14.667 35.584 1.00 30.62 177 ILE C N 1
ATOM 2836 C CA . ILE C 1 162 ? 1.969 13.512 34.695 1.00 29.80 177 ILE C CA 1
ATOM 2837 C C . ILE C 1 162 ? 2.519 12.287 35.434 1.00 30.31 177 ILE C C 1
ATOM 2838 O O . ILE C 1 162 ? 1.929 11.200 35.349 1.00 29.81 177 ILE C O 1
ATOM 2843 N N . ALA C 1 163 ? 3.616 12.471 36.175 1.00 30.10 178 ALA C N 1
ATOM 2844 C CA . ALA C 1 163 ? 4.255 11.378 36.908 1.00 30.99 178 ALA C CA 1
ATOM 2845 C C . ALA C 1 163 ? 3.280 10.715 37.887 1.00 31.53 178 ALA C C 1
ATOM 2846 O O . ALA C 1 163 ? 3.288 9.502 38.042 1.00 32.06 178 ALA C O 1
ATOM 2848 N N . LYS C 1 164 ? 2.448 11.527 38.533 1.00 32.12 179 LYS C N 1
ATOM 2849 C CA . LYS C 1 164 ? 1.497 11.047 39.540 1.00 32.73 179 LYS C CA 1
ATOM 2850 C C . LYS C 1 164 ? 0.327 10.303 38.924 1.00 33.02 179 LYS C C 1
ATOM 2851 O O . LYS C 1 164 ? -0.163 9.323 39.503 1.00 32.19 179 LYS C O 1
ATOM 2857 N N . LYS C 1 165 ? -0.123 10.785 37.763 1.00 33.60 180 LYS C N 1
ATOM 2858 C CA . LYS C 1 165 ? -1.259 10.202 37.035 1.00 35.37 180 LYS C CA 1
ATOM 2859 C C . LYS C 1 165 ? -0.953 8.823 36.451 1.00 35.32 180 LYS C C 1
ATOM 2860 O O . LYS C 1 165 ? -1.824 7.968 36.391 1.00 35.71 180 LYS C O 1
ATOM 2866 N N . LEU C 1 166 ? 0.279 8.615 36.004 1.00 35.92 181 LEU C N 1
ATOM 2867 C CA . LEU C 1 166 ? 0.662 7.336 35.391 1.00 36.73 181 LEU C CA 1
ATOM 2868 C C . LEU C 1 166 ? 0.646 6.164 36.370 1.00 37.11 181 LEU C C 1
ATOM 2869 O O . LEU C 1 166 ? 1.037 6.321 37.515 1.00 36.79 181 LEU C O 1
ATOM 2874 N N . PRO C 1 167 ? 0.158 4.987 35.925 1.00 38.19 182 PRO C N 1
ATOM 2875 C CA . PRO C 1 167 ? 0.216 3.806 36.793 1.00 38.91 182 PRO C CA 1
ATOM 2876 C C . PRO C 1 167 ? 1.664 3.474 37.137 1.00 39.74 182 PRO C C 1
ATOM 2877 O O . PRO C 1 167 ? 2.529 3.475 36.256 1.00 39.82 182 PRO C O 1
ATOM 2881 N N . LYS C 1 168 ? 1.921 3.220 38.414 1.00 40.33 183 LYS C N 1
ATOM 2882 C CA . LYS C 1 168 ? 3.258 2.877 38.869 1.00 41.21 183 LYS C CA 1
ATOM 2883 C C . LYS C 1 168 ? 3.302 1.448 39.417 1.00 41.80 183 LYS C C 1
ATOM 2884 O O . LYS C 1 168 ? 2.438 0.624 39.087 1.00 42.68 183 LYS C O 1
ATOM 2890 N N . SER D 2 2 ? 24.979 15.044 20.019 1.00 55.26 37 SER D N 1
ATOM 2891 C CA . SER D 2 2 ? 24.828 13.557 19.929 1.00 55.22 37 SER D CA 1
ATOM 2892 C C . SER D 2 2 ? 23.511 13.053 20.536 1.00 55.10 37 SER D C 1
ATOM 2893 O O . SER D 2 2 ? 23.226 11.852 20.494 1.00 55.00 37 SER D O 1
ATOM 2896 N N . SER D 2 3 ? 22.725 13.963 21.110 1.00 54.65 38 SER D N 1
ATOM 2897 C CA . SER D 2 3 ? 21.413 13.600 21.655 1.00 54.50 38 SER D CA 1
ATOM 2898 C C . SER D 2 3 ? 20.274 14.287 20.893 1.00 53.93 38 SER D C 1
ATOM 2899 O O . SER D 2 3 ? 19.107 14.155 21.260 1.00 53.63 38 SER D O 1
ATOM 2902 N N . GLU D 2 4 ? 20.626 15.025 19.838 1.00 53.44 39 GLU D N 1
ATOM 2903 C CA . GLU D 2 4 ? 19.635 15.555 18.902 1.00 52.77 39 GLU D CA 1
ATOM 2904 C C . GLU D 2 4 ? 19.943 15.090 17.481 1.00 52.29 39 GLU D C 1
ATOM 2905 O O . GLU D 2 4 ? 21.095 14.786 17.131 1.00 52.08 39 GLU D O 1
ATOM 2911 N N . GLY D 2 5 ? 18.890 15.040 16.676 1.00 51.27 40 GLY D N 1
ATOM 2912 C CA . GLY D 2 5 ? 18.983 14.634 15.296 1.00 50.13 40 GLY D CA 1
ATOM 2913 C C . GLY D 2 5 ? 18.019 13.500 15.052 1.00 49.23 40 GLY D C 1
ATOM 2914 O O . GLY D 2 5 ? 17.013 13.338 15.766 1.00 48.69 40 GLY D O 1
ATOM 2915 N N . PHE D 2 6 ? 18.346 12.693 14.051 1.00 48.05 41 PHE D N 1
ATOM 2916 C CA . PHE D 2 6 ? 17.461 11.631 13.617 1.00 46.47 41 PHE D CA 1
ATOM 2917 C C . PHE D 2 6 ? 17.824 10.327 14.313 1.00 45.59 41 PHE D C 1
ATOM 2918 O O . PHE D 2 6 ? 18.350 9.385 13.707 1.00 45.91 41 PHE D O 1
ATOM 2926 N N . ILE D 2 7 ? 17.545 10.305 15.614 1.00 44.09 42 ILE D N 1
ATOM 2927 C CA . ILE D 2 7 ? 17.834 9.168 16.482 1.00 42.42 42 ILE D CA 1
ATOM 2928 C C . ILE D 2 7 ? 16.571 8.324 16.649 1.00 41.49 42 ILE D C 1
ATOM 2929 O O . ILE D 2 7 ? 15.480 8.865 16.863 1.00 40.72 42 ILE D O 1
ATOM 2934 N N . CYS D 2 8 ? 16.716 7.005 16.526 1.00 39.79 43 CYS D N 1
ATOM 2935 C CA . CYS D 2 8 ? 15.584 6.092 16.709 1.00 39.56 43 CYS D CA 1
ATOM 2936 C C . CYS D 2 8 ? 15.195 5.956 18.185 1.00 39.67 43 CYS D C 1
ATOM 2937 O O . CYS D 2 8 ? 16.011 5.555 19.005 1.00 39.24 43 CYS D O 1
ATOM 2940 N N . PRO D 2 9 ? 13.944 6.313 18.522 1.00 39.76 44 PRO D N 1
ATOM 2941 C CA . PRO D 2 9 ? 13.447 6.267 19.887 1.00 40.38 44 PRO D CA 1
ATOM 2942 C C . PRO D 2 9 ? 13.249 4.869 20.464 1.00 41.12 44 PRO D C 1
ATOM 2943 O O . PRO D 2 9 ? 13.077 4.735 21.679 1.00 41.41 44 PRO D O 1
ATOM 2947 N N . GLN D 2 10 ? 13.271 3.843 19.617 1.00 41.52 45 GLN D N 1
ATOM 2948 C CA . GLN D 2 10 ? 13.053 2.484 20.090 1.00 42.47 45 GLN D CA 1
ATOM 2949 C C . GLN D 2 10 ? 14.354 1.768 20.479 1.00 42.82 45 GLN D C 1
ATOM 2950 O O . GLN D 2 10 ? 14.395 1.104 21.507 1.00 42.89 45 GLN D O 1
ATOM 2956 N N . CYS D 2 11 ? 15.405 1.916 19.676 1.00 43.20 46 CYS D N 1
ATOM 2957 C CA . CYS D 2 11 ? 16.678 1.253 19.967 1.00 44.19 46 CYS D CA 1
ATOM 2958 C C . CYS D 2 11 ? 17.867 2.201 20.184 1.00 45.16 46 CYS D C 1
ATOM 2959 O O . CYS D 2 11 ? 18.960 1.744 20.511 1.00 45.39 46 CYS D O 1
ATOM 2962 N N . MET D 2 12 ? 17.639 3.503 19.992 1.00 46.08 47 MET D N 1
ATOM 2963 C CA . MET D 2 12 ? 18.647 4.571 20.199 1.00 47.39 47 MET D CA 1
ATOM 2964 C C . MET D 2 12 ? 19.716 4.702 19.101 1.00 48.10 47 MET D C 1
ATOM 2965 O O . MET D 2 12 ? 20.651 5.498 19.231 1.00 48.11 47 MET D O 1
ATOM 2970 N N . LYS D 2 13 ? 19.537 3.969 18.004 1.00 48.70 48 LYS D N 1
ATOM 2971 C CA . LYS D 2 13 ? 20.432 4.051 16.861 1.00 49.14 48 LYS D CA 1
ATOM 2972 C C . LYS D 2 13 ? 20.268 5.454 16.271 1.00 49.63 48 LYS D C 1
ATOM 2973 O O . LYS D 2 13 ? 19.192 5.961 16.182 1.00 49.60 48 LYS D O 1
ATOM 2979 N N . SER D 2 14 ? 21.350 6.090 15.846 1.00 50.12 49 SER D N 1
ATOM 2980 C CA . SER D 2 14 ? 21.312 7.390 15.234 1.00 50.62 49 SER D CA 1
ATOM 2981 C C . SER D 2 14 ? 21.650 7.281 13.769 1.00 50.83 49 SER D C 1
ATOM 2982 O O . SER D 2 14 ? 22.550 6.558 13.405 1.00 51.17 49 SER D O 1
ATOM 2985 N N . LEU D 2 15 ? 20.915 8.002 12.921 1.00 51.10 50 LEU D N 1
ATOM 2986 C CA . LEU D 2 15 ? 21.047 7.935 11.461 1.00 50.85 50 LEU D CA 1
ATOM 2987 C C . LEU D 2 15 ? 21.199 9.325 10.826 1.00 50.78 50 LEU D C 1
ATOM 2988 O O . LEU D 2 15 ? 20.692 10.319 11.350 1.00 50.60 50 LEU D O 1
ATOM 2993 N N . GLY D 2 16 ? 21.894 9.380 9.691 1.00 50.44 51 GLY D N 1
ATOM 2994 C CA . GLY D 2 16 ? 22.307 10.647 9.074 1.00 49.92 51 GLY D CA 1
ATOM 2995 C C . GLY D 2 16 ? 21.239 11.553 8.478 1.00 49.65 51 GLY D C 1
ATOM 2996 O O . GLY D 2 16 ? 21.525 12.706 8.136 1.00 49.72 51 GLY D O 1
ATOM 2997 N N . SER D 2 17 ? 20.017 11.043 8.346 1.00 49.19 52 SER D N 1
ATOM 2998 C CA . SER D 2 17 ? 18.923 11.794 7.733 1.00 48.60 52 SER D CA 1
ATOM 2999 C C . SER D 2 17 ? 17.558 11.282 8.190 1.00 47.89 52 SER D C 1
ATOM 3000 O O . SER D 2 17 ? 17.452 10.173 8.714 1.00 47.79 52 SER D O 1
ATOM 3003 N N . ALA D 2 18 ? 16.532 12.070 7.961 1.00 47.21 53 ALA D N 1
ATOM 3004 C CA . ALA D 2 18 ? 15.187 11.707 8.362 1.00 46.92 53 ALA D CA 1
ATOM 3005 C C . ALA D 2 18 ? 14.682 10.563 7.519 1.00 46.57 53 ALA D C 1
ATOM 3006 O O . ALA D 2 18 ? 14.042 9.666 7.995 1.00 46.30 53 ALA D O 1
ATOM 3008 N N . ASP D 2 19 ? 14.969 10.618 6.245 1.00 46.19 54 ASP D N 1
ATOM 3009 C CA . ASP D 2 19 ? 14.630 9.531 5.381 1.00 46.08 54 ASP D CA 1
ATOM 3010 C C . ASP D 2 19 ? 15.221 8.221 5.870 1.00 45.07 54 ASP D C 1
ATOM 3011 O O . ASP D 2 19 ? 14.516 7.269 6.020 1.00 44.66 54 ASP D O 1
ATOM 3016 N N . GLU D 2 20 ? 16.524 8.192 6.108 1.00 44.23 55 GLU D N 1
ATOM 3017 C CA . GLU D 2 20 ? 17.189 7.049 6.679 1.00 43.49 55 GLU D CA 1
ATOM 3018 C C . GLU D 2 20 ? 16.493 6.525 7.939 1.00 42.11 55 GLU D C 1
ATOM 3019 O O . GLU D 2 20 ? 16.318 5.362 8.102 1.00 41.70 55 GLU D O 1
ATOM 3025 N N . LEU D 2 21 ? 16.123 7.413 8.830 1.00 40.78 56 LEU D N 1
ATOM 3026 C CA . LEU D 2 21 ? 15.489 7.061 10.097 1.00 39.31 56 LEU D CA 1
ATOM 3027 C C . LEU D 2 21 ? 14.144 6.361 9.870 1.00 38.67 56 LEU D C 1
ATOM 3028 O O . LEU D 2 21 ? 13.865 5.333 10.491 1.00 38.35 56 LEU D O 1
ATOM 3033 N N . PHE D 2 22 ? 13.320 6.939 8.997 1.00 38.39 57 PHE D N 1
ATOM 3034 C CA . PHE D 2 22 ? 11.998 6.389 8.699 1.00 38.36 57 PHE D CA 1
ATOM 3035 C C . PHE D 2 22 ? 12.111 5.002 8.079 1.00 38.20 57 PHE D C 1
ATOM 3036 O O . PHE D 2 22 ? 11.348 4.104 8.424 1.00 37.99 57 PHE D O 1
ATOM 3044 N N . LYS D 2 23 ? 13.074 4.831 7.177 1.00 38.20 58 LYS D N 1
ATOM 3045 C CA . LYS D 2 23 ? 13.352 3.517 6.600 1.00 38.31 58 LYS D CA 1
ATOM 3046 C C . LYS D 2 23 ? 13.831 2.491 7.633 1.00 37.63 58 LYS D C 1
ATOM 3047 O O . LYS D 2 23 ? 13.397 1.342 7.597 1.00 37.54 58 LYS D O 1
ATOM 3053 N N . HIS D 2 24 ? 14.687 2.905 8.569 1.00 36.71 59 HIS D N 1
ATOM 3054 C CA . HIS D 2 24 ? 15.108 2.010 9.658 1.00 35.70 59 HIS D CA 1
ATOM 3055 C C . HIS D 2 24 ? 13.935 1.602 10.523 1.00 35.55 59 HIS D C 1
ATOM 3056 O O . HIS D 2 24 ? 13.755 0.426 10.811 1.00 35.39 59 HIS D O 1
ATOM 3063 N N . TYR D 2 25 ? 13.149 2.587 10.951 1.00 35.42 60 TYR D N 1
ATOM 3064 C CA . TYR D 2 25 ? 12.024 2.333 11.854 1.00 35.52 60 TYR D CA 1
ATOM 3065 C C . TYR D 2 25 ? 10.965 1.416 11.225 1.00 35.33 60 TYR D C 1
ATOM 3066 O O . TYR D 2 25 ? 10.404 0.560 11.900 1.00 35.68 60 TYR D O 1
ATOM 3075 N N . GLU D 2 26 ? 10.688 1.615 9.941 1.00 35.40 61 GLU D N 1
ATOM 3076 C CA . GLU D 2 26 ? 9.719 0.783 9.215 1.00 35.68 61 GLU D CA 1
ATOM 3077 C C . GLU D 2 26 ? 10.225 -0.658 9.075 1.00 36.19 61 GLU D C 1
ATOM 3078 O O . GLU D 2 26 ? 9.467 -1.605 9.227 1.00 36.84 61 GLU D O 1
ATOM 3084 N N . ALA D 2 27 ? 11.517 -0.809 8.807 1.00 36.93 62 ALA D N 1
ATOM 3085 C CA . ALA D 2 27 ? 12.124 -2.120 8.627 1.00 37.18 62 ALA D CA 1
ATOM 3086 C C . ALA D 2 27 ? 12.200 -2.914 9.925 1.00 37.62 62 ALA D C 1
ATOM 3087 O O . ALA D 2 27 ? 12.011 -4.130 9.919 1.00 37.60 62 ALA D O 1
ATOM 3089 N N . VAL D 2 28 ? 12.471 -2.233 11.038 1.00 37.54 63 VAL D N 1
ATOM 3090 C CA . VAL D 2 28 ? 12.813 -2.933 12.280 1.00 37.55 63 VAL D CA 1
ATOM 3091 C C . VAL D 2 28 ? 11.702 -2.882 13.338 1.00 37.15 63 VAL D C 1
ATOM 3092 O O . VAL D 2 28 ? 11.445 -3.871 14.039 1.00 37.12 63 VAL D O 1
ATOM 3096 N N . HIS D 2 29 ? 11.031 -1.739 13.445 1.00 36.92 64 HIS D N 1
ATOM 3097 C CA . HIS D 2 29 ? 10.129 -1.507 14.567 1.00 36.52 64 HIS D CA 1
ATOM 3098 C C . HIS D 2 29 ? 8.658 -1.435 14.170 1.00 36.74 64 HIS D C 1
ATOM 3099 O O . HIS D 2 29 ? 7.769 -1.473 15.030 1.00 36.39 64 HIS D O 1
ATOM 3106 N N . ASP D 2 30 ? 8.411 -1.302 12.871 1.00 36.54 65 ASP D N 1
ATOM 3107 C CA . ASP D 2 30 ? 7.058 -1.182 12.353 1.00 36.61 65 ASP D CA 1
ATOM 3108 C C . ASP D 2 30 ? 6.908 -2.064 11.111 1.00 37.15 65 ASP D C 1
ATOM 3109 O O . ASP D 2 30 ? 6.484 -1.604 10.050 1.00 36.44 65 ASP D O 1
ATOM 3114 N N . ALA D 2 31 ? 7.295 -3.331 11.255 1.00 37.83 66 ALA D N 1
ATOM 3115 C CA . ALA D 2 31 ? 7.215 -4.301 10.165 1.00 38.96 66 ALA D CA 1
ATOM 3116 C C . ALA D 2 31 ? 6.060 -5.278 10.375 1.00 39.90 66 ALA D C 1
ATOM 3117 O O . ALA D 2 31 ? 5.781 -6.109 9.518 1.00 39.30 66 ALA D O 1
ATOM 3119 N N . GLY D 2 32 ? 5.396 -5.164 11.525 1.00 41.55 67 GLY D N 1
ATOM 3120 C CA . GLY D 2 32 ? 4.153 -5.877 11.809 1.00 44.16 67 GLY D CA 1
ATOM 3121 C C . GLY D 2 32 ? 4.270 -7.379 11.981 1.00 45.96 67 GLY D C 1
ATOM 3122 O O . GLY D 2 32 ? 3.447 -8.132 11.437 1.00 46.36 67 GLY D O 1
ATOM 3123 N N . ASN D 2 33 ? 5.292 -7.813 12.726 1.00 47.35 68 ASN D N 1
ATOM 3124 C CA . ASN D 2 33 ? 5.482 -9.230 13.070 1.00 48.94 68 ASN D CA 1
ATOM 3125 C C . ASN D 2 33 ? 5.842 -9.447 14.546 1.00 49.79 68 ASN D C 1
ATOM 3126 O O . ASN D 2 33 ? 6.023 -10.584 14.999 1.00 50.04 68 ASN D O 1
ATOM 3131 N N . ASP D 2 34 ? 5.930 -8.342 15.288 1.00 50.67 69 ASP D N 1
ATOM 3132 C CA . ASP D 2 34 ? 6.279 -8.364 16.703 1.00 51.13 69 ASP D CA 1
ATOM 3133 C C . ASP D 2 34 ? 5.031 -8.138 17.559 1.00 51.30 69 ASP D C 1
ATOM 3134 O O . ASP D 2 34 ? 5.088 -7.500 18.611 1.00 51.50 69 ASP D O 1
#

CATH classification: 3.40.50.300

Sequence (402 aa):
NKICQFKLVLLGESAVGKSSLVLRFVKGQFHEFQESTIGAAFLTQTVCLDDTTVKFEIWDTAGLERYHSLAPMYYRGAQAAIVVYDITNEESFARAKNWVKELQRQASPNIVIALSGNKADLANKRAVDFQEAQSYADDNSLLFMETSAKTSMNVNEIFMAIAKKLPKSSSEGFICPQCMKSLGSADELFKHYEAVHDAGNDKICQFKLVLLGESAVGKSSLVLRFVKGQFHEFQESTIGAAFLTQTVCLDDTTVKFEIWDTAGLERYHSLAPMYYRGAQAAIVVYDITNEESFARAKNWVKELQRQASPNIVIALSGNKADLANKRAVDFQEAQSYADDNSLLFMETSAKTSMNVNEIFMAIAKKLPKSSEGFICPQCMKSLGSADELFKHYEAVHDAGND

GO terms:
  GO:0031901 early endosome membrane (C, IDA)
  GO:0003925 G protein activity (F, IDA)
  GO:0016197 endosomal transport (P, IDA)
  GO:1902946 protein localization to early endosome (P, IDA)
  GO:0003925 G protein activity (F, IMP)
  GO:0048227 plasma membrane to endosome transport (P, IMP)
  GO:0150093 amyloid-beta clearance by transcytosis (P, IGI)
  GO:0005515 protein binding (F, IPI)
  GO:0036477 somatodendritic compartment (C, IDA)
  GO:0043195 terminal bouton (C, IDA)
  GO:0036465 synaptic vesicle recycling (P, IDA)
  GO:2000785 regulation of autophagosome assembly (P, TAS)
  GO:0044788 host-mediated perturbation of viral process (P, IMP)
  GO:2000300 regulation of synaptic vesicle exocytosis (P, IMP)
  GO:0005737 cytoplasm (C, IDA)
  GO:0005769 early endosome (C, IDA)
  GO:0005525 GTP binding (F, IDA)
  GO:0010008 endosome membrane (C, IDA)
  GO:0003924 GTPase activity (F, IDA)
  GO:0051489 regulation of filopodium assembly (P, IDA)